Protein AF-A0A966Z5J8-F1 (afdb_monomer_lite)

pLDDT: mean 87.25, std 12.33, range [31.12, 98.12]

Radius of gyration: 25.04 Å; chains: 1; bounding box: 56×69×69 Å

Sequence (440 aa):
MFGRGTWAIFGLGKESFDPFIKNLYDQTAMLAASQLAASAVTRATAVDTMGINPFHGPRLDDEHPVGAEHEAALAKYAALDPEERASHVLPAEILDCAGYGVTEEQFRLHATMPWYGMWAVLNEWKDVSDLASIREQRSYRMLDRPYKFLESTDKKTVDQDTLGTTAAVRKQVPVLLDFNDGLIYIESSNKDLIYQVTVRLRLLGVDVVPVAWTFPGRANWPAEILNRLYEKTLFQTEFQKRADEASRFAKSEIEKYEDRELESIVARFFSMTELPSGLWLGISGPAQIRLHDASAPIAAKGPTTATTLLNVTNGAKVLSGALMFQEVVSATSKKGGEYTFRKDIFCVDLNDKINMTEIGAAMVRGFNLSSFRKDVLREIRYTKQVPSIDQFWSNWLHEMSNAVRAIEGTFREVLDIDGDQPAGILPMQVKGKEEVLLEG

Secondary structure (DSSP, 8-state):
--SSEEEEEEEE-GGGHHHHHHHHT-HHHHHHHBHHHHHHHHHHH---EEEEEETT-TTHHHHSPPPHHHHHHHHHHHHS-HHHHHHPPPPHHHHT-TTS--SGGGTB--SSS-EEEEEEEEEE--SS--HHHHHHHHHHHHHSS-GGGS-HHHHHHHHHHHTT----EEEEEEEEEETTTTEEEE----HHHHHHHHHHHHHTT--EE-EEEE-TT-TTHHHHHHHHHHHT-TTHHHHHHHHHHHHHS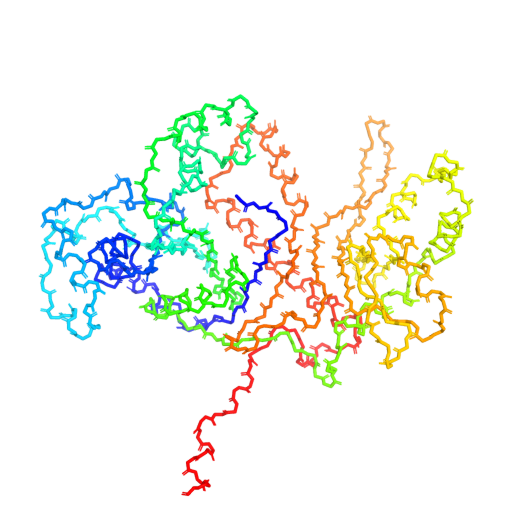-TTTSPPPSSHHHHHHHHH-SEEEE-TTS-EEEEEEEEEEESSTTSPPEEE-SHHHHHHHHTT-TT-EEEEEEEEEEEEEEEE-TTS-EEEEEEEEEEEEESGGGEETTTTEEEEEEEE-HHHHHHHHHHHHHH--PPPHHHHHHHHHHHHHHHHHHHHHHHHHHHT--TTS--EEEE-----TTSTTS--

Structure (mmCIF, N/CA/C/O backbone):
data_AF-A0A966Z5J8-F1
#
_entry.id   AF-A0A966Z5J8-F1
#
loop_
_atom_site.group_PDB
_atom_site.id
_atom_site.type_symbol
_atom_site.label_atom_id
_atom_site.label_alt_id
_atom_site.label_comp_id
_atom_site.label_asym_id
_atom_site.label_entity_id
_atom_site.label_seq_id
_atom_site.pdbx_PDB_ins_code
_atom_site.Cartn_x
_atom_site.Cartn_y
_atom_site.Cartn_z
_atom_site.occupancy
_atom_site.B_iso_or_equiv
_atom_site.auth_seq_id
_atom_site.auth_comp_id
_atom_site.auth_asym_id
_atom_site.auth_atom_id
_atom_site.pdbx_PDB_model_num
ATOM 1 N N . MET A 1 1 ? -1.701 11.645 -6.249 1.00 32.59 1 MET A N 1
ATOM 2 C CA . MET A 1 1 ? -2.856 10.752 -5.985 1.00 32.59 1 MET A CA 1
ATOM 3 C C . MET A 1 1 ? -2.670 9.997 -4.661 1.00 32.59 1 MET A C 1
ATOM 5 O O . MET A 1 1 ? -2.134 8.919 -4.706 1.00 32.59 1 MET A O 1
ATOM 9 N N . PHE A 1 2 ? -3.080 10.496 -3.483 1.00 39.41 2 PHE A N 1
ATOM 10 C CA . PHE A 1 2 ? -2.995 9.652 -2.266 1.00 39.41 2 PHE A CA 1
ATOM 11 C C . PHE A 1 2 ? -4.219 9.842 -1.373 1.00 39.41 2 PHE A C 1
ATOM 13 O O . PHE A 1 2 ? -4.240 10.702 -0.489 1.00 39.41 2 PHE A O 1
ATOM 20 N N . GLY A 1 3 ? -5.289 9.107 -1.672 1.00 47.34 3 GLY A N 1
ATOM 21 C CA . GLY A 1 3 ? -6.368 8.843 -0.719 1.00 47.34 3 GLY A CA 1
ATOM 22 C C . GLY A 1 3 ? -5.877 7.883 0.368 1.00 47.34 3 GLY A C 1
ATOM 23 O O . GLY A 1 3 ? -4.674 7.789 0.611 1.00 47.34 3 GLY A O 1
ATOM 24 N N . ARG A 1 4 ? -6.780 7.160 1.029 1.00 63.66 4 ARG A N 1
ATOM 25 C CA . ARG A 1 4 ? -6.382 5.870 1.606 1.00 63.66 4 ARG A CA 1
ATOM 26 C C . ARG A 1 4 ? -5.906 4.999 0.438 1.00 63.66 4 ARG A C 1
ATOM 28 O O . ARG A 1 4 ? -6.643 4.864 -0.537 1.00 63.66 4 ARG A O 1
ATOM 35 N N . GLY A 1 5 ? -4.663 4.540 0.489 1.00 74.31 5 GLY A N 1
ATOM 36 C CA . GLY A 1 5 ? -4.054 3.716 -0.550 1.00 74.31 5 GLY A CA 1
ATOM 37 C C . GLY A 1 5 ? -4.317 2.238 -0.294 1.00 74.31 5 GLY A C 1
ATOM 38 O O . GLY A 1 5 ? -4.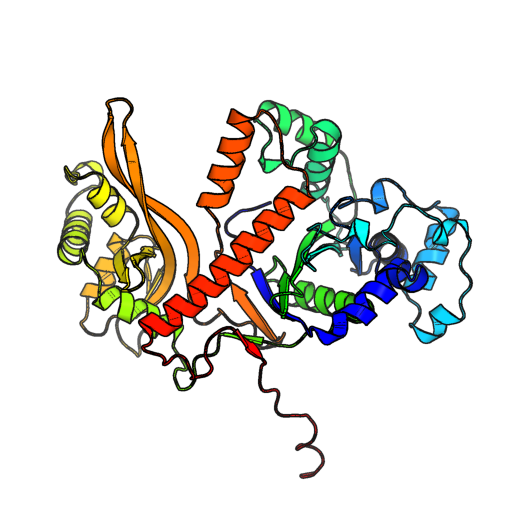726 1.840 0.796 1.00 74.31 5 GLY A O 1
ATOM 39 N N . THR A 1 6 ? -4.099 1.409 -1.304 1.00 89.19 6 THR A N 1
ATOM 40 C CA . THR A 1 6 ? -4.017 -0.040 -1.118 1.00 89.19 6 THR A CA 1
ATOM 41 C C . THR A 1 6 ? -2.703 -0.504 -1.700 1.00 89.19 6 THR A C 1
ATOM 43 O O . THR A 1 6 ? -2.422 -0.203 -2.856 1.00 89.19 6 THR A O 1
ATOM 46 N N . TRP A 1 7 ? -1.926 -1.207 -0.887 1.00 93.69 7 TRP A N 1
ATOM 47 C CA . TRP A 1 7 ? -0.606 -1.693 -1.252 1.00 93.69 7 TRP A CA 1
ATOM 48 C C . TRP A 1 7 ? -0.626 -3.210 -1.322 1.00 93.69 7 TRP A C 1
ATOM 50 O O . TRP A 1 7 ? -1.105 -3.863 -0.396 1.00 93.69 7 TRP A O 1
ATOM 60 N N . ALA A 1 8 ? -0.137 -3.748 -2.430 1.00 96.50 8 ALA A N 1
ATOM 61 C CA . ALA A 1 8 ? 0.212 -5.148 -2.569 1.00 96.50 8 ALA A CA 1
ATOM 62 C C . ALA A 1 8 ? 1.683 -5.322 -2.188 1.00 96.50 8 ALA A C 1
ATOM 64 O O . ALA A 1 8 ? 2.535 -4.562 -2.653 1.00 96.50 8 ALA A O 1
ATOM 65 N N . ILE A 1 9 ? 1.951 -6.308 -1.340 1.00 97.62 9 ILE A N 1
ATOM 66 C CA . ILE A 1 9 ? 3.270 -6.650 -0.824 1.00 97.62 9 ILE A CA 1
ATOM 67 C C . ILE A 1 9 ? 3.666 -8.027 -1.347 1.00 97.62 9 ILE A C 1
ATOM 69 O O . ILE A 1 9 ? 2.878 -8.975 -1.265 1.00 97.62 9 ILE A O 1
ATOM 73 N N . PHE A 1 10 ? 4.893 -8.115 -1.854 1.00 98.12 10 PHE A N 1
ATOM 74 C CA . PHE A 1 10 ? 5.564 -9.358 -2.231 1.00 98.12 10 PHE A CA 1
ATOM 75 C C . PHE A 1 10 ? 6.878 -9.504 -1.475 1.00 98.12 10 PHE A C 1
ATOM 77 O O . PHE A 1 10 ? 7.444 -8.508 -1.023 1.00 98.12 10 PHE A O 1
ATOM 84 N N . GLY A 1 11 ? 7.376 -10.734 -1.379 1.00 97.56 11 GLY A N 1
ATOM 85 C CA . GLY A 1 11 ? 8.759 -10.971 -0.991 1.00 97.56 11 GLY A CA 1
ATOM 86 C C . GLY A 1 11 ? 9.705 -10.620 -2.140 1.00 97.56 11 GLY A C 1
ATOM 87 O O . GLY A 1 11 ? 9.367 -10.800 -3.313 1.00 97.56 11 GLY A O 1
ATOM 88 N N . LEU A 1 12 ? 10.881 -10.117 -1.786 1.00 97.50 12 LEU A N 1
ATOM 89 C CA . LEU A 1 12 ? 11.983 -9.799 -2.686 1.00 97.50 12 LEU A CA 1
ATOM 90 C C . LEU A 1 12 ? 13.183 -10.671 -2.317 1.00 97.50 12 LEU A C 1
ATOM 92 O O . LEU A 1 12 ? 13.719 -10.533 -1.214 1.00 97.50 12 LEU A O 1
ATOM 96 N N . GLY A 1 13 ? 13.600 -11.547 -3.233 1.00 96.25 13 GLY A N 1
ATOM 97 C CA . GLY A 1 13 ? 14.815 -12.345 -3.067 1.00 96.25 13 GLY A CA 1
ATOM 98 C C . GLY A 1 13 ? 16.033 -11.428 -2.990 1.00 96.25 13 GLY A C 1
ATOM 99 O O . GLY A 1 13 ? 16.348 -10.707 -3.936 1.00 96.25 13 GLY A O 1
ATOM 100 N N . LYS A 1 14 ? 16.727 -11.415 -1.849 1.00 94.00 14 LYS A N 1
ATOM 101 C CA . LYS A 1 14 ? 17.872 -10.512 -1.624 1.00 94.00 14 LYS A CA 1
ATOM 102 C C . LYS A 1 14 ? 19.045 -10.843 -2.546 1.00 94.00 14 LYS A C 1
ATOM 104 O O . LYS A 1 14 ? 19.795 -9.960 -2.946 1.00 94.00 14 LYS A O 1
ATOM 109 N N . GLU A 1 15 ? 19.163 -12.108 -2.917 1.00 94.00 15 GLU A N 1
ATOM 110 C CA . GLU A 1 15 ? 20.098 -12.648 -3.897 1.00 94.00 15 GLU A CA 1
ATOM 111 C C . GLU A 1 15 ? 19.878 -12.106 -5.314 1.00 94.00 15 GLU A C 1
ATOM 113 O O . GLU A 1 15 ? 20.797 -12.134 -6.130 1.00 94.00 15 GLU A O 1
ATOM 118 N N . SER A 1 16 ? 18.691 -11.567 -5.615 1.00 96.94 16 SER A N 1
ATOM 119 C CA . SER A 1 16 ? 18.394 -10.987 -6.924 1.00 96.94 16 SER A CA 1
ATOM 120 C C . SER A 1 16 ? 18.915 -9.553 -7.075 1.00 96.94 16 SER A C 1
ATOM 122 O O . SER A 1 16 ? 18.670 -8.927 -8.106 1.00 96.94 16 SER A O 1
ATOM 124 N N . PHE A 1 17 ? 19.622 -9.019 -6.072 1.00 97.06 17 PHE A N 1
ATOM 125 C CA . PHE A 1 17 ? 20.175 -7.667 -6.100 1.00 97.06 17 PHE A CA 1
ATOM 126 C C . PHE A 1 17 ? 21.187 -7.477 -7.239 1.00 97.06 17 PHE A C 1
ATOM 128 O O . PHE A 1 17 ? 20.998 -6.604 -8.083 1.00 97.06 17 PHE A O 1
ATOM 135 N N . ASP A 1 18 ? 22.211 -8.329 -7.330 1.00 96.44 18 ASP A N 1
ATOM 136 C CA . ASP A 1 18 ? 23.247 -8.188 -8.364 1.00 96.44 18 ASP A CA 1
ATOM 137 C C . ASP A 1 18 ? 22.695 -8.373 -9.794 1.00 96.44 18 ASP A C 1
ATOM 139 O O . ASP A 1 18 ? 23.011 -7.548 -10.660 1.00 96.44 18 ASP A O 1
ATOM 143 N N . PRO A 1 19 ? 21.842 -9.384 -10.084 1.00 95.94 19 PRO A N 1
ATOM 144 C CA . PRO A 1 19 ? 21.158 -9.481 -11.375 1.00 95.94 19 PRO A CA 1
ATOM 145 C C . PRO A 1 19 ? 20.326 -8.243 -11.713 1.00 95.94 19 PRO A C 1
ATOM 147 O O . PRO A 1 19 ? 20.360 -7.783 -12.854 1.00 95.94 19 PRO A O 1
ATOM 150 N N . PHE A 1 20 ? 19.611 -7.688 -10.730 1.00 96.88 20 PHE A N 1
ATOM 151 C CA . PHE A 1 20 ? 18.813 -6.482 -10.914 1.00 96.88 20 PHE A CA 1
ATOM 152 C C . PHE A 1 20 ? 19.674 -5.285 -11.317 1.00 96.88 20 PHE A C 1
ATOM 154 O O . PHE A 1 20 ? 19.419 -4.668 -12.350 1.00 96.88 20 PHE A O 1
ATOM 161 N N . ILE A 1 21 ? 20.741 -5.007 -10.564 1.00 96.62 21 ILE A N 1
ATOM 162 C CA . ILE A 1 21 ? 21.665 -3.909 -10.871 1.00 96.62 21 ILE A CA 1
ATOM 163 C C . ILE A 1 21 ? 22.305 -4.100 -12.244 1.00 96.62 21 ILE A C 1
ATOM 165 O O . ILE A 1 21 ? 22.353 -3.159 -13.034 1.00 96.62 21 ILE A O 1
ATOM 169 N N . LYS A 1 22 ? 22.742 -5.321 -12.570 1.00 95.81 22 LYS A N 1
ATOM 170 C CA . LYS A 1 22 ? 23.306 -5.631 -13.887 1.00 95.81 22 LYS A CA 1
ATOM 171 C C . LYS A 1 22 ? 22.335 -5.284 -15.019 1.00 95.81 22 LYS A C 1
ATOM 173 O O . LYS A 1 22 ? 22.762 -4.698 -16.009 1.00 95.81 22 LYS A O 1
ATOM 178 N N . ASN A 1 23 ? 21.055 -5.621 -14.870 1.00 94.50 23 ASN A N 1
ATOM 179 C CA . ASN A 1 23 ? 20.043 -5.333 -15.885 1.00 94.50 23 ASN A CA 1
ATOM 180 C C . ASN A 1 23 ? 19.716 -3.841 -15.997 1.00 94.50 23 ASN A C 1
ATOM 182 O O . ASN A 1 23 ? 19.395 -3.401 -17.094 1.00 94.50 23 ASN A O 1
ATOM 186 N N . LEU A 1 24 ? 19.842 -3.047 -14.924 1.00 94.94 24 LEU A N 1
ATOM 187 C CA . LEU A 1 24 ? 19.675 -1.588 -15.018 1.00 94.94 24 LEU A CA 1
ATOM 188 C C . LEU A 1 24 ? 20.712 -0.932 -15.939 1.00 94.94 24 LEU A C 1
ATOM 190 O O . LEU A 1 24 ? 20.399 0.072 -16.570 1.00 94.94 24 LEU A O 1
ATOM 194 N N . TYR A 1 25 ? 21.915 -1.507 -16.038 1.00 94.62 25 TYR A N 1
ATOM 195 C CA . TYR A 1 25 ? 22.973 -1.055 -16.949 1.00 94.62 25 TYR A CA 1
ATOM 196 C C . TYR A 1 25 ? 22.919 -1.716 -18.337 1.00 94.62 25 TYR A C 1
ATOM 198 O O . TYR A 1 25 ? 23.703 -1.362 -19.220 1.00 94.62 25 TYR A O 1
ATOM 206 N N . ASP A 1 26 ? 22.017 -2.673 -18.556 1.00 91.81 26 ASP A N 1
ATOM 207 C CA . ASP A 1 26 ? 21.799 -3.286 -19.862 1.00 91.81 26 ASP A CA 1
ATOM 208 C C . ASP A 1 26 ? 20.771 -2.458 -20.648 1.00 91.81 26 ASP A C 1
ATOM 210 O O . ASP A 1 26 ? 19.563 -2.533 -20.412 1.00 91.81 26 ASP A O 1
ATOM 214 N N . GLN A 1 27 ? 21.254 -1.669 -21.613 1.00 90.56 27 GLN A N 1
ATOM 215 C CA . GLN A 1 27 ? 20.409 -0.820 -22.463 1.00 90.56 27 GLN A CA 1
ATOM 216 C C . GLN A 1 27 ? 19.317 -1.609 -23.195 1.00 90.56 27 GLN A C 1
ATOM 218 O O . GLN A 1 27 ? 18.199 -1.124 -23.335 1.00 90.56 27 GLN A O 1
ATOM 223 N N . THR A 1 28 ? 19.613 -2.830 -23.643 1.00 89.06 28 THR A N 1
ATOM 224 C CA . THR A 1 28 ? 18.655 -3.686 -24.355 1.00 89.06 28 THR A CA 1
ATOM 225 C C . THR A 1 28 ? 17.550 -4.146 -23.407 1.00 89.06 28 THR A C 1
ATOM 227 O O . THR A 1 28 ? 16.362 -4.036 -23.731 1.00 89.06 28 THR A O 1
ATOM 230 N N . ALA A 1 29 ? 17.922 -4.613 -22.212 1.00 88.88 29 ALA A N 1
ATOM 231 C CA . ALA A 1 29 ? 16.960 -5.025 -21.195 1.00 88.88 29 ALA A CA 1
ATOM 232 C C . ALA A 1 29 ? 16.079 -3.848 -20.744 1.00 88.88 29 ALA A C 1
ATOM 234 O O . ALA A 1 29 ? 14.849 -3.964 -20.717 1.00 88.88 29 ALA A O 1
ATOM 235 N N . MET A 1 30 ? 16.696 -2.698 -20.459 1.00 93.25 30 MET A N 1
ATOM 236 C CA . MET A 1 30 ? 15.990 -1.501 -20.013 1.00 93.25 30 MET A CA 1
ATOM 237 C C . MET A 1 30 ? 15.086 -0.916 -21.086 1.00 93.25 30 MET A C 1
ATOM 239 O O . MET A 1 30 ? 13.936 -0.597 -20.785 1.00 93.25 30 MET A O 1
ATOM 243 N N . LEU A 1 31 ? 15.540 -0.834 -22.338 1.00 93.12 31 LEU A N 1
ATOM 244 C CA . LEU A 1 31 ? 14.703 -0.370 -23.439 1.00 93.12 31 LEU A CA 1
ATOM 245 C C . LEU A 1 31 ? 13.474 -1.266 -23.589 1.00 93.12 31 LEU A C 1
ATOM 247 O O . LEU A 1 31 ? 12.361 -0.756 -23.677 1.00 93.12 31 LEU A O 1
ATOM 251 N N . ALA A 1 32 ? 13.642 -2.590 -23.550 1.00 90.62 32 ALA A N 1
ATOM 252 C CA . ALA A 1 32 ? 12.526 -3.522 -23.681 1.00 90.62 32 ALA A CA 1
ATOM 253 C C . ALA A 1 32 ? 11.528 -3.452 -22.509 1.00 90.62 32 ALA A C 1
ATOM 255 O O . ALA A 1 32 ? 10.328 -3.655 -22.706 1.00 90.62 32 ALA A O 1
ATOM 256 N N . ALA A 1 33 ? 12.000 -3.169 -21.292 1.00 92.69 33 ALA A N 1
ATOM 257 C CA . ALA A 1 33 ? 11.143 -2.974 -20.124 1.00 92.69 33 ALA A CA 1
ATOM 258 C C . ALA A 1 33 ? 10.530 -1.562 -20.051 1.00 92.69 33 ALA A C 1
ATOM 260 O O . ALA A 1 33 ? 9.554 -1.353 -19.321 1.00 92.69 33 ALA A O 1
ATOM 261 N N . SER A 1 34 ? 11.095 -0.601 -20.785 1.00 95.38 34 SER A N 1
ATOM 262 C CA . SER A 1 34 ? 10.772 0.818 -20.676 1.00 95.38 34 SER A CA 1
ATOM 263 C C . SER A 1 34 ? 9.337 1.149 -21.062 1.00 95.38 34 SER A C 1
ATOM 265 O O . SER A 1 34 ? 8.690 0.513 -21.898 1.00 95.38 34 SER A O 1
ATOM 267 N N . GLN A 1 35 ? 8.851 2.232 -20.474 1.00 94.62 35 GLN A N 1
ATOM 268 C CA . GLN A 1 35 ? 7.610 2.854 -20.884 1.00 94.62 35 GLN A CA 1
ATOM 269 C C . GLN A 1 35 ? 7.676 3.407 -22.316 1.00 94.62 35 GLN A C 1
ATOM 271 O O . GLN A 1 35 ? 6.667 3.349 -23.015 1.00 94.62 35 GLN A O 1
ATOM 276 N N . LEU A 1 36 ? 8.838 3.871 -22.783 1.00 94.75 36 LEU A N 1
ATOM 277 C CA . LEU A 1 36 ? 9.030 4.315 -24.167 1.00 94.75 36 LEU A CA 1
ATOM 278 C C . LEU A 1 36 ? 8.660 3.198 -25.161 1.00 94.75 36 LEU A C 1
ATOM 280 O O . LEU A 1 36 ? 7.845 3.401 -26.064 1.00 94.75 36 LEU A O 1
ATOM 284 N N . ALA A 1 37 ? 9.189 1.992 -24.937 1.00 94.00 37 ALA A N 1
ATOM 285 C CA . ALA A 1 37 ? 8.872 0.807 -25.728 1.00 94.00 37 ALA A CA 1
ATOM 286 C C . ALA A 1 37 ? 7.405 0.384 -25.592 1.00 94.00 37 ALA A C 1
ATOM 288 O O . ALA A 1 37 ? 6.734 0.155 -26.598 1.00 94.00 37 ALA A O 1
ATOM 289 N N . ALA A 1 38 ? 6.883 0.316 -24.363 1.00 93.38 38 ALA A N 1
ATOM 290 C CA . ALA A 1 38 ? 5.493 -0.068 -24.120 1.00 93.38 38 ALA A CA 1
ATOM 291 C C . ALA A 1 38 ? 4.506 0.868 -24.835 1.00 93.38 38 ALA A C 1
ATOM 293 O O . ALA A 1 38 ? 3.579 0.405 -25.491 1.00 93.38 38 ALA A O 1
ATOM 294 N N . SER A 1 39 ? 4.755 2.174 -24.772 1.00 90.88 39 SER A N 1
ATOM 295 C CA . SER A 1 39 ? 3.963 3.213 -25.428 1.00 90.88 39 SER A CA 1
ATOM 296 C C . SER A 1 39 ? 3.953 3.044 -26.957 1.00 90.88 39 SER A C 1
ATOM 298 O O . SER A 1 39 ? 2.893 3.129 -27.586 1.00 90.88 39 SER A O 1
ATOM 300 N N . ALA A 1 40 ? 5.106 2.724 -27.559 1.00 91.06 40 ALA A N 1
ATOM 301 C CA . ALA A 1 40 ? 5.209 2.418 -28.987 1.00 91.06 40 ALA A CA 1
ATOM 302 C C . ALA A 1 40 ? 4.429 1.143 -29.371 1.00 91.06 40 ALA A C 1
ATOM 304 O O . ALA A 1 40 ? 3.692 1.150 -30.358 1.00 91.06 40 ALA A O 1
ATOM 305 N N . VAL A 1 41 ? 4.520 0.072 -28.570 1.00 91.56 41 VAL A N 1
ATOM 306 C CA . VAL A 1 41 ? 3.741 -1.165 -28.785 1.00 91.56 41 VAL A CA 1
ATOM 307 C C . VAL A 1 41 ? 2.244 -0.892 -28.702 1.00 91.56 41 VAL A C 1
ATOM 309 O O . VAL A 1 41 ? 1.504 -1.332 -29.585 1.00 91.56 41 VAL A O 1
ATOM 312 N N . THR A 1 42 ? 1.793 -0.132 -27.699 1.00 89.25 42 THR A N 1
ATOM 313 C CA . THR A 1 42 ? 0.376 0.228 -27.552 1.00 89.25 42 THR A CA 1
ATOM 314 C C . THR A 1 42 ? -0.134 0.937 -28.803 1.00 89.25 42 THR A C 1
ATOM 316 O O . THR A 1 42 ? -1.163 0.548 -29.351 1.00 89.25 42 THR A O 1
ATOM 319 N N . ARG A 1 43 ? 0.600 1.947 -29.297 1.00 86.00 43 ARG A N 1
ATOM 320 C CA . ARG A 1 43 ? 0.222 2.700 -30.505 1.00 86.00 43 ARG A CA 1
ATOM 321 C C . ARG A 1 43 ? 0.209 1.837 -31.765 1.00 86.00 43 ARG A C 1
ATOM 323 O O . ARG A 1 43 ? -0.682 1.994 -32.592 1.00 86.00 43 ARG A O 1
ATOM 330 N N . ALA A 1 44 ? 1.182 0.940 -31.915 1.00 86.81 44 ALA A N 1
ATOM 331 C CA . ALA A 1 44 ? 1.317 0.113 -33.111 1.00 86.81 44 ALA A CA 1
ATOM 332 C C . ALA A 1 44 ? 0.293 -1.031 -33.178 1.00 86.81 44 ALA A C 1
ATOM 334 O O . ALA A 1 44 ? -0.094 -1.446 -34.269 1.00 86.81 44 ALA A O 1
ATOM 335 N N . THR A 1 45 ? -0.126 -1.560 -32.025 1.00 86.38 45 THR A N 1
ATOM 336 C CA . THR A 1 45 ? -0.929 -2.794 -31.947 1.00 86.38 45 THR A CA 1
ATOM 337 C C . THR A 1 45 ? -2.337 -2.594 -31.401 1.00 86.38 45 THR A C 1
ATOM 339 O O . THR A 1 45 ? -3.146 -3.511 -31.510 1.00 86.38 45 THR A O 1
ATOM 342 N N . ALA A 1 46 ? -2.643 -1.420 -30.837 1.00 84.00 46 ALA A N 1
ATOM 343 C CA . ALA A 1 46 ? -3.889 -1.154 -30.121 1.00 84.00 46 ALA A CA 1
ATOM 344 C C . ALA A 1 46 ? -4.136 -2.117 -28.936 1.00 84.00 46 ALA A C 1
ATOM 346 O O . ALA A 1 46 ? -5.281 -2.420 -28.601 1.00 84.00 46 ALA A O 1
ATOM 347 N N . VAL A 1 47 ? -3.061 -2.609 -28.304 1.00 85.69 47 VAL A N 1
ATOM 348 C CA . VAL A 1 47 ? -3.106 -3.520 -27.149 1.00 85.69 47 VAL A CA 1
ATOM 349 C C . VAL A 1 47 ? -2.506 -2.855 -25.917 1.00 85.69 47 VAL A C 1
ATOM 351 O O . VAL A 1 47 ? -1.437 -2.241 -25.978 1.00 85.69 47 VAL A O 1
ATOM 354 N N . ASP A 1 48 ? -3.172 -3.041 -24.779 1.00 88.69 48 ASP A N 1
ATOM 355 C CA . ASP A 1 48 ? -2.704 -2.557 -23.486 1.00 88.69 48 ASP A CA 1
ATOM 356 C C . ASP A 1 48 ? -1.305 -3.094 -23.175 1.00 88.69 48 ASP A C 1
ATOM 358 O O . ASP A 1 48 ? -1.063 -4.304 -23.174 1.00 88.69 48 ASP A O 1
ATOM 362 N N . THR A 1 49 ? -0.367 -2.195 -22.895 1.00 91.00 49 THR A N 1
ATOM 363 C CA . THR A 1 49 ? 1.013 -2.582 -22.597 1.00 91.00 49 THR A CA 1
ATOM 364 C C . THR A 1 49 ? 1.583 -1.794 -21.433 1.00 91.00 49 THR A C 1
ATOM 366 O O . THR A 1 49 ? 1.367 -0.590 -21.287 1.00 91.00 49 THR A O 1
ATOM 369 N N . MET A 1 50 ? 2.329 -2.504 -20.587 1.00 93.75 50 MET A N 1
ATOM 370 C CA . MET A 1 50 ? 3.005 -1.928 -19.434 1.00 93.75 50 MET A CA 1
ATOM 371 C C . MET A 1 50 ? 4.485 -1.710 -19.713 1.00 93.75 50 MET A C 1
ATOM 373 O O . MET A 1 50 ? 5.152 -2.615 -20.227 1.00 93.75 50 MET A O 1
ATOM 377 N N . GLY A 1 51 ? 4.996 -0.562 -19.284 1.00 94.75 51 GLY A N 1
ATOM 378 C CA . GLY A 1 51 ? 6.424 -0.308 -19.166 1.00 94.75 51 GLY A CA 1
ATOM 379 C C . GLY A 1 51 ? 6.773 0.393 -17.859 1.00 94.75 51 GLY A C 1
ATOM 380 O O . GLY A 1 51 ? 5.904 0.662 -17.024 1.00 94.75 51 GLY A O 1
ATOM 381 N N . ILE A 1 52 ? 8.061 0.647 -17.669 1.00 95.75 52 ILE A N 1
ATOM 382 C CA . ILE A 1 52 ? 8.596 1.284 -16.465 1.00 95.75 52 ILE A CA 1
ATOM 383 C C . ILE A 1 52 ? 9.254 2.619 -16.785 1.00 95.75 52 ILE A C 1
ATOM 385 O O . ILE A 1 52 ? 9.870 2.784 -17.838 1.00 95.75 52 ILE A O 1
ATOM 389 N N . ASN A 1 53 ? 9.171 3.536 -15.830 1.00 94.94 53 ASN A N 1
ATOM 390 C CA . ASN A 1 53 ? 9.958 4.759 -15.811 1.00 94.94 53 ASN A CA 1
ATOM 391 C C . ASN A 1 53 ? 10.730 4.889 -14.490 1.00 94.94 53 ASN A C 1
ATOM 393 O O . ASN A 1 53 ? 10.238 4.430 -13.452 1.00 94.94 53 ASN A O 1
ATOM 397 N N . PRO A 1 54 ? 11.904 5.543 -14.503 1.00 92.62 54 PRO A N 1
ATOM 398 C CA . PRO A 1 54 ? 12.609 5.911 -13.278 1.00 92.62 54 PRO A CA 1
ATOM 399 C C . PRO A 1 54 ? 11.778 6.874 -12.425 1.00 92.62 54 PRO A C 1
ATOM 401 O O . PRO A 1 54 ? 10.980 7.649 -12.962 1.00 92.62 54 PRO A O 1
ATOM 404 N N . PHE A 1 55 ? 11.970 6.875 -11.099 1.00 85.88 55 PHE A N 1
ATOM 405 C CA . PHE A 1 55 ? 11.180 7.747 -10.217 1.00 85.88 55 PHE A CA 1
ATOM 406 C C . PHE A 1 55 ? 11.357 9.230 -10.544 1.00 85.88 55 PHE A C 1
ATOM 408 O O . PHE A 1 55 ? 10.352 9.941 -10.610 1.00 85.88 55 PHE A O 1
ATOM 415 N N . HIS A 1 56 ? 12.594 9.662 -10.816 1.00 80.81 56 HIS A N 1
ATOM 416 C CA . HIS A 1 56 ? 12.931 11.039 -11.193 1.00 80.81 56 HIS A CA 1
ATOM 417 C C . HIS A 1 56 ? 12.260 11.508 -12.491 1.00 80.81 56 HIS A C 1
ATOM 419 O O . HIS A 1 56 ? 12.091 12.707 -12.689 1.00 80.81 56 HIS A O 1
ATOM 425 N N . GLY A 1 57 ? 11.883 10.574 -13.368 1.00 86.00 57 GLY A N 1
ATOM 426 C CA . GLY A 1 57 ? 11.311 10.848 -14.683 1.00 86.00 57 GLY A CA 1
ATOM 427 C C . GLY A 1 57 ? 10.021 10.060 -14.906 1.00 86.00 57 GLY A C 1
ATOM 428 O O . GLY A 1 57 ? 9.999 9.188 -15.774 1.00 86.00 57 GLY A O 1
ATOM 429 N N . PRO A 1 58 ? 8.921 10.342 -14.174 1.00 84.25 58 PRO A N 1
ATOM 430 C CA . PRO A 1 58 ? 7.651 9.612 -14.304 1.00 84.25 58 PRO A CA 1
ATOM 431 C C . PRO A 1 58 ? 7.094 9.594 -15.727 1.00 84.25 58 PRO A C 1
ATOM 433 O O . PRO A 1 58 ? 6.301 8.714 -16.065 1.00 84.25 58 PRO A O 1
ATOM 436 N N . ARG A 1 59 ? 7.494 10.565 -16.553 1.00 85.56 59 ARG A N 1
ATOM 437 C CA . ARG A 1 59 ? 7.135 10.702 -17.965 1.00 85.56 59 ARG A CA 1
ATOM 438 C C . ARG A 1 59 ? 8.359 10.959 -18.848 1.00 85.56 59 ARG A C 1
ATOM 440 O O . ARG A 1 59 ? 8.278 11.731 -19.796 1.00 85.56 59 ARG A O 1
ATOM 447 N N . LEU A 1 60 ? 9.481 10.315 -18.526 1.00 90.12 60 LEU A N 1
ATOM 448 C CA . LEU A 1 60 ? 10.728 10.446 -19.284 1.00 90.12 60 LEU A CA 1
ATOM 449 C C . LEU A 1 60 ? 10.525 10.165 -20.787 1.00 90.12 60 LEU A C 1
ATOM 451 O O . LEU A 1 60 ? 11.083 10.856 -21.635 1.00 90.12 60 LEU A O 1
ATOM 455 N N . ASP A 1 61 ? 9.631 9.225 -21.098 1.00 91.00 61 ASP A N 1
ATOM 456 C CA . ASP A 1 61 ? 9.176 8.880 -22.446 1.00 91.00 61 ASP A CA 1
ATOM 457 C C . ASP A 1 61 ? 8.516 10.045 -23.207 1.00 91.00 61 ASP A C 1
ATOM 459 O O . ASP A 1 61 ? 8.697 10.168 -24.415 1.00 91.00 61 ASP A O 1
ATOM 463 N N . ASP A 1 62 ? 7.773 10.911 -22.511 1.00 87.19 62 ASP A N 1
ATOM 464 C CA . ASP A 1 62 ? 7.124 12.086 -23.110 1.00 87.19 62 ASP A CA 1
ATOM 465 C C . ASP A 1 62 ? 8.093 13.277 -23.224 1.00 87.19 62 ASP A C 1
ATOM 467 O O . ASP A 1 62 ? 7.920 14.151 -24.075 1.00 87.19 62 ASP A O 1
ATOM 471 N N . GLU A 1 63 ? 9.085 13.352 -22.334 1.00 88.00 63 GLU A N 1
ATOM 472 C CA . GLU A 1 63 ? 10.092 14.422 -22.303 1.00 88.00 63 GLU A CA 1
ATOM 473 C C . GLU A 1 63 ? 11.145 14.243 -23.400 1.00 88.00 63 GLU A C 1
ATOM 475 O O . GLU A 1 63 ? 11.590 15.223 -24.004 1.00 88.00 63 GLU A O 1
ATOM 480 N N . HIS A 1 64 ? 11.489 12.990 -23.694 1.00 91.38 64 HIS A N 1
ATOM 481 C CA . HIS A 1 64 ? 12.445 12.606 -24.725 1.00 91.38 64 HIS A CA 1
ATOM 482 C C . HIS A 1 64 ? 11.840 11.524 -25.633 1.00 91.38 64 HIS A C 1
ATOM 484 O O . HIS A 1 64 ? 12.253 10.363 -25.573 1.00 91.38 64 HIS A O 1
ATOM 490 N N . PRO A 1 65 ? 10.848 11.878 -26.472 1.00 89.25 65 PRO A N 1
ATOM 491 C CA . PRO A 1 65 ? 10.215 10.919 -27.362 1.00 89.25 65 PRO A CA 1
ATOM 492 C C . PRO A 1 65 ? 11.192 10.445 -28.439 1.00 89.25 65 PRO A C 1
ATOM 494 O O . PRO A 1 65 ? 12.074 11.183 -28.886 1.00 89.25 65 PRO A O 1
ATOM 497 N N . VAL A 1 66 ? 10.987 9.216 -28.906 1.00 89.38 66 VAL A N 1
ATOM 498 C CA . VAL A 1 66 ? 11.678 8.704 -30.091 1.00 89.38 66 VAL A CA 1
ATOM 499 C C . VAL A 1 66 ? 11.090 9.346 -31.358 1.00 89.38 66 VAL A C 1
ATOM 501 O O . VAL A 1 66 ? 9.902 9.674 -31.398 1.00 89.38 66 VAL A O 1
ATOM 504 N N . GLY A 1 67 ? 11.907 9.533 -32.400 1.00 86.50 67 GLY A N 1
ATOM 505 C CA . GLY A 1 67 ? 11.440 10.025 -33.702 1.00 86.50 67 GLY A CA 1
ATOM 506 C C . GLY A 1 67 ? 10.344 9.132 -34.299 1.00 86.50 67 GLY A C 1
ATOM 507 O O . GLY A 1 67 ? 10.368 7.909 -34.135 1.00 86.50 67 GLY A O 1
ATOM 508 N N . ALA A 1 68 ? 9.382 9.728 -35.010 1.00 85.81 68 ALA A N 1
ATOM 509 C CA . ALA A 1 68 ? 8.235 9.012 -35.582 1.00 85.81 68 ALA A CA 1
ATOM 510 C C . ALA A 1 68 ? 8.662 7.895 -36.557 1.00 85.81 68 ALA A C 1
ATOM 512 O O . ALA A 1 68 ? 8.043 6.835 -36.628 1.00 85.81 68 ALA A O 1
ATOM 513 N N . GLU A 1 69 ? 9.762 8.111 -37.273 1.00 89.19 69 GLU A N 1
ATOM 514 C CA . GLU A 1 69 ? 10.412 7.161 -38.175 1.00 89.19 69 GLU A CA 1
ATOM 515 C C . GLU A 1 69 ? 10.949 5.904 -37.468 1.00 89.19 69 GLU A C 1
ATOM 517 O O . GLU A 1 69 ? 11.124 4.861 -38.101 1.00 89.19 69 GLU A O 1
ATOM 522 N N . HIS A 1 70 ? 11.171 5.978 -36.156 1.00 90.69 70 HIS A N 1
ATOM 523 C CA . HIS A 1 70 ? 11.741 4.911 -35.340 1.00 90.69 70 HIS A CA 1
ATOM 524 C C . HIS A 1 70 ? 10.694 4.170 -34.490 1.00 90.69 70 HIS A C 1
ATOM 526 O O . HIS A 1 70 ? 10.968 3.064 -34.020 1.00 90.69 70 HIS A O 1
ATOM 532 N N . GLU A 1 71 ? 9.482 4.716 -34.329 1.00 87.38 71 GLU A N 1
ATOM 533 C CA . GLU A 1 71 ? 8.428 4.121 -33.491 1.00 87.38 71 GLU A CA 1
ATOM 534 C C . GLU A 1 71 ? 8.055 2.696 -33.916 1.00 87.38 71 GLU A C 1
ATOM 536 O O . GLU A 1 71 ? 7.927 1.809 -33.074 1.00 87.38 71 GLU A O 1
ATOM 541 N N . ALA A 1 72 ? 7.920 2.447 -35.222 1.00 88.69 72 ALA A N 1
ATOM 542 C CA . ALA A 1 72 ? 7.559 1.125 -35.734 1.00 88.69 72 ALA A CA 1
ATOM 543 C C . ALA A 1 72 ? 8.657 0.078 -35.472 1.00 88.69 72 ALA A C 1
ATOM 545 O O . ALA A 1 72 ? 8.358 -1.075 -35.154 1.00 88.69 72 ALA A O 1
ATOM 546 N N . ALA A 1 73 ? 9.928 0.480 -35.580 1.00 90.12 73 ALA A N 1
ATOM 547 C CA . ALA A 1 73 ? 11.064 -0.386 -35.281 1.00 90.12 73 ALA A CA 1
ATOM 548 C C . ALA A 1 73 ? 11.128 -0.711 -33.782 1.00 90.12 73 ALA A C 1
ATOM 550 O O . ALA A 1 73 ? 11.274 -1.878 -33.417 1.00 90.12 73 ALA A O 1
ATOM 551 N N . LEU A 1 74 ? 10.930 0.297 -32.925 1.00 92.50 74 LEU A N 1
ATOM 552 C CA . LEU A 1 74 ? 10.871 0.124 -31.475 1.00 92.50 74 LEU A CA 1
ATOM 553 C C . LEU A 1 74 ? 9.721 -0.801 -31.054 1.00 92.50 74 LEU A C 1
ATOM 555 O O . LEU A 1 74 ? 9.934 -1.732 -30.278 1.00 92.50 74 LEU A O 1
ATOM 559 N N . ALA A 1 75 ? 8.518 -0.589 -31.595 1.00 91.00 75 ALA A N 1
ATOM 560 C CA . ALA A 1 75 ? 7.357 -1.424 -31.301 1.00 91.00 75 ALA A CA 1
ATOM 561 C C . ALA A 1 75 ? 7.592 -2.887 -31.704 1.00 91.00 75 ALA A C 1
ATOM 563 O O . ALA A 1 75 ? 7.287 -3.801 -30.938 1.00 91.00 75 ALA A O 1
ATOM 564 N N . LYS A 1 76 ? 8.181 -3.118 -32.886 1.00 89.50 76 LYS A N 1
ATOM 565 C CA . LYS A 1 76 ? 8.524 -4.467 -33.346 1.00 89.50 76 LYS A CA 1
ATOM 566 C C . LYS A 1 76 ? 9.534 -5.125 -32.413 1.00 89.50 76 LYS A C 1
ATOM 568 O O . LYS A 1 76 ? 9.318 -6.261 -32.014 1.00 89.50 76 LYS A O 1
ATOM 573 N N . TYR A 1 77 ? 10.600 -4.415 -32.056 1.00 89.94 77 TYR A N 1
ATOM 574 C CA . TYR A 1 77 ? 11.638 -4.924 -31.166 1.00 89.94 77 TYR A CA 1
ATOM 575 C C . TYR A 1 77 ? 11.102 -5.297 -29.781 1.00 89.94 77 TYR A C 1
ATOM 577 O O . TYR A 1 77 ? 11.387 -6.378 -29.272 1.00 89.94 77 TYR A O 1
ATOM 585 N N . ALA A 1 78 ? 10.282 -4.430 -29.188 1.00 88.12 78 ALA A N 1
ATOM 586 C CA . ALA A 1 78 ? 9.691 -4.659 -27.874 1.00 88.12 78 ALA A CA 1
ATOM 587 C C . ALA A 1 78 ? 8.736 -5.868 -27.846 1.00 88.12 78 ALA A C 1
ATOM 589 O O . ALA A 1 78 ? 8.557 -6.486 -26.796 1.00 88.12 78 ALA A O 1
ATOM 590 N N . ALA A 1 79 ? 8.154 -6.221 -28.996 1.00 85.62 79 ALA A N 1
ATOM 591 C CA . ALA A 1 79 ? 7.297 -7.391 -29.162 1.00 85.62 79 ALA A CA 1
ATOM 592 C C . ALA A 1 79 ? 8.063 -8.705 -29.417 1.00 85.62 79 ALA A C 1
ATOM 594 O O . ALA A 1 79 ? 7.448 -9.764 -29.330 1.00 85.62 79 ALA A O 1
ATOM 595 N N . LEU A 1 80 ? 9.367 -8.658 -29.722 1.00 86.25 80 LEU A N 1
ATOM 596 C CA . LEU A 1 80 ? 10.192 -9.860 -29.907 1.00 86.25 80 LEU A CA 1
ATOM 597 C C . LEU A 1 80 ? 10.389 -10.603 -28.584 1.00 86.25 80 LEU A C 1
ATOM 599 O O . LEU A 1 80 ? 10.377 -9.983 -27.517 1.00 86.25 80 LEU A O 1
ATOM 603 N N . ASP A 1 81 ? 10.664 -11.901 -28.652 1.00 81.69 81 ASP A N 1
ATOM 604 C CA . ASP A 1 81 ? 11.082 -12.679 -27.485 1.00 81.69 81 ASP A CA 1
ATOM 605 C C . ASP A 1 81 ? 12.529 -12.340 -27.065 1.00 81.69 81 ASP A C 1
ATOM 607 O O . ASP A 1 81 ? 13.319 -11.871 -27.890 1.00 81.69 81 ASP A O 1
ATOM 611 N N . PRO A 1 82 ? 12.927 -12.560 -25.793 1.00 77.69 82 PRO A N 1
ATOM 612 C CA . PRO A 1 82 ? 14.260 -12.191 -25.302 1.00 77.69 82 PRO A CA 1
ATOM 613 C C . PRO A 1 82 ? 15.427 -12.760 -26.125 1.00 77.69 82 PRO A C 1
ATOM 615 O O . PRO A 1 82 ? 16.409 -12.058 -26.359 1.00 77.69 82 PRO A O 1
ATOM 618 N N . GLU A 1 83 ? 15.312 -14.004 -26.599 1.00 79.06 83 GLU A N 1
ATOM 619 C CA . GLU A 1 83 ? 16.333 -14.649 -27.438 1.00 79.06 83 GLU A CA 1
ATOM 620 C C . GLU A 1 83 ? 16.455 -13.973 -28.811 1.00 79.06 83 GLU A C 1
ATOM 622 O O . GLU A 1 83 ? 17.559 -13.736 -29.302 1.00 79.06 83 GLU A O 1
ATOM 627 N N . GLU A 1 84 ? 15.326 -13.589 -29.409 1.00 81.38 84 GLU A N 1
ATOM 628 C CA . GLU A 1 84 ? 15.299 -12.889 -30.693 1.00 81.38 84 GLU A CA 1
ATOM 629 C C . GLU A 1 84 ? 15.848 -11.463 -30.561 1.00 81.38 84 GLU A C 1
ATOM 631 O O . GLU A 1 84 ? 16.618 -11.019 -31.419 1.00 81.38 84 GLU A O 1
ATOM 636 N N . ARG A 1 85 ? 15.533 -10.767 -29.456 1.00 82.62 85 ARG A N 1
ATOM 637 C CA . ARG A 1 85 ? 16.056 -9.420 -29.163 1.00 82.62 85 ARG A CA 1
ATOM 638 C C . ARG A 1 85 ? 17.575 -9.388 -29.098 1.00 82.62 85 ARG A C 1
ATOM 640 O O . ARG A 1 85 ? 18.161 -8.440 -29.608 1.00 82.62 85 ARG A O 1
ATOM 647 N N . ALA A 1 86 ? 18.208 -10.418 -28.533 1.00 77.25 86 ALA A N 1
ATOM 648 C CA . ALA A 1 86 ? 19.667 -10.493 -28.432 1.00 77.25 86 ALA A CA 1
ATOM 649 C C . ALA A 1 86 ? 20.367 -10.483 -29.805 1.00 77.25 86 ALA A C 1
ATOM 651 O O . ALA A 1 86 ? 21.518 -10.070 -29.916 1.00 77.25 86 ALA A O 1
ATOM 652 N N . SER A 1 87 ? 19.667 -10.921 -30.855 1.00 80.81 87 SER A N 1
ATOM 653 C CA . SER A 1 87 ? 20.162 -10.931 -32.237 1.00 80.81 87 SER A CA 1
ATOM 654 C C . SER A 1 87 ? 19.679 -9.744 -33.082 1.00 80.81 87 SER A C 1
ATOM 656 O O . SER A 1 87 ? 20.128 -9.572 -34.218 1.00 80.81 87 SER A O 1
ATOM 658 N N . HIS A 1 88 ? 18.766 -8.923 -32.553 1.00 83.69 88 HIS A N 1
ATOM 659 C CA . HIS A 1 88 ? 18.148 -7.824 -33.284 1.00 83.69 88 HIS A CA 1
ATOM 660 C C . HIS A 1 88 ? 18.938 -6.527 -33.109 1.00 83.69 88 HIS A C 1
ATOM 662 O O . HIS A 1 88 ? 19.080 -6.012 -32.002 1.00 83.69 88 HIS A O 1
ATOM 668 N N . VAL A 1 89 ? 19.415 -5.962 -34.217 1.00 83.56 89 VAL A N 1
ATOM 669 C CA . VAL A 1 89 ? 20.154 -4.695 -34.204 1.00 83.56 89 VAL A CA 1
ATOM 670 C C . VAL A 1 89 ? 19.173 -3.532 -34.294 1.00 83.56 89 VAL A C 1
ATOM 672 O O . VAL A 1 89 ? 18.472 -3.381 -35.295 1.00 83.56 89 VAL A O 1
ATOM 675 N N . LEU A 1 90 ? 19.138 -2.708 -33.250 1.00 85.06 90 LEU A N 1
ATOM 676 C CA . LEU A 1 90 ? 18.385 -1.459 -33.235 1.00 85.06 90 LEU A CA 1
ATOM 677 C C . LEU A 1 90 ? 19.226 -0.283 -33.761 1.00 85.06 90 LEU A C 1
ATOM 679 O O . LEU A 1 90 ? 20.447 -0.285 -33.594 1.00 85.06 90 LEU A O 1
ATOM 683 N N . PRO A 1 91 ? 18.589 0.739 -34.362 1.00 87.12 91 PRO A N 1
ATOM 684 C CA . PRO A 1 91 ? 19.242 2.012 -34.654 1.00 87.12 91 PRO A CA 1
ATOM 685 C C . PRO A 1 91 ? 19.822 2.653 -33.387 1.00 87.12 91 PRO A C 1
ATOM 687 O O . PRO A 1 91 ? 19.211 2.583 -32.314 1.00 87.12 91 PRO A O 1
ATOM 690 N N . ALA A 1 92 ? 20.971 3.318 -33.525 1.00 89.06 92 ALA A N 1
ATOM 691 C CA . ALA A 1 92 ? 21.624 4.022 -32.420 1.00 89.06 92 ALA A CA 1
ATOM 692 C C . ALA A 1 92 ? 20.717 5.122 -31.848 1.00 89.06 92 ALA A C 1
ATOM 694 O O . ALA A 1 92 ? 20.672 5.326 -30.644 1.00 89.06 92 ALA A O 1
ATOM 695 N N . GLU A 1 93 ? 19.893 5.747 -32.688 1.00 89.62 93 GLU A N 1
ATOM 696 C CA . GLU A 1 93 ? 18.920 6.770 -32.303 1.00 89.62 93 GLU A CA 1
ATOM 697 C C . GLU A 1 93 ? 17.862 6.257 -31.312 1.00 89.62 93 GLU A C 1
ATOM 699 O O . GLU A 1 93 ? 17.291 7.042 -30.555 1.00 89.62 93 GLU A O 1
ATOM 704 N N . ILE A 1 94 ? 17.596 4.945 -31.303 1.00 91.00 94 ILE A N 1
ATOM 705 C CA . ILE A 1 94 ? 16.684 4.307 -30.346 1.00 91.00 94 ILE A CA 1
ATOM 706 C C . ILE A 1 94 ? 17.441 3.915 -29.074 1.00 91.00 94 ILE A C 1
ATOM 708 O O . ILE A 1 94 ? 16.958 4.175 -27.974 1.00 91.00 94 ILE A O 1
ATOM 712 N N . LEU A 1 95 ? 18.620 3.302 -29.218 1.00 89.69 95 LEU A N 1
ATOM 713 C CA . LEU A 1 95 ? 19.425 2.835 -28.084 1.00 89.69 95 LEU A CA 1
ATOM 714 C C . LEU A 1 95 ? 19.967 3.996 -27.241 1.00 89.69 95 LEU A C 1
ATOM 716 O O . LEU A 1 95 ? 19.900 3.943 -26.019 1.00 89.69 95 LEU A O 1
ATOM 720 N N . ASP A 1 96 ? 20.413 5.076 -27.870 1.00 90.25 96 ASP A N 1
ATOM 721 C CA . ASP A 1 96 ? 20.981 6.245 -27.191 1.00 90.25 96 ASP A CA 1
ATOM 722 C C . ASP A 1 96 ? 19.910 7.289 -26.812 1.00 90.25 96 ASP A C 1
ATOM 724 O O . ASP A 1 96 ? 20.224 8.399 -26.373 1.00 90.25 96 ASP A O 1
ATOM 728 N N . CYS A 1 97 ? 18.625 6.956 -26.983 1.00 90.75 97 CYS A N 1
ATOM 729 C CA . CYS A 1 97 ? 17.516 7.831 -26.624 1.00 90.75 97 CYS A CA 1
ATOM 730 C C . CYS A 1 97 ? 17.457 8.059 -25.104 1.00 90.75 97 CYS A C 1
ATOM 732 O O . CYS A 1 97 ? 17.439 7.116 -24.318 1.00 90.75 97 CYS A O 1
ATOM 734 N N . ALA A 1 98 ? 17.317 9.318 -24.681 1.00 92.69 98 ALA A N 1
ATOM 735 C CA . ALA A 1 98 ? 17.169 9.686 -23.269 1.00 92.69 98 ALA A CA 1
ATOM 736 C C . ALA A 1 98 ? 15.761 9.411 -22.690 1.00 92.69 98 ALA A C 1
ATOM 738 O O . ALA A 1 98 ? 15.502 9.736 -21.534 1.00 92.69 98 ALA A O 1
ATOM 739 N N . GLY A 1 99 ? 14.844 8.838 -23.479 1.00 92.75 99 GLY A N 1
ATOM 740 C CA . GLY A 1 99 ? 13.443 8.588 -23.109 1.00 92.75 99 GLY A CA 1
ATOM 741 C C . GLY A 1 99 ? 13.212 7.428 -22.144 1.00 92.75 99 GLY A C 1
ATOM 742 O O . GLY A 1 99 ? 12.065 7.117 -21.824 1.00 92.75 99 GLY A O 1
ATOM 743 N N . TYR A 1 100 ? 14.271 6.768 -21.681 1.00 94.12 100 TYR A N 1
ATOM 744 C CA . TYR A 1 100 ? 14.200 5.672 -20.724 1.00 94.12 100 TYR A CA 1
ATOM 745 C C . TYR A 1 100 ? 15.440 5.651 -19.815 1.00 94.12 100 TYR A C 1
ATOM 747 O O . TYR A 1 100 ? 16.463 6.261 -20.117 1.00 94.12 100 TYR A O 1
ATOM 755 N N . GLY A 1 101 ? 15.320 5.006 -18.651 1.00 92.81 101 GLY A N 1
ATOM 756 C CA . GLY A 1 101 ? 16.410 4.927 -17.674 1.00 92.81 101 GLY A CA 1
ATOM 757 C C . GLY A 1 101 ? 17.371 3.775 -17.970 1.00 92.81 101 GLY A C 1
ATOM 758 O O . GLY A 1 101 ? 16.912 2.695 -18.328 1.00 92.81 101 GLY A O 1
ATOM 759 N N . VAL A 1 102 ? 18.675 3.997 -17.790 1.00 92.06 102 VAL A N 1
ATOM 760 C CA . VAL A 1 102 ? 19.762 3.032 -18.076 1.00 92.06 102 VAL A CA 1
ATOM 761 C C . VAL A 1 102 ? 20.888 3.049 -17.032 1.00 92.06 102 VAL A C 1
ATOM 763 O O . VAL A 1 102 ? 21.974 2.523 -17.272 1.00 92.06 102 VAL A O 1
ATOM 766 N N . THR A 1 103 ? 20.668 3.688 -15.880 1.00 91.88 103 THR A N 1
ATOM 767 C CA . THR A 1 103 ? 21.638 3.689 -14.777 1.00 91.88 103 THR A CA 1
ATOM 768 C C . THR A 1 103 ? 20.967 3.440 -13.436 1.00 91.88 103 THR A C 1
ATOM 770 O O . THR A 1 103 ? 19.780 3.720 -13.257 1.00 91.88 103 THR A O 1
ATOM 773 N N . GLU A 1 104 ? 21.737 2.934 -12.471 1.00 92.94 104 GLU A N 1
ATOM 774 C CA . GLU A 1 104 ? 21.261 2.687 -11.109 1.00 92.94 104 GLU A CA 1
ATOM 775 C C . GLU A 1 104 ? 20.717 3.964 -10.453 1.00 92.94 104 GLU A C 1
ATOM 777 O O . GLU A 1 104 ? 19.668 3.938 -9.807 1.00 92.94 104 GLU A O 1
ATOM 782 N N . GLU A 1 105 ? 21.407 5.091 -10.637 1.00 91.62 105 GLU A N 1
ATOM 783 C CA . GLU A 1 105 ? 21.089 6.363 -9.988 1.00 91.62 105 GLU A CA 1
ATOM 784 C C . GLU A 1 105 ? 19.680 6.843 -10.325 1.00 91.62 105 GLU A C 1
ATOM 786 O O . GLU A 1 105 ? 19.020 7.414 -9.468 1.00 91.62 105 GLU A O 1
ATOM 791 N N . GLN A 1 106 ? 19.187 6.560 -11.534 1.00 91.81 106 GLN A N 1
ATOM 792 C CA . GLN A 1 106 ? 17.840 6.951 -11.954 1.00 91.81 106 GLN A CA 1
ATOM 793 C C . GLN A 1 106 ? 16.729 6.170 -11.224 1.00 91.81 106 GLN A C 1
ATOM 795 O O . GLN A 1 106 ? 15.570 6.590 -11.224 1.00 91.81 106 GLN A O 1
ATOM 800 N N . PHE A 1 107 ? 17.053 5.033 -10.609 1.00 93.94 107 PHE A N 1
ATOM 801 C CA . PHE A 1 107 ? 16.098 4.200 -9.871 1.00 93.94 107 PHE A CA 1
ATOM 802 C C . PHE A 1 107 ? 16.344 4.208 -8.364 1.00 93.94 107 PHE A C 1
ATOM 804 O O . PHE A 1 107 ? 15.494 3.741 -7.604 1.00 93.94 107 PHE A O 1
ATOM 811 N N . ARG A 1 108 ? 17.497 4.703 -7.914 1.00 94.12 108 ARG A N 1
ATOM 812 C CA . ARG A 1 108 ? 17.907 4.655 -6.516 1.00 94.12 108 ARG A CA 1
ATOM 813 C C . ARG A 1 108 ? 17.225 5.752 -5.708 1.00 94.12 108 ARG A C 1
ATOM 815 O O . ARG A 1 108 ? 17.369 6.935 -5.984 1.00 94.12 108 ARG A O 1
ATOM 822 N N . LEU A 1 109 ? 16.526 5.355 -4.650 1.00 92.62 109 LEU A N 1
ATOM 823 C CA . LEU A 1 109 ? 15.822 6.286 -3.770 1.00 92.62 109 LEU A CA 1
ATOM 824 C C . LEU A 1 109 ? 16.727 6.831 -2.660 1.00 92.62 109 LEU A C 1
ATOM 826 O O . LEU A 1 109 ? 16.582 7.986 -2.254 1.00 92.62 109 LEU A O 1
ATOM 830 N N . HIS A 1 110 ? 17.662 6.012 -2.167 1.00 91.50 110 HIS A N 1
ATOM 831 C CA . HIS A 1 110 ? 18.477 6.338 -0.998 1.00 91.50 110 HIS A CA 1
ATOM 832 C C . HIS A 1 110 ? 19.976 6.166 -1.253 1.00 91.50 110 HIS A C 1
ATOM 834 O O . HIS A 1 110 ? 20.421 5.180 -1.836 1.00 91.50 110 HIS A O 1
ATOM 840 N N . ALA A 1 111 ? 20.785 7.096 -0.741 1.00 86.00 111 ALA A N 1
ATOM 841 C CA . ALA A 1 111 ? 22.227 7.121 -0.989 1.00 86.00 111 ALA A CA 1
ATOM 842 C C . ALA A 1 111 ? 22.978 5.911 -0.408 1.00 86.00 111 ALA A C 1
ATOM 844 O O . ALA A 1 111 ? 23.972 5.482 -0.979 1.00 86.00 111 ALA A O 1
ATOM 845 N N . THR A 1 112 ? 22.519 5.328 0.701 1.00 86.81 112 THR A N 1
ATOM 846 C CA . THR A 1 112 ? 23.236 4.232 1.392 1.00 86.81 112 THR A CA 1
ATOM 847 C C . THR A 1 112 ? 22.426 2.955 1.571 1.00 86.81 112 THR A C 1
ATOM 849 O O . THR A 1 112 ? 23.005 1.915 1.857 1.00 86.81 112 THR A O 1
ATOM 852 N N . MET A 1 113 ? 21.106 3.023 1.404 1.00 91.81 113 MET A N 1
ATOM 853 C CA . MET A 1 113 ? 20.225 1.867 1.575 1.00 91.81 113 MET A CA 1
ATOM 854 C C . MET A 1 113 ? 19.905 1.332 0.181 1.00 91.81 113 MET A C 1
ATOM 856 O O . MET A 1 113 ? 19.732 2.155 -0.723 1.00 91.81 113 MET A O 1
ATOM 860 N N . PRO A 1 114 ? 19.815 0.005 -0.017 1.00 94.31 114 PRO A N 1
ATOM 861 C CA . PRO A 1 114 ? 19.511 -0.594 -1.314 1.00 94.31 114 PRO A CA 1
ATOM 862 C C . PRO A 1 114 ? 18.005 -0.484 -1.606 1.00 94.31 114 PRO A C 1
ATOM 864 O O . PRO A 1 114 ? 17.281 -1.474 -1.723 1.00 94.31 114 PRO A O 1
ATOM 867 N N . TRP A 1 115 ? 17.525 0.755 -1.653 1.00 95.94 115 TRP A N 1
ATOM 868 C CA . TRP A 1 115 ? 16.142 1.118 -1.903 1.00 95.94 115 TRP A CA 1
ATOM 869 C C . TRP A 1 115 ? 16.014 1.673 -3.301 1.00 95.94 115 TRP A C 1
ATOM 871 O O . TRP A 1 115 ? 16.677 2.649 -3.665 1.00 95.94 115 TRP A O 1
ATOM 881 N N . TYR A 1 116 ? 15.118 1.060 -4.054 1.00 96.31 116 TYR A N 1
ATOM 882 C CA . TYR A 1 116 ? 14.894 1.395 -5.444 1.00 96.31 116 TYR A CA 1
ATOM 883 C C . TYR A 1 116 ? 13.434 1.646 -5.682 1.00 96.31 116 TYR A C 1
ATOM 885 O O . TYR A 1 116 ? 12.554 1.206 -4.934 1.00 96.31 116 TYR A O 1
ATOM 893 N N . GLY A 1 117 ? 13.173 2.330 -6.777 1.00 95.06 117 GLY A N 1
ATOM 894 C CA . GLY A 1 117 ? 11.820 2.581 -7.133 1.00 95.06 117 GLY A CA 1
ATOM 895 C C . GLY A 1 117 ? 11.620 3.035 -8.562 1.00 95.06 117 GLY A C 1
ATOM 896 O O . GLY A 1 117 ? 12.513 3.564 -9.222 1.00 95.06 117 GLY A O 1
ATOM 897 N N . MET A 1 118 ? 10.404 2.796 -9.027 1.00 95.06 118 MET A N 1
ATOM 898 C CA . MET A 1 118 ? 10.002 3.027 -10.400 1.00 95.06 118 MET A CA 1
ATOM 899 C C . MET A 1 118 ? 8.509 3.316 -10.489 1.00 95.06 118 MET A C 1
ATOM 901 O O . MET A 1 118 ? 7.712 2.932 -9.627 1.00 95.06 118 MET A O 1
ATOM 905 N N . TRP A 1 119 ? 8.122 3.948 -11.587 1.00 94.12 119 TRP A N 1
ATOM 906 C CA . TRP A 1 119 ? 6.733 4.056 -11.996 1.00 94.12 119 TRP A CA 1
ATOM 907 C C . TRP A 1 119 ? 6.406 2.903 -12.928 1.00 94.12 119 TRP A C 1
ATOM 909 O O . TRP A 1 119 ? 6.948 2.829 -14.028 1.00 94.12 119 TRP A O 1
ATOM 919 N N . ALA A 1 120 ? 5.495 2.026 -12.513 1.00 95.25 120 ALA A N 1
ATOM 920 C CA . ALA A 1 120 ? 4.869 1.099 -13.439 1.00 95.25 120 ALA A CA 1
ATOM 921 C C . ALA A 1 120 ? 3.748 1.824 -14.175 1.00 95.25 120 ALA A C 1
ATOM 923 O O . ALA A 1 120 ? 2.833 2.380 -13.560 1.00 95.25 120 ALA A O 1
ATOM 924 N N . VAL A 1 121 ? 3.826 1.818 -15.497 1.00 93.00 121 VAL A N 1
ATOM 925 C CA . VAL A 1 121 ? 2.962 2.594 -16.368 1.00 93.00 121 VAL A CA 1
ATOM 926 C C . VAL A 1 121 ? 2.205 1.640 -17.272 1.00 93.00 121 VAL A C 1
ATOM 928 O O . VAL A 1 121 ? 2.781 1.032 -18.165 1.00 93.00 121 VAL A O 1
ATOM 931 N N . LEU A 1 122 ? 0.905 1.512 -17.034 1.00 91.75 122 LEU A N 1
ATOM 932 C CA . LEU A 1 122 ? -0.006 0.827 -17.935 1.00 91.75 122 LEU A CA 1
ATOM 933 C C . LEU A 1 122 ? -0.543 1.833 -18.953 1.00 91.75 122 LEU A C 1
ATOM 935 O O . LEU A 1 122 ? -1.163 2.830 -18.574 1.00 91.75 122 LEU A O 1
ATOM 939 N N . ASN A 1 123 ? -0.320 1.550 -20.229 1.00 87.75 123 ASN A N 1
ATOM 940 C CA . ASN A 1 123 ? -0.944 2.254 -21.338 1.00 87.75 123 ASN A CA 1
ATOM 941 C C . ASN A 1 123 ? -2.161 1.442 -21.759 1.00 87.75 123 ASN A C 1
ATOM 943 O O . ASN A 1 123 ? -2.007 0.327 -22.249 1.00 87.75 123 ASN A O 1
ATOM 947 N N . GLU A 1 124 ? -3.353 1.979 -21.529 1.00 82.88 124 GLU A N 1
ATOM 948 C CA . GLU A 1 124 ? -4.597 1.350 -21.955 1.00 82.88 124 GLU A CA 1
ATOM 949 C C . GLU A 1 124 ? -5.037 1.964 -23.287 1.00 82.88 124 GLU A C 1
ATOM 951 O O . GLU A 1 124 ? -5.233 3.183 -23.397 1.00 82.88 124 GLU A O 1
ATOM 956 N N . TRP A 1 125 ? -5.226 1.121 -24.300 1.00 71.50 125 TRP A N 1
ATOM 957 C CA . TRP A 1 125 ? -5.821 1.527 -25.564 1.00 71.50 125 TRP A CA 1
ATOM 958 C C . TRP A 1 125 ? -7.337 1.635 -25.386 1.00 71.50 125 TRP A C 1
ATOM 960 O O . TRP A 1 125 ? -8.119 0.737 -25.699 1.00 71.50 125 TRP A O 1
ATOM 970 N N . LYS A 1 126 ? -7.756 2.761 -24.814 1.00 64.50 126 LYS A N 1
ATOM 971 C CA . LYS A 1 126 ? -9.157 3.156 -24.682 1.00 64.50 126 LYS A CA 1
ATOM 972 C C . LYS A 1 126 ? -9.378 4.418 -25.501 1.00 64.50 126 LYS A C 1
ATOM 974 O O . LYS A 1 126 ? -8.600 5.364 -25.397 1.00 64.50 126 LYS A O 1
ATOM 979 N N . ASP A 1 127 ? -10.465 4.457 -26.266 1.00 47.59 127 ASP A N 1
ATOM 980 C CA . ASP A 1 127 ? -11.046 5.735 -26.669 1.00 47.59 127 ASP A CA 1
ATOM 981 C C . ASP A 1 127 ? -11.410 6.479 -25.371 1.00 47.59 127 ASP A C 1
ATOM 983 O O . ASP A 1 127 ? -12.109 5.910 -24.532 1.00 47.59 127 ASP A O 1
ATOM 987 N N . VAL A 1 128 ? -10.968 7.736 -25.223 1.00 52.38 128 VAL A N 1
ATOM 988 C CA . VAL A 1 128 ? -11.268 8.717 -24.144 1.00 52.38 128 VAL A CA 1
ATOM 989 C C . VAL A 1 128 ? -10.110 9.011 -23.148 1.00 52.38 128 VAL A C 1
ATOM 991 O O . VAL A 1 128 ? -9.384 8.137 -22.709 1.00 52.38 128 VAL A O 1
ATOM 994 N N . SER A 1 129 ? -9.958 10.301 -22.808 1.00 54.19 129 SER A N 1
ATOM 995 C CA . SER A 1 129 ? -8.793 11.075 -22.315 1.00 54.19 129 SER A CA 1
ATOM 996 C C . SER A 1 129 ? -8.173 10.788 -20.920 1.00 54.19 129 SER A C 1
ATOM 998 O O . SER A 1 129 ? -8.875 10.801 -19.905 1.00 54.19 129 SER A O 1
ATOM 1000 N N . ASP A 1 130 ? -6.830 10.751 -20.850 1.00 61.94 130 ASP A N 1
ATOM 1001 C CA . ASP A 1 130 ? -5.954 10.733 -19.650 1.00 61.94 130 ASP A CA 1
ATOM 1002 C C . ASP A 1 130 ? -5.781 12.108 -18.956 1.00 61.94 130 ASP A C 1
ATOM 1004 O O . ASP A 1 130 ? -4.707 12.707 -18.915 1.00 61.94 130 ASP A O 1
ATOM 1008 N N . LEU A 1 131 ? -6.842 12.664 -18.376 1.00 67.00 131 LEU A N 1
ATOM 1009 C CA . LEU A 1 131 ? -6.737 13.990 -17.745 1.00 67.00 131 LEU A CA 1
ATOM 1010 C C . LEU A 1 131 ? -5.941 13.978 -16.426 1.00 67.00 131 LEU A C 1
ATOM 1012 O O . LEU A 1 131 ? -5.351 14.990 -16.055 1.00 67.00 131 LEU A O 1
ATOM 1016 N N . ALA A 1 132 ? -5.926 12.864 -15.689 1.00 69.50 132 ALA A N 1
ATOM 1017 C CA . ALA A 1 132 ? -5.320 12.813 -14.357 1.00 69.50 132 ALA A CA 1
ATOM 1018 C C . ALA A 1 132 ? -3.788 12.791 -14.408 1.00 69.50 132 ALA A C 1
ATOM 1020 O O . ALA A 1 132 ? -3.151 13.522 -13.649 1.00 69.50 132 ALA A O 1
ATOM 1021 N N . SER A 1 133 ? -3.192 11.992 -15.299 1.00 65.50 133 SER A N 1
ATOM 1022 C CA . SER A 1 133 ? -1.735 11.933 -15.408 1.00 65.50 133 SER A CA 1
ATOM 1023 C C . SER A 1 133 ? -1.180 13.172 -16.126 1.00 65.50 133 SER A C 1
ATOM 1025 O O . SER A 1 133 ? -0.138 13.681 -15.717 1.00 65.50 133 SER A O 1
ATOM 1027 N N . ILE A 1 134 ? -1.915 13.756 -17.084 1.00 70.75 134 ILE A N 1
ATOM 1028 C CA . ILE A 1 134 ? -1.538 15.039 -17.707 1.00 70.75 134 ILE A CA 1
ATOM 1029 C C . ILE A 1 134 ? -1.548 16.185 -16.683 1.00 70.75 134 ILE A C 1
ATOM 1031 O O . ILE A 1 134 ? -0.619 16.992 -16.662 1.00 70.75 134 ILE A O 1
ATOM 1035 N N . ARG A 1 135 ? -2.545 16.242 -15.786 1.00 79.00 135 ARG A N 1
ATOM 1036 C CA . ARG A 1 135 ? -2.572 17.229 -14.688 1.00 79.00 135 ARG A CA 1
ATOM 1037 C C . ARG A 1 135 ? -1.384 17.074 -13.749 1.00 79.00 135 ARG A C 1
ATOM 1039 O O . ARG A 1 135 ? -0.790 18.069 -13.343 1.00 79.00 135 ARG A O 1
ATOM 1046 N N . GLU A 1 136 ? -1.037 15.839 -13.400 1.00 74.69 136 GLU A N 1
ATOM 1047 C CA . GLU A 1 136 ? 0.103 15.562 -12.527 1.00 74.69 136 GLU A CA 1
ATOM 1048 C C . GLU A 1 136 ? 1.419 16.003 -13.195 1.00 74.69 136 GLU A C 1
ATOM 1050 O O . GLU A 1 136 ? 2.194 16.730 -12.578 1.00 74.69 136 GLU A O 1
ATOM 1055 N N . GLN A 1 137 ? 1.619 15.693 -14.482 1.00 73.69 137 GLN A N 1
ATOM 1056 C CA . GLN A 1 137 ? 2.791 16.143 -15.245 1.00 73.69 137 GLN A CA 1
ATOM 1057 C C . GLN A 1 137 ? 2.897 17.663 -15.316 1.00 73.69 137 GLN A C 1
ATOM 1059 O O . GLN A 1 137 ? 3.951 18.228 -15.033 1.00 73.69 137 GLN A O 1
ATOM 1064 N N . ARG A 1 138 ? 1.811 18.341 -15.701 1.00 79.31 138 ARG A N 1
ATOM 1065 C CA . ARG A 1 138 ? 1.812 19.802 -15.819 1.00 79.31 138 ARG A CA 1
ATOM 1066 C C . ARG A 1 138 ? 2.050 20.465 -14.472 1.00 79.31 138 ARG A C 1
ATOM 1068 O O . ARG A 1 138 ? 2.746 21.469 -14.417 1.00 79.31 138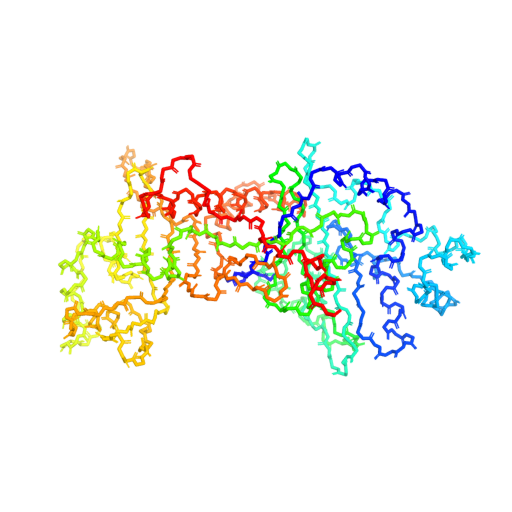 ARG A O 1
ATOM 1075 N N . SER A 1 139 ? 1.557 19.873 -13.388 1.00 81.00 139 SER A N 1
ATOM 1076 C CA . SER A 1 139 ? 1.871 20.341 -12.041 1.00 81.00 139 SER A CA 1
ATOM 1077 C C . SER A 1 139 ? 3.363 20.265 -11.725 1.00 81.00 139 SER A C 1
ATOM 1079 O O . SER A 1 139 ? 3.916 21.241 -11.225 1.00 81.00 139 SER A O 1
ATOM 1081 N N . TYR A 1 140 ? 4.027 19.150 -12.039 1.00 75.00 140 TYR A N 1
ATOM 1082 C CA . TYR A 1 140 ? 5.474 19.047 -11.849 1.00 75.00 140 TYR A CA 1
ATOM 1083 C C . TYR A 1 140 ? 6.230 20.011 -12.764 1.00 75.00 140 TYR A C 1
ATOM 1085 O O . TYR A 1 140 ? 7.055 20.766 -12.283 1.00 75.00 140 TYR A O 1
ATOM 1093 N N . ARG A 1 141 ? 5.890 20.090 -14.053 1.00 77.31 141 ARG A N 1
ATOM 1094 C CA . ARG A 1 141 ? 6.598 20.962 -15.004 1.00 77.31 141 ARG A CA 1
ATOM 1095 C C . ARG A 1 141 ? 6.446 22.454 -14.703 1.00 77.31 141 ARG A C 1
ATOM 1097 O O . ARG A 1 141 ? 7.364 23.228 -14.945 1.00 77.31 141 ARG A O 1
ATOM 1104 N N . MET A 1 142 ? 5.260 22.876 -14.274 1.00 78.12 142 MET A N 1
ATOM 1105 C CA . MET A 1 142 ? 4.977 24.293 -14.046 1.00 78.12 142 MET A CA 1
ATOM 1106 C C . MET A 1 142 ? 5.383 24.745 -12.645 1.00 78.12 142 MET A C 1
ATOM 1108 O O . MET A 1 142 ? 5.640 25.930 -12.453 1.00 78.12 142 MET A O 1
ATOM 1112 N N . LEU A 1 143 ? 5.340 23.842 -11.659 1.00 79.31 143 LEU A N 1
ATOM 1113 C CA . LEU A 1 143 ? 5.339 24.209 -10.240 1.00 79.31 143 LEU A CA 1
ATOM 1114 C C . LEU A 1 143 ? 6.198 23.284 -9.360 1.00 79.31 143 LEU A C 1
ATOM 1116 O O . LEU A 1 143 ? 6.157 23.434 -8.137 1.00 79.31 143 LEU A O 1
ATOM 1120 N N . ASP A 1 144 ? 6.926 22.329 -9.952 1.00 77.00 144 ASP A N 1
ATOM 1121 C CA . ASP A 1 144 ? 7.847 21.377 -9.306 1.00 77.00 144 ASP A CA 1
ATOM 1122 C C . ASP A 1 144 ? 7.251 20.649 -8.096 1.00 77.00 144 ASP A C 1
ATOM 1124 O O . ASP A 1 144 ? 7.926 20.319 -7.119 1.00 77.00 144 ASP A O 1
ATOM 1128 N N . ARG A 1 145 ? 5.937 20.407 -8.123 1.00 74.81 145 ARG A N 1
ATOM 1129 C CA . ARG A 1 145 ? 5.232 19.773 -7.009 1.00 74.81 145 ARG A CA 1
ATOM 1130 C C . ARG A 1 145 ? 4.017 18.980 -7.477 1.00 74.81 145 ARG A C 1
ATOM 1132 O O . ARG A 1 145 ? 3.438 19.320 -8.508 1.00 74.81 145 ARG A O 1
ATOM 1139 N N . PRO A 1 146 ? 3.577 17.963 -6.716 1.00 75.06 146 PRO A N 1
ATOM 1140 C CA . PRO A 1 146 ? 2.453 17.129 -7.124 1.00 75.06 146 PRO A CA 1
ATOM 1141 C C . PRO A 1 146 ? 1.136 17.922 -7.161 1.00 75.06 146 PRO A C 1
ATOM 1143 O O . PRO A 1 146 ? 0.859 18.721 -6.256 1.00 75.06 146 PRO A O 1
ATOM 1146 N N . TYR A 1 147 ? 0.273 17.636 -8.142 1.00 77.31 147 TYR A N 1
ATOM 1147 C CA . TYR A 1 147 ? -0.964 18.387 -8.435 1.00 77.31 147 TYR A CA 1
ATOM 1148 C C . TYR A 1 147 ? -1.870 18.525 -7.210 1.00 77.31 147 TYR A C 1
ATOM 1150 O O . TYR A 1 147 ? -2.514 19.547 -6.968 1.00 77.31 147 TYR A O 1
ATOM 1158 N N . LYS A 1 148 ? -1.894 17.499 -6.360 1.00 74.56 148 LYS A N 1
ATOM 1159 C CA . LYS A 1 148 ? -2.702 17.488 -5.139 1.00 74.56 148 LYS A CA 1
ATOM 1160 C C . LYS A 1 148 ? -2.319 18.598 -4.147 1.00 74.56 148 LYS A C 1
ATOM 1162 O O . LYS A 1 148 ? -3.212 19.077 -3.440 1.00 74.56 148 LYS A O 1
ATOM 1167 N N . PHE A 1 149 ? -1.048 18.992 -4.100 1.00 72.19 149 PHE A N 1
ATOM 1168 C CA . PHE A 1 149 ? -0.509 19.989 -3.167 1.00 72.19 149 PHE A CA 1
ATOM 1169 C C . PHE A 1 149 ? -0.562 21.418 -3.702 1.00 72.19 149 PHE A C 1
ATOM 1171 O O . PHE A 1 149 ? -0.243 22.351 -2.970 1.00 72.19 149 PHE A O 1
ATOM 1178 N N . LEU A 1 150 ? -1.013 21.591 -4.944 1.00 78.44 150 LEU A N 1
ATOM 1179 C CA . LEU A 1 150 ? -1.301 22.901 -5.496 1.00 78.44 150 LEU A CA 1
ATOM 1180 C C . LEU A 1 150 ? -2.446 23.586 -4.747 1.00 78.44 150 LEU A C 1
ATOM 1182 O O . LEU A 1 150 ? -3.449 22.955 -4.367 1.00 78.44 150 LEU A O 1
ATOM 1186 N N . GLU A 1 151 ? -2.303 24.898 -4.583 1.00 81.44 151 GLU A N 1
ATOM 1187 C CA . GLU A 1 151 ? -3.384 25.766 -4.133 1.00 81.44 151 GLU A CA 1
ATOM 1188 C C . GLU A 1 151 ? -4.483 25.854 -5.205 1.00 81.44 151 GLU A C 1
ATOM 1190 O O . GLU A 1 151 ? -4.306 25.461 -6.359 1.00 81.44 151 GLU A O 1
ATOM 1195 N N . SER A 1 152 ? -5.672 26.319 -4.824 1.00 80.25 152 SER A N 1
ATOM 1196 C CA . SER A 1 152 ? -6.851 26.304 -5.702 1.00 80.25 152 SER A CA 1
ATOM 1197 C C . SER A 1 152 ? -6.686 27.145 -6.973 1.00 80.25 152 SER A C 1
ATOM 1199 O O . SER A 1 152 ? -7.298 26.828 -7.991 1.00 80.25 152 SER A O 1
ATOM 1201 N N . THR A 1 153 ? -5.869 28.196 -6.927 1.00 80.75 153 THR A N 1
ATOM 1202 C CA . THR A 1 153 ? -5.503 29.034 -8.076 1.00 80.75 153 THR A CA 1
ATOM 1203 C C . THR A 1 153 ? -4.634 28.273 -9.068 1.00 80.75 153 THR A C 1
ATOM 1205 O O . THR A 1 153 ? -4.960 28.217 -10.248 1.00 80.75 153 THR A O 1
ATOM 1208 N N . ASP A 1 154 ? -3.597 27.603 -8.579 1.00 83.56 154 ASP A N 1
ATOM 1209 C CA . ASP A 1 154 ? -2.649 26.848 -9.398 1.00 83.56 154 ASP A CA 1
ATOM 1210 C C . ASP A 1 154 ? -3.296 25.622 -10.046 1.00 83.56 154 ASP A C 1
ATOM 1212 O O . ASP A 1 154 ? -3.048 25.320 -11.213 1.00 83.56 154 ASP A O 1
ATOM 1216 N N . LYS A 1 155 ? -4.195 24.946 -9.316 1.00 82.69 155 LYS A N 1
ATOM 1217 C CA . LYS A 1 155 ? -4.983 23.829 -9.860 1.00 82.69 155 LYS A CA 1
ATOM 1218 C C . LYS A 1 155 ? -5.811 24.247 -11.064 1.00 82.69 155 LYS A C 1
ATOM 1220 O O . LYS A 1 155 ? -5.837 23.522 -12.050 1.00 82.69 155 LYS A O 1
ATOM 1225 N N . LYS A 1 156 ? -6.450 25.421 -11.004 1.00 83.88 156 LYS A N 1
ATOM 1226 C CA . LYS A 1 156 ? -7.246 25.947 -12.121 1.00 83.88 156 LYS A CA 1
ATOM 1227 C C . LYS A 1 156 ? -6.391 26.209 -13.356 1.00 83.88 156 LYS A C 1
ATOM 1229 O O . LYS A 1 156 ? -6.836 25.895 -14.454 1.00 83.88 156 LYS A O 1
ATOM 1234 N N . THR A 1 157 ? -5.183 26.739 -13.171 1.00 81.50 157 THR A N 1
ATOM 1235 C CA . THR A 1 157 ? -4.229 26.969 -14.263 1.00 81.50 157 THR A CA 1
ATOM 1236 C C . THR A 1 157 ? -3.838 25.651 -14.927 1.00 81.50 157 THR A C 1
ATOM 1238 O O . THR A 1 157 ? -3.955 25.517 -16.141 1.00 81.50 157 THR A O 1
ATOM 1241 N N . VAL A 1 158 ? -3.464 24.643 -14.132 1.00 81.31 158 VAL A N 1
ATOM 1242 C CA . VAL A 1 158 ? -3.110 23.313 -14.648 1.00 81.31 158 VAL A CA 1
ATOM 1243 C C . VAL A 1 158 ? -4.306 22.628 -15.324 1.00 81.31 158 VAL A C 1
ATOM 1245 O O . VAL A 1 158 ? -4.156 22.019 -16.383 1.00 81.31 158 VAL A O 1
ATOM 1248 N N . ASP A 1 159 ? -5.509 22.753 -14.761 1.00 79.31 159 ASP A N 1
ATOM 1249 C CA . ASP A 1 159 ? -6.728 22.167 -15.325 1.00 79.31 159 ASP A CA 1
ATOM 1250 C C . ASP A 1 159 ? -7.107 22.782 -16.672 1.00 79.31 159 ASP A C 1
ATOM 1252 O O . ASP A 1 159 ? -7.469 22.040 -17.584 1.00 79.31 159 ASP A O 1
ATOM 1256 N N . GLN A 1 160 ? -7.012 24.110 -16.805 1.00 77.38 160 GLN A N 1
ATOM 1257 C CA . GLN A 1 160 ? -7.278 24.810 -18.065 1.00 77.38 160 GLN A CA 1
ATOM 1258 C C . GLN A 1 160 ? -6.335 24.364 -19.172 1.00 77.38 160 GLN A C 1
ATOM 1260 O O . GLN A 1 160 ? -6.763 24.141 -20.300 1.00 77.38 160 GLN A O 1
ATOM 1265 N N . ASP A 1 161 ? -5.067 24.189 -18.828 1.00 71.69 161 ASP A N 1
ATOM 1266 C CA . ASP A 1 161 ? -4.038 23.820 -19.784 1.00 71.69 161 ASP A CA 1
ATOM 1267 C C . ASP A 1 161 ? -4.196 22.346 -20.230 1.00 71.69 161 ASP A C 1
ATOM 1269 O O . ASP A 1 161 ? -3.870 21.974 -21.355 1.00 71.69 161 ASP A O 1
ATOM 1273 N N . THR A 1 162 ? -4.804 21.501 -19.387 1.00 70.69 162 THR A N 1
ATOM 1274 C CA . THR A 1 162 ? -5.030 20.064 -19.643 1.00 70.69 162 THR A CA 1
ATOM 1275 C C . THR A 1 162 ? -6.251 19.770 -20.542 1.00 70.69 162 THR A C 1
ATOM 1277 O O . THR A 1 162 ? -6.409 18.645 -21.011 1.00 70.69 162 THR A O 1
ATOM 1280 N N . LEU A 1 163 ? -7.120 20.748 -20.828 1.00 55.03 163 LEU A N 1
ATOM 1281 C CA . LEU A 1 163 ? -8.435 20.542 -21.471 1.00 55.03 163 LEU A CA 1
ATOM 1282 C C . LEU A 1 163 ? -8.430 20.179 -22.980 1.00 55.03 163 LEU A C 1
ATOM 1284 O O . LEU A 1 163 ? -9.489 20.201 -23.600 1.00 55.03 163 LEU A O 1
ATOM 1288 N N . GLY A 1 164 ? -7.295 19.807 -23.584 1.00 52.69 164 GLY A N 1
ATOM 1289 C CA . GLY A 1 164 ? -7.180 19.598 -25.040 1.00 52.69 164 GLY A CA 1
ATOM 1290 C C . GLY A 1 164 ? -6.565 18.278 -25.517 1.00 52.69 164 GLY A C 1
ATOM 1291 O O . GLY A 1 164 ? -6.361 18.128 -26.718 1.00 52.69 164 GLY A O 1
ATOM 1292 N N . THR A 1 165 ? -6.233 17.333 -24.633 1.00 54.66 165 THR A N 1
ATOM 1293 C CA . THR A 1 165 ? -5.410 16.171 -25.017 1.00 54.66 165 THR A CA 1
ATOM 1294 C C . THR A 1 165 ? -6.227 14.880 -25.174 1.00 54.66 165 THR A C 1
ATOM 1296 O O . THR A 1 165 ? -6.764 14.356 -24.199 1.00 54.66 165 THR A O 1
ATOM 1299 N N . THR A 1 166 ? -6.275 14.320 -26.387 1.00 44.94 166 THR A N 1
ATOM 1300 C CA . THR A 1 166 ? -6.659 12.917 -26.647 1.00 44.94 166 THR A CA 1
ATOM 1301 C C . THR A 1 166 ? -5.399 12.061 -26.759 1.00 44.94 166 THR A C 1
ATOM 1303 O O . THR A 1 166 ? -4.608 12.253 -27.679 1.00 44.94 166 THR A O 1
ATOM 1306 N N . ALA A 1 167 ? -5.207 11.140 -25.817 1.00 49.69 167 ALA A N 1
ATOM 1307 C CA . ALA A 1 167 ? -4.099 10.186 -25.765 1.00 49.69 167 ALA A CA 1
ATOM 1308 C C . ALA A 1 167 ? -4.582 8.889 -25.090 1.00 49.69 167 ALA A C 1
ATOM 1310 O O . ALA A 1 167 ? -5.575 8.934 -24.357 1.00 49.69 167 ALA A O 1
ATOM 1311 N N . ALA A 1 168 ? -3.887 7.768 -25.332 1.00 57.38 168 ALA A N 1
ATOM 1312 C CA . ALA A 1 168 ? -4.102 6.503 -24.623 1.00 57.38 168 ALA A CA 1
ATOM 1313 C C . ALA A 1 168 ? -4.175 6.735 -23.103 1.00 57.38 168 ALA A C 1
ATOM 1315 O O . ALA A 1 168 ? -3.452 7.581 -22.565 1.00 57.38 168 ALA A O 1
ATOM 1316 N N . VAL A 1 169 ? -5.054 6.011 -22.404 1.00 69.00 169 VAL A N 1
ATOM 1317 C CA . VAL A 1 169 ? -5.238 6.218 -20.963 1.00 69.00 169 VAL A CA 1
ATOM 1318 C C . VAL A 1 169 ? -4.032 5.663 -20.227 1.00 69.00 169 VAL A C 1
ATOM 1320 O O . VAL A 1 169 ? -3.811 4.455 -20.189 1.00 69.00 169 VAL A O 1
ATOM 1323 N N . ARG A 1 170 ? -3.248 6.553 -19.618 1.00 77.69 170 ARG A N 1
ATOM 1324 C CA . ARG A 1 170 ? -2.068 6.180 -18.848 1.00 77.69 170 ARG A CA 1
ATOM 1325 C C . ARG A 1 170 ? -2.426 6.020 -17.377 1.00 77.69 170 ARG A C 1
ATOM 1327 O O . ARG A 1 170 ? -2.800 6.975 -16.697 1.00 77.69 170 ARG A O 1
ATOM 1334 N N . LYS A 1 171 ? -2.239 4.817 -16.844 1.00 85.69 171 LYS A N 1
ATOM 1335 C CA . LYS A 1 171 ? -2.321 4.553 -15.408 1.00 85.69 171 LYS A CA 1
ATOM 1336 C C . LYS A 1 171 ? -0.927 4.295 -14.862 1.00 85.69 171 LYS A C 1
ATOM 1338 O O . LYS A 1 171 ? -0.284 3.323 -15.234 1.00 85.69 171 LYS A O 1
ATOM 1343 N N . GLN A 1 172 ? -0.480 5.153 -13.953 1.00 87.69 172 GLN A N 1
ATOM 1344 C CA . GLN A 1 172 ? 0.807 4.998 -13.282 1.00 87.69 172 GLN A CA 1
ATOM 1345 C C . GLN A 1 172 ? 0.598 4.571 -11.833 1.00 87.69 172 GLN A C 1
ATOM 1347 O O . GLN A 1 172 ? -0.264 5.129 -11.149 1.00 87.69 172 GLN A O 1
ATOM 1352 N N . VAL A 1 173 ? 1.392 3.611 -11.368 1.00 91.12 173 VAL A N 1
ATOM 1353 C CA . VAL A 1 173 ? 1.465 3.238 -9.953 1.00 91.12 173 VAL A CA 1
ATOM 1354 C C . VAL A 1 173 ? 2.926 3.198 -9.500 1.00 91.12 173 VAL A C 1
ATOM 1356 O O . VAL A 1 173 ? 3.779 2.708 -10.245 1.00 91.12 173 VAL A O 1
ATOM 1359 N N . PRO A 1 174 ? 3.241 3.724 -8.308 1.00 92.44 174 PRO A N 1
ATOM 1360 C CA . PRO A 1 174 ? 4.569 3.599 -7.728 1.00 92.44 174 PRO A CA 1
ATOM 1361 C C . PRO A 1 174 ? 4.850 2.142 -7.344 1.00 92.44 174 PRO A C 1
ATOM 1363 O O . PRO A 1 174 ? 3.983 1.435 -6.816 1.00 92.44 174 PRO A O 1
ATOM 1366 N N . VAL A 1 175 ? 6.087 1.723 -7.589 1.00 96.31 175 VAL A N 1
ATOM 1367 C CA . VAL A 1 175 ? 6.644 0.435 -7.179 1.00 96.31 175 VAL A CA 1
ATOM 1368 C C . VAL A 1 175 ? 7.920 0.708 -6.396 1.00 96.31 175 VAL A C 1
ATOM 1370 O O . VAL A 1 175 ? 8.806 1.410 -6.882 1.00 96.31 175 VAL A O 1
ATOM 1373 N N . LEU A 1 176 ? 8.001 0.168 -5.184 1.00 96.69 176 LEU A N 1
ATOM 1374 C CA . LEU A 1 176 ? 9.131 0.350 -4.276 1.00 96.69 176 LEU A CA 1
ATOM 1375 C C . LEU A 1 176 ? 9.767 -1.010 -3.992 1.00 96.69 176 LEU A C 1
ATOM 1377 O O . LEU A 1 176 ? 9.060 -1.956 -3.643 1.00 96.69 176 LEU A O 1
ATOM 1381 N N . LEU A 1 177 ? 11.086 -1.097 -4.140 1.00 97.56 177 LEU A N 1
ATOM 1382 C CA . LEU A 1 177 ? 11.884 -2.287 -3.862 1.00 97.56 177 LEU A CA 1
ATOM 1383 C C . LEU A 1 177 ? 12.760 -2.012 -2.644 1.00 97.56 177 LEU A C 1
ATOM 1385 O O . LEU A 1 177 ? 13.604 -1.114 -2.666 1.00 97.56 177 LEU A O 1
ATOM 1389 N N . ASP A 1 178 ? 12.564 -2.800 -1.595 1.00 96.44 178 ASP A N 1
ATOM 1390 C CA . ASP A 1 178 ? 13.357 -2.748 -0.378 1.00 96.44 178 ASP A CA 1
ATOM 1391 C C . ASP A 1 178 ? 14.189 -4.029 -0.258 1.00 96.44 178 ASP A C 1
ATOM 1393 O O . ASP A 1 178 ? 13.747 -5.023 0.320 1.00 96.44 178 ASP A O 1
ATOM 1397 N N . PHE A 1 179 ? 15.407 -4.019 -0.810 1.00 95.81 179 PHE A N 1
ATOM 1398 C CA . PHE A 1 179 ? 16.331 -5.154 -0.683 1.00 95.81 179 PHE A CA 1
ATOM 1399 C C . PHE A 1 179 ? 16.874 -5.316 0.746 1.00 95.81 179 PHE A C 1
ATOM 1401 O O . PHE A 1 179 ? 17.378 -6.386 1.092 1.00 95.81 179 PHE A O 1
ATOM 1408 N N . ASN A 1 180 ? 16.757 -4.292 1.601 1.00 93.19 180 ASN A N 1
ATOM 1409 C CA . ASN A 1 180 ? 17.145 -4.407 3.004 1.00 93.19 180 ASN A CA 1
ATOM 1410 C C . ASN A 1 180 ? 16.170 -5.318 3.757 1.00 93.19 180 ASN A C 1
ATOM 1412 O O . ASN A 1 180 ? 16.597 -6.240 4.457 1.00 93.19 180 ASN A O 1
ATOM 1416 N N . ASP A 1 181 ? 14.870 -5.108 3.565 1.00 91.62 181 ASP A N 1
ATOM 1417 C CA . ASP A 1 181 ? 13.828 -5.904 4.223 1.00 91.62 181 ASP A CA 1
ATOM 1418 C C . ASP A 1 181 ? 13.394 -7.125 3.411 1.00 91.62 181 ASP A C 1
ATOM 1420 O O . ASP A 1 181 ? 12.814 -8.054 3.965 1.00 91.62 181 ASP A O 1
ATOM 1424 N N . GLY A 1 182 ? 13.734 -7.174 2.122 1.00 95.81 182 GLY A N 1
ATOM 1425 C CA . GLY A 1 182 ? 13.299 -8.241 1.228 1.00 95.81 182 GLY A CA 1
ATOM 1426 C C . GLY A 1 182 ? 11.814 -8.124 0.886 1.00 95.81 182 GLY A C 1
ATOM 1427 O O . GLY A 1 182 ? 11.114 -9.134 0.856 1.00 95.81 182 GLY A O 1
ATOM 1428 N N . LEU A 1 183 ? 11.330 -6.903 0.623 1.00 97.00 183 LEU A N 1
ATOM 1429 C CA . LEU A 1 183 ? 9.930 -6.637 0.285 1.00 97.00 183 LEU A CA 1
ATOM 1430 C C . LEU A 1 183 ? 9.775 -5.756 -0.961 1.00 97.00 183 LEU A C 1
ATOM 1432 O O . LEU A 1 183 ? 10.588 -4.877 -1.247 1.00 97.00 183 LEU A O 1
ATOM 1436 N N . ILE A 1 184 ? 8.676 -5.978 -1.680 1.00 97.81 184 ILE A N 1
ATOM 1437 C CA . ILE A 1 184 ? 8.219 -5.163 -2.813 1.00 97.81 184 ILE A CA 1
ATOM 1438 C C . ILE A 1 184 ? 6.873 -4.558 -2.448 1.00 97.81 184 ILE A C 1
ATOM 1440 O O . ILE A 1 184 ? 5.979 -5.285 -2.020 1.00 97.81 184 ILE A O 1
ATOM 1444 N N . TYR A 1 185 ? 6.696 -3.262 -2.690 1.00 96.81 185 TYR A N 1
ATOM 1445 C CA . TYR A 1 185 ? 5.444 -2.552 -2.446 1.00 96.81 185 TYR A CA 1
ATOM 1446 C C . TYR A 1 185 ? 4.899 -1.980 -3.755 1.00 96.81 185 TYR A C 1
ATOM 1448 O O . TYR A 1 185 ? 5.565 -1.186 -4.416 1.00 96.81 185 TYR A O 1
ATOM 1456 N N . ILE A 1 186 ? 3.669 -2.350 -4.116 1.00 96.19 186 ILE A N 1
ATOM 1457 C CA . ILE A 1 186 ? 2.975 -1.870 -5.320 1.00 96.19 186 ILE A CA 1
ATOM 1458 C C . ILE A 1 186 ? 1.677 -1.192 -4.890 1.00 96.19 186 ILE A C 1
ATOM 1460 O O . ILE A 1 186 ? 0.815 -1.838 -4.292 1.00 96.19 186 ILE A O 1
ATOM 1464 N N . GLU A 1 187 ? 1.487 0.089 -5.212 1.00 92.81 187 GLU A N 1
ATOM 1465 C CA . GLU A 1 187 ? 0.255 0.810 -4.853 1.00 92.81 187 GLU A CA 1
ATOM 1466 C C . GLU A 1 187 ? -0.905 0.460 -5.802 1.00 92.81 187 GLU A C 1
ATOM 1468 O O . GLU A 1 187 ? -1.312 1.228 -6.676 1.00 92.81 187 GLU A O 1
ATOM 1473 N N . SER A 1 188 ? -1.450 -0.744 -5.655 1.00 91.56 188 SER A N 1
ATOM 1474 C CA . SER A 1 188 ? -2.612 -1.204 -6.405 1.00 91.56 188 SER A CA 1
ATOM 1475 C C . SER A 1 188 ? -3.370 -2.291 -5.647 1.00 91.56 188 SER A C 1
ATOM 1477 O O . SER A 1 188 ? -2.827 -3.005 -4.812 1.00 91.56 188 SER A O 1
ATOM 1479 N N . SER A 1 189 ? -4.649 -2.444 -5.986 1.00 91.00 189 SER A N 1
ATOM 1480 C CA . SER A 1 189 ? -5.479 -3.612 -5.647 1.00 91.00 189 SER A CA 1
ATOM 1481 C C . SER A 1 189 ? -5.978 -4.369 -6.882 1.00 91.00 189 SER A C 1
ATOM 1483 O O . SER A 1 189 ? -6.704 -5.354 -6.761 1.00 91.00 189 SER A O 1
ATOM 1485 N N . ASN A 1 190 ? -5.626 -3.903 -8.082 1.00 91.81 190 ASN A N 1
ATOM 1486 C CA . ASN A 1 190 ? -6.026 -4.532 -9.334 1.00 91.81 190 ASN A CA 1
ATOM 1487 C C . ASN A 1 190 ? -5.080 -5.702 -9.645 1.00 91.81 190 ASN A C 1
ATOM 1489 O O . ASN A 1 190 ? -3.883 -5.484 -9.824 1.00 91.81 190 ASN A O 1
ATOM 1493 N N . LYS A 1 191 ? -5.639 -6.918 -9.704 1.00 93.44 191 LYS A N 1
ATOM 1494 C CA . LYS A 1 191 ? -4.911 -8.181 -9.909 1.00 93.44 191 LYS A CA 1
ATOM 1495 C C . LYS A 1 191 ? -4.065 -8.173 -11.177 1.00 93.44 191 LYS A C 1
ATOM 1497 O O . LYS A 1 191 ? -2.878 -8.471 -11.102 1.00 93.44 191 LYS A O 1
ATOM 1502 N N . ASP A 1 192 ? -4.665 -7.787 -12.297 1.00 91.62 192 ASP A N 1
ATOM 1503 C CA . ASP A 1 192 ? -4.025 -7.830 -13.612 1.00 91.62 192 ASP A CA 1
ATOM 1504 C C . ASP A 1 192 ? -2.865 -6.839 -13.685 1.00 91.62 192 ASP A C 1
ATOM 1506 O O . ASP A 1 192 ? -1.772 -7.185 -14.127 1.00 91.62 192 ASP A O 1
ATOM 1510 N N . LEU A 1 193 ? -3.074 -5.626 -13.161 1.00 92.19 193 LEU A N 1
ATOM 1511 C CA . LEU A 1 193 ? -2.030 -4.613 -13.067 1.00 92.19 193 LEU A CA 1
ATOM 1512 C C . LEU A 1 193 ? -0.870 -5.109 -12.202 1.00 92.19 193 LEU A C 1
ATOM 1514 O O . LEU A 1 193 ? 0.276 -5.021 -12.622 1.00 92.19 193 LEU A O 1
ATOM 1518 N N . ILE A 1 194 ? -1.159 -5.645 -11.011 1.00 95.69 194 ILE A N 1
ATOM 1519 C CA . ILE A 1 194 ? -0.120 -6.159 -10.110 1.00 95.69 194 ILE A CA 1
ATOM 1520 C C . ILE A 1 194 ? 0.657 -7.289 -10.792 1.00 95.69 194 ILE A C 1
ATOM 1522 O O . ILE A 1 194 ? 1.884 -7.271 -10.787 1.00 95.69 194 ILE A O 1
ATOM 1526 N N . TYR A 1 195 ? -0.035 -8.238 -11.422 1.00 94.50 195 TYR A N 1
ATOM 1527 C CA . TYR A 1 195 ? 0.606 -9.331 -12.145 1.00 94.50 195 TYR A CA 1
ATOM 1528 C C . TYR A 1 195 ? 1.550 -8.811 -13.238 1.00 94.50 195 TYR A C 1
ATOM 1530 O O . TYR A 1 195 ? 2.717 -9.205 -13.271 1.00 94.50 195 TYR A O 1
ATOM 1538 N N . GLN A 1 196 ? 1.101 -7.867 -14.071 1.00 93.94 196 GLN A N 1
ATOM 1539 C CA . GLN A 1 196 ? 1.944 -7.264 -15.109 1.00 93.94 196 GLN A CA 1
ATOM 1540 C C . GLN A 1 196 ? 3.185 -6.570 -14.528 1.00 93.94 196 GLN A C 1
ATOM 1542 O O . GLN A 1 196 ? 4.277 -6.739 -15.074 1.00 93.94 196 GLN A O 1
ATOM 1547 N N . VAL A 1 197 ? 3.055 -5.876 -13.388 1.00 96.50 197 VAL A N 1
ATOM 1548 C CA . VAL A 1 197 ? 4.212 -5.306 -12.675 1.00 96.50 197 VAL A CA 1
ATOM 1549 C C . VAL A 1 197 ? 5.198 -6.406 -12.293 1.00 96.50 197 VAL A C 1
ATOM 1551 O O . VAL A 1 197 ? 6.384 -6.282 -12.584 1.00 96.50 197 VAL A O 1
ATOM 1554 N N . THR A 1 198 ? 4.733 -7.512 -11.701 1.00 96.00 198 THR A N 1
ATOM 1555 C CA . THR A 1 198 ? 5.634 -8.611 -11.305 1.00 96.00 198 THR A CA 1
ATOM 1556 C C . THR A 1 198 ? 6.350 -9.243 -12.501 1.00 96.00 198 THR A C 1
ATOM 1558 O O . THR A 1 198 ? 7.516 -9.607 -12.386 1.00 96.00 198 THR A O 1
ATOM 1561 N N . VAL A 1 199 ? 5.697 -9.335 -13.667 1.00 93.25 199 VAL A N 1
ATOM 1562 C CA . VAL A 1 199 ? 6.331 -9.810 -14.908 1.00 93.25 199 VAL A CA 1
ATOM 1563 C C . VAL A 1 199 ? 7.445 -8.858 -15.342 1.00 93.25 199 VAL A C 1
ATOM 1565 O O . VAL A 1 199 ? 8.533 -9.313 -15.685 1.00 93.25 199 VAL A O 1
ATOM 1568 N N . ARG A 1 200 ? 7.210 -7.541 -15.291 1.00 93.69 200 ARG A N 1
ATOM 1569 C CA . ARG A 1 200 ? 8.232 -6.538 -15.627 1.00 93.69 200 ARG A CA 1
ATOM 1570 C C . ARG A 1 200 ? 9.411 -6.553 -14.660 1.00 93.69 200 ARG A C 1
ATOM 1572 O O . ARG A 1 200 ? 10.546 -6.517 -15.114 1.00 93.69 200 ARG A O 1
ATOM 1579 N N . LEU A 1 201 ? 9.160 -6.691 -13.362 1.00 95.88 201 LEU A N 1
ATOM 1580 C CA . LEU A 1 201 ? 10.224 -6.824 -12.365 1.00 95.88 201 LEU A CA 1
ATOM 1581 C C . LEU A 1 201 ? 11.085 -8.072 -12.620 1.00 95.88 201 LEU A C 1
ATOM 1583 O O . LEU A 1 201 ? 12.310 -7.977 -12.621 1.00 95.88 201 LEU A O 1
ATOM 1587 N N . ARG A 1 202 ? 10.470 -9.219 -12.934 1.00 94.62 202 ARG A N 1
ATOM 1588 C CA . ARG A 1 202 ? 11.212 -10.445 -13.283 1.00 94.62 202 ARG A CA 1
ATOM 1589 C C . ARG A 1 202 ? 12.059 -10.295 -14.545 1.00 94.62 202 ARG A C 1
ATOM 1591 O O . ARG A 1 202 ? 13.157 -10.836 -14.590 1.00 94.62 202 ARG A O 1
ATOM 1598 N N . LEU A 1 203 ? 11.593 -9.540 -15.546 1.00 90.31 203 LEU A N 1
ATOM 1599 C CA . LEU A 1 203 ? 12.405 -9.221 -16.731 1.00 90.31 203 LEU A CA 1
ATOM 1600 C C . LEU A 1 203 ? 13.657 -8.409 -16.379 1.00 90.31 203 LEU A C 1
ATOM 1602 O O . LEU A 1 203 ? 14.674 -8.557 -17.044 1.00 90.31 203 LEU A O 1
ATOM 1606 N N . LEU A 1 204 ? 13.601 -7.605 -15.317 1.00 93.50 204 LEU A N 1
ATOM 1607 C CA . LEU A 1 204 ? 14.766 -6.913 -14.769 1.00 93.50 204 LEU A CA 1
ATOM 1608 C C . LEU A 1 204 ? 15.599 -7.791 -13.829 1.00 93.50 204 LEU A C 1
ATOM 1610 O O . LEU A 1 204 ? 16.515 -7.288 -13.194 1.00 93.50 204 LEU A O 1
ATOM 1614 N N . GLY A 1 205 ? 15.330 -9.092 -13.717 1.00 94.88 205 GLY A N 1
ATOM 1615 C CA . GLY A 1 205 ? 16.084 -9.994 -12.843 1.00 94.88 205 GLY A CA 1
ATOM 1616 C C . GLY A 1 205 ? 15.719 -9.891 -11.362 1.00 94.88 205 GLY A C 1
ATOM 1617 O O . GLY A 1 205 ? 16.467 -10.387 -10.526 1.00 94.88 205 GLY A O 1
ATOM 1618 N N . VAL A 1 206 ? 14.585 -9.268 -11.027 1.00 96.94 206 VAL A N 1
ATOM 1619 C CA . VAL A 1 206 ? 14.052 -9.251 -9.659 1.00 96.94 206 VAL A CA 1
ATOM 1620 C C . VAL A 1 206 ? 13.392 -10.592 -9.344 1.00 96.94 206 VAL A C 1
ATOM 1622 O O . VAL A 1 206 ? 12.483 -11.018 -10.064 1.00 96.94 206 VAL A O 1
ATOM 1625 N N . ASP A 1 207 ? 13.789 -11.226 -8.241 1.00 97.12 207 ASP A N 1
ATOM 1626 C CA . ASP A 1 207 ? 13.101 -12.413 -7.737 1.00 97.12 207 ASP A CA 1
ATOM 1627 C C . ASP A 1 207 ? 11.887 -12.013 -6.890 1.00 97.12 207 ASP A C 1
ATOM 1629 O O . ASP A 1 207 ? 12.008 -11.464 -5.792 1.00 97.12 207 ASP A O 1
ATOM 1633 N N . VAL A 1 208 ? 10.696 -12.257 -7.441 1.00 97.19 208 VAL A N 1
ATOM 1634 C CA . VAL A 1 208 ? 9.412 -11.904 -6.828 1.00 97.19 208 VAL A CA 1
ATOM 1635 C C . VAL A 1 208 ? 8.800 -13.143 -6.185 1.00 97.19 208 VAL A C 1
ATOM 1637 O O . VAL A 1 208 ? 8.227 -13.992 -6.884 1.00 97.19 208 VAL A O 1
ATOM 1640 N N . VAL A 1 209 ? 8.855 -13.188 -4.855 1.00 96.50 209 VAL A N 1
ATOM 1641 C CA . VAL A 1 209 ? 8.386 -14.304 -4.029 1.00 96.50 209 VAL A CA 1
ATOM 1642 C C . VAL A 1 209 ? 6.926 -14.077 -3.603 1.00 96.50 209 VAL A C 1
ATOM 1644 O O . VAL A 1 209 ? 6.618 -13.058 -2.974 1.00 96.50 209 VAL A O 1
ATOM 1647 N N . PRO A 1 210 ? 6.002 -15.009 -3.905 1.00 96.62 210 PRO A N 1
ATOM 1648 C CA . PRO A 1 210 ? 4.631 -14.970 -3.398 1.00 96.62 210 PRO A CA 1
ATOM 1649 C C . PRO A 1 210 ? 4.580 -15.005 -1.865 1.00 96.62 210 PRO A C 1
ATOM 1651 O O . PRO A 1 210 ? 5.167 -15.894 -1.247 1.00 96.62 210 PRO A O 1
ATOM 1654 N N . VAL A 1 211 ? 3.832 -14.092 -1.247 1.00 96.25 211 VAL A N 1
ATOM 1655 C CA . VAL A 1 211 ? 3.680 -13.995 0.216 1.00 96.25 211 VAL A CA 1
ATOM 1656 C C . VAL A 1 211 ? 2.221 -13.808 0.627 1.00 96.25 211 VAL A C 1
ATOM 1658 O O . VAL A 1 211 ? 1.370 -13.391 -0.160 1.00 96.25 211 VAL A O 1
ATOM 1661 N N . ALA A 1 212 ? 1.926 -14.107 1.889 1.00 95.12 212 ALA A N 1
ATOM 1662 C CA . ALA A 1 212 ? 0.623 -13.881 2.496 1.00 95.12 212 ALA A CA 1
ATOM 1663 C C . ALA A 1 212 ? 0.760 -13.539 3.984 1.00 95.12 212 ALA A C 1
ATOM 1665 O O . ALA A 1 212 ? 1.627 -14.075 4.678 1.00 95.12 212 ALA A O 1
ATOM 1666 N N . TRP A 1 213 ? -0.163 -12.722 4.495 1.00 95.00 213 TRP A N 1
ATOM 1667 C CA . TRP A 1 213 ? -0.387 -12.597 5.933 1.00 95.00 213 TRP A CA 1
ATOM 1668 C C . TRP A 1 213 ? -0.794 -13.952 6.504 1.00 95.00 213 TRP A C 1
ATOM 1670 O O . TRP A 1 213 ? -1.861 -14.478 6.165 1.00 95.00 213 TRP A O 1
ATOM 1680 N N . THR A 1 214 ? 0.055 -14.502 7.364 1.00 92.50 214 THR A N 1
ATOM 1681 C CA . THR A 1 214 ? -0.049 -15.860 7.884 1.00 92.50 214 THR A CA 1
ATOM 1682 C C . THR A 1 214 ? 0.115 -15.849 9.397 1.00 92.50 214 THR A C 1
ATOM 1684 O O . THR A 1 214 ? 1.110 -15.366 9.929 1.00 92.50 214 THR A O 1
ATOM 1687 N N . PHE A 1 215 ? -0.871 -16.426 10.082 1.00 91.81 215 PHE A N 1
ATOM 1688 C CA . PHE A 1 215 ? -0.885 -16.634 11.527 1.00 91.81 215 PHE A CA 1
ATOM 1689 C C . PHE A 1 215 ? -1.315 -18.091 11.776 1.00 91.81 215 PHE A C 1
ATOM 1691 O O . PHE A 1 215 ? -2.512 -18.395 11.717 1.00 91.81 215 PHE A O 1
ATOM 1698 N N . PRO A 1 216 ? -0.358 -19.027 11.939 1.00 84.25 216 PRO A N 1
ATOM 1699 C CA . PRO A 1 216 ? -0.636 -20.460 11.998 1.00 84.25 216 PRO A CA 1
ATOM 1700 C C . PRO A 1 216 ? -1.691 -20.832 13.044 1.00 84.25 216 PRO A C 1
ATOM 1702 O O . PRO A 1 216 ? -1.737 -20.278 14.139 1.00 84.25 216 PRO A O 1
ATOM 1705 N N . GLY A 1 217 ? -2.570 -21.771 12.683 1.00 82.81 217 GLY A N 1
ATOM 1706 C CA . GLY A 1 217 ? -3.671 -22.219 13.542 1.00 82.81 217 GLY A CA 1
ATOM 1707 C C . GLY A 1 217 ? -4.872 -21.267 13.616 1.00 82.81 217 GLY A C 1
ATOM 1708 O O . GLY A 1 217 ? -5.846 -21.596 14.288 1.00 82.81 217 GLY A O 1
ATOM 1709 N N . ARG A 1 218 ? -4.853 -20.118 12.917 1.00 84.50 218 ARG A N 1
ATOM 1710 C CA . ARG A 1 218 ? -5.899 -19.082 13.023 1.00 84.50 218 ARG A CA 1
ATOM 1711 C C . ARG A 1 218 ? -6.458 -18.678 11.664 1.00 84.50 218 ARG A C 1
ATOM 1713 O O . ARG A 1 218 ? -6.072 -17.672 11.081 1.00 84.50 218 ARG A O 1
ATOM 1720 N N . ALA A 1 219 ? -7.420 -19.446 11.154 1.00 82.25 219 ALA A N 1
ATOM 1721 C CA . ALA A 1 219 ? -8.020 -19.189 9.838 1.00 82.25 219 ALA A CA 1
ATOM 1722 C C . ALA A 1 219 ? -8.782 -17.848 9.747 1.00 82.25 219 ALA A C 1
ATOM 1724 O O . ALA A 1 219 ? -8.860 -17.262 8.673 1.00 82.25 219 ALA A O 1
ATOM 1725 N N . ASN A 1 220 ? -9.325 -17.349 10.863 1.00 89.88 220 ASN A N 1
ATOM 1726 C CA . ASN A 1 220 ? -10.078 -16.090 10.927 1.00 89.88 220 ASN A CA 1
ATOM 1727 C C . ASN A 1 220 ? -9.393 -15.049 11.828 1.00 89.88 220 ASN A C 1
ATOM 1729 O O . ASN A 1 220 ? -10.050 -14.293 12.549 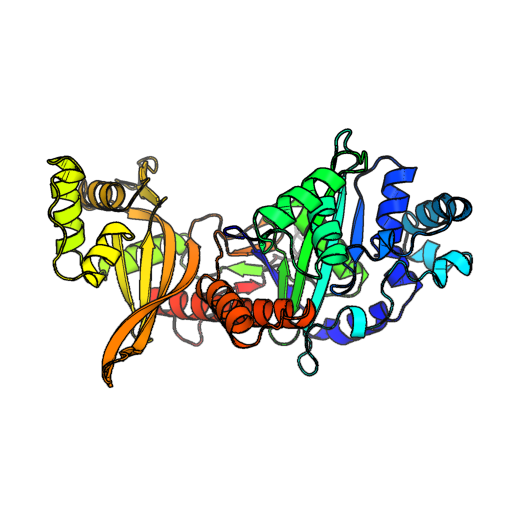1.00 89.88 220 ASN A O 1
ATOM 1733 N N . TRP A 1 221 ? -8.059 -15.025 11.791 1.00 94.25 221 TRP A N 1
ATOM 1734 C CA . TRP A 1 221 ? -7.248 -14.107 12.582 1.00 94.25 221 TRP A CA 1
ATOM 1735 C C . TRP A 1 221 ? -7.646 -12.619 12.437 1.00 94.25 221 TRP A C 1
ATOM 1737 O O . TRP A 1 221 ? -7.572 -11.929 13.452 1.00 94.25 221 TRP A O 1
ATOM 1747 N N . PRO A 1 222 ? -8.139 -12.086 11.286 1.00 95.12 222 PRO A N 1
ATOM 1748 C CA . PRO A 1 222 ? -8.521 -10.673 11.209 1.00 95.12 222 PRO A CA 1
ATOM 1749 C C . PRO A 1 222 ? -9.659 -10.331 12.173 1.00 95.12 222 PRO A C 1
ATOM 1751 O O . PRO A 1 222 ? -9.582 -9.353 12.914 1.00 95.12 222 PRO A O 1
ATOM 1754 N N . ALA A 1 223 ? -10.704 -11.163 12.199 1.00 95.38 223 ALA A N 1
ATOM 1755 C CA . ALA A 1 223 ? -11.810 -10.989 13.129 1.00 95.38 223 ALA A CA 1
ATOM 1756 C C . ALA A 1 223 ? -11.358 -11.250 14.571 1.00 95.38 223 ALA A C 1
ATOM 1758 O O . ALA A 1 223 ? -11.761 -10.523 15.472 1.00 95.38 223 ALA A O 1
ATOM 1759 N N . GLU A 1 224 ? -10.508 -12.252 14.806 1.00 96.19 224 GLU A N 1
ATOM 1760 C CA . GLU A 1 224 ? -9.977 -12.534 16.144 1.00 96.19 224 GLU A CA 1
ATOM 1761 C C . GLU A 1 224 ? -9.247 -11.318 16.733 1.00 96.19 224 GLU A C 1
ATOM 1763 O O . GLU A 1 224 ? -9.550 -10.918 17.854 1.00 96.19 224 GLU A O 1
ATOM 1768 N N . ILE A 1 225 ? -8.371 -10.668 15.959 1.00 96.94 225 ILE A N 1
ATOM 1769 C CA . ILE A 1 225 ? -7.686 -9.434 16.369 1.00 96.94 225 ILE A CA 1
ATOM 1770 C C . ILE A 1 225 ? -8.698 -8.343 16.719 1.00 96.94 225 ILE A C 1
ATOM 1772 O O . ILE A 1 225 ? -8.631 -7.771 17.805 1.00 96.94 225 ILE A O 1
ATOM 1776 N N . LEU A 1 226 ? -9.655 -8.064 15.828 1.00 97.50 226 LEU A N 1
ATOM 1777 C CA . LEU A 1 226 ? -10.641 -7.001 16.044 1.00 97.50 226 LEU A CA 1
ATOM 1778 C C . LEU A 1 226 ? -11.478 -7.231 17.310 1.00 97.50 226 LEU A C 1
ATOM 1780 O O . LEU A 1 226 ? -11.746 -6.281 18.041 1.00 97.50 226 LEU A O 1
ATOM 1784 N N . ASN A 1 227 ? -11.874 -8.476 17.587 1.00 97.06 227 ASN A N 1
ATOM 1785 C CA . ASN A 1 227 ? -12.680 -8.791 18.767 1.00 97.06 227 ASN A CA 1
ATOM 1786 C C . ASN A 1 227 ? -11.848 -8.792 20.054 1.00 97.06 227 ASN A C 1
ATOM 1788 O O . ASN A 1 227 ? -12.302 -8.220 21.037 1.00 97.06 227 ASN A O 1
ATOM 1792 N N . ARG A 1 228 ? -10.609 -9.303 20.046 1.00 97.00 228 ARG A N 1
ATOM 1793 C CA . ARG A 1 228 ? -9.701 -9.197 21.206 1.00 97.00 228 ARG A CA 1
ATOM 1794 C C . ARG A 1 228 ? -9.411 -7.743 21.577 1.00 97.00 228 ARG A C 1
ATOM 1796 O O . ARG A 1 228 ? -9.320 -7.404 22.753 1.00 97.00 228 ARG A O 1
ATOM 1803 N N . LEU A 1 229 ? -9.263 -6.875 20.576 1.00 97.19 229 LEU A N 1
ATOM 1804 C CA . LEU A 1 229 ? -9.112 -5.439 20.799 1.00 97.19 229 LEU A CA 1
ATOM 1805 C C . LEU A 1 229 ? -10.381 -4.835 21.402 1.00 97.19 229 LEU A C 1
ATOM 1807 O O . LEU A 1 229 ? -10.279 -4.117 22.392 1.00 97.19 229 LEU A O 1
ATOM 1811 N N . TYR A 1 230 ? -11.553 -5.166 20.854 1.00 96.38 230 TYR A N 1
ATOM 1812 C CA . TYR A 1 230 ? -12.839 -4.712 21.386 1.00 96.38 230 TYR A CA 1
ATOM 1813 C C . TYR A 1 230 ? -13.078 -5.163 22.833 1.00 96.38 230 TYR A C 1
ATOM 1815 O O . TYR A 1 230 ? -13.500 -4.360 23.656 1.00 96.38 230 TYR A O 1
ATOM 1823 N N . GLU A 1 231 ? -12.747 -6.407 23.174 1.00 95.06 231 GLU A N 1
ATOM 1824 C CA . GLU A 1 231 ? -12.857 -6.942 24.538 1.00 95.06 231 GLU A CA 1
ATOM 1825 C C . GLU A 1 231 ? -11.958 -6.202 25.539 1.00 95.06 231 GLU A C 1
ATOM 1827 O O . GLU A 1 231 ? -12.337 -6.020 26.693 1.00 95.06 231 GLU A O 1
ATOM 1832 N N . LYS A 1 232 ? -10.780 -5.745 25.099 1.00 94.69 232 LYS A N 1
ATOM 1833 C CA . LYS A 1 232 ? -9.808 -4.998 25.917 1.00 94.69 232 LYS A CA 1
ATOM 1834 C C . LYS A 1 232 ? -10.016 -3.475 25.873 1.00 94.69 232 LYS A C 1
ATOM 1836 O O . LYS A 1 232 ? -9.135 -2.725 26.289 1.00 94.69 232 LYS A O 1
ATOM 1841 N N . THR A 1 233 ? -11.138 -2.998 25.336 1.00 95.50 233 THR A N 1
ATOM 1842 C CA . THR A 1 233 ? -11.379 -1.562 25.157 1.00 95.50 233 THR A CA 1
ATOM 1843 C C . THR A 1 233 ? -11.481 -0.815 26.495 1.00 95.50 233 THR A C 1
ATOM 1845 O O . THR A 1 233 ? -12.174 -1.252 27.411 1.00 95.50 233 THR A O 1
ATOM 1848 N N . LEU A 1 234 ? -10.837 0.351 26.605 1.00 92.62 234 LEU A N 1
ATOM 1849 C CA . LEU A 1 234 ? -10.753 1.116 27.860 1.00 92.62 234 LEU A CA 1
ATOM 1850 C C . LEU A 1 234 ? -11.973 2.014 28.139 1.00 92.62 234 LEU A C 1
ATOM 1852 O O . LEU A 1 234 ? -12.251 2.313 29.295 1.00 92.62 234 LEU A O 1
ATOM 1856 N N . PHE A 1 235 ? -12.718 2.424 27.105 1.00 93.25 235 PHE A N 1
ATOM 1857 C CA . PHE A 1 235 ? -13.842 3.379 27.215 1.00 93.25 235 PHE A CA 1
ATOM 1858 C C . PHE A 1 235 ? -15.210 2.735 26.943 1.00 93.25 235 PHE A C 1
ATOM 1860 O O . PHE A 1 235 ? -16.071 3.310 26.272 1.00 93.25 235 PHE A O 1
ATOM 1867 N N . GLN A 1 236 ? -15.398 1.486 27.383 1.00 93.19 236 GLN A N 1
ATOM 1868 C CA . GLN A 1 236 ? -16.605 0.707 27.078 1.00 93.19 236 GLN A CA 1
ATOM 1869 C C . GLN A 1 236 ? -17.889 1.420 27.530 1.00 93.19 236 GLN A C 1
ATOM 1871 O O . GLN A 1 236 ? -18.858 1.501 26.772 1.00 93.19 236 GLN A O 1
ATOM 1876 N N . THR A 1 237 ? -17.880 1.969 28.746 1.00 94.38 237 THR A N 1
ATOM 1877 C CA . THR A 1 237 ? -19.026 2.672 29.336 1.00 94.38 237 THR A CA 1
ATOM 1878 C C . THR A 1 237 ? -19.387 3.918 28.535 1.00 94.38 237 THR A C 1
ATOM 1880 O O . THR A 1 237 ? -20.561 4.183 28.280 1.00 94.38 237 THR A O 1
ATOM 1883 N N . GLU A 1 238 ? -18.388 4.679 28.100 1.00 95.50 238 GLU A N 1
ATOM 1884 C CA . GLU A 1 238 ? -18.569 5.919 27.354 1.00 95.50 238 GLU A CA 1
ATOM 1885 C C . GLU A 1 238 ? -19.073 5.644 25.937 1.00 95.50 238 GLU A C 1
ATOM 1887 O O . GLU A 1 238 ? -19.996 6.321 25.478 1.00 95.50 238 GLU A O 1
ATOM 1892 N N . PHE A 1 239 ? -18.548 4.613 25.266 1.00 95.06 239 PHE A N 1
ATOM 1893 C CA . PHE A 1 239 ? -19.080 4.177 23.974 1.00 95.06 239 PHE A CA 1
ATOM 1894 C C . PHE A 1 239 ? -20.548 3.753 24.092 1.00 95.06 239 PHE A C 1
ATOM 1896 O O . PHE A 1 239 ? -21.367 4.164 23.266 1.00 95.06 239 PHE A O 1
ATOM 1903 N N . GLN A 1 240 ? -20.899 2.981 25.127 1.00 93.69 240 GLN A N 1
ATOM 1904 C CA . GLN A 1 240 ? -22.275 2.539 25.358 1.00 93.69 240 GLN A CA 1
ATOM 1905 C C . GLN A 1 240 ? -23.206 3.720 25.637 1.00 93.69 240 GLN A C 1
ATOM 1907 O O . GLN A 1 240 ? -24.236 3.858 24.979 1.00 93.69 240 GLN A O 1
ATOM 1912 N N . LYS A 1 241 ? -22.812 4.620 26.545 1.00 93.88 241 LYS A N 1
ATOM 1913 C CA . LYS A 1 241 ? -23.576 5.831 26.860 1.00 93.88 241 LYS A CA 1
ATOM 1914 C C . LYS A 1 241 ? -23.830 6.657 25.600 1.00 93.88 241 LYS A C 1
ATOM 1916 O O . LYS A 1 241 ? -24.963 7.063 25.350 1.00 93.88 241 LYS A O 1
ATOM 1921 N N . ARG A 1 242 ? -22.802 6.860 24.769 1.00 92.25 242 ARG A N 1
ATOM 1922 C CA . ARG A 1 242 ? -22.932 7.644 23.537 1.00 92.25 242 ARG A CA 1
ATOM 1923 C C . ARG A 1 242 ? -23.808 6.953 22.488 1.00 92.25 242 ARG A C 1
ATOM 1925 O O . ARG A 1 242 ? -24.515 7.634 21.744 1.00 92.25 242 ARG A O 1
ATOM 1932 N N . ALA A 1 243 ? -23.790 5.623 22.416 1.00 91.75 243 ALA A N 1
ATOM 1933 C CA . ALA A 1 243 ? -24.698 4.860 21.561 1.00 91.75 243 ALA A CA 1
ATOM 1934 C C . ALA A 1 243 ? -26.158 4.977 22.033 1.00 91.75 243 ALA A C 1
ATOM 1936 O O . ALA A 1 243 ? -27.044 5.246 21.219 1.00 91.75 243 ALA A O 1
ATOM 1937 N N . ASP A 1 244 ? -26.396 4.869 23.342 1.00 91.75 244 ASP A N 1
ATOM 1938 C CA . ASP A 1 244 ? -27.723 5.021 23.943 1.00 91.75 244 ASP A CA 1
ATOM 1939 C C . ASP A 1 244 ? -28.283 6.432 23.724 1.00 91.75 244 ASP A C 1
ATOM 1941 O O . ASP A 1 244 ? -29.429 6.581 23.297 1.00 91.75 244 ASP A O 1
ATOM 1945 N N . GLU A 1 245 ? -27.474 7.472 23.935 1.00 91.62 245 GLU A N 1
ATOM 1946 C CA . GLU A 1 245 ? -27.841 8.863 23.646 1.00 91.62 245 GLU A CA 1
ATOM 1947 C C . GLU A 1 245 ? -28.208 9.055 22.172 1.00 91.62 245 GLU A C 1
ATOM 1949 O O . GLU A 1 245 ? -29.252 9.626 21.867 1.00 91.62 245 GLU A O 1
ATOM 1954 N N . ALA A 1 246 ? -27.404 8.516 21.251 1.00 88.56 246 ALA A N 1
ATOM 1955 C CA . ALA A 1 246 ? -27.656 8.615 19.814 1.00 88.56 246 ALA A CA 1
ATOM 1956 C C . ALA A 1 246 ? -28.921 7.869 19.353 1.00 88.56 246 ALA A C 1
ATOM 1958 O O . ALA A 1 246 ? -29.454 8.185 18.290 1.00 88.56 246 ALA A O 1
ATOM 1959 N N . SER A 1 247 ? -29.403 6.894 20.130 1.00 86.88 247 SER A N 1
ATOM 1960 C CA . SER A 1 247 ? -30.675 6.211 19.866 1.00 86.88 247 SER A CA 1
ATOM 1961 C C . SER A 1 247 ? -31.899 7.002 20.344 1.00 86.88 247 SER A C 1
ATOM 1963 O O . SER A 1 247 ? -33.003 6.776 19.849 1.00 86.88 247 SER A O 1
ATOM 1965 N N . ARG A 1 248 ? -31.713 7.923 21.301 1.00 89.12 248 ARG A N 1
ATOM 1966 C CA . ARG A 1 248 ? -32.796 8.642 21.995 1.00 89.12 248 ARG A CA 1
ATOM 1967 C C . ARG A 1 248 ? -32.910 10.109 21.599 1.00 89.12 248 ARG A C 1
ATOM 1969 O O . ARG A 1 248 ? -34.010 10.651 21.642 1.00 89.12 248 ARG A O 1
ATOM 1976 N N . PHE A 1 249 ? -31.799 10.740 21.236 1.00 90.19 249 PHE A N 1
ATOM 1977 C CA . PHE A 1 249 ? -31.697 12.184 21.052 1.00 90.19 249 PHE A CA 1
ATOM 1978 C C . PHE A 1 249 ? -31.205 12.551 19.654 1.00 90.19 249 PHE A C 1
ATOM 1980 O O . PHE A 1 249 ? -30.459 11.808 19.008 1.00 90.19 249 PHE A O 1
ATOM 1987 N N . ALA A 1 250 ? -31.581 13.741 19.189 1.00 84.56 250 ALA A N 1
ATOM 1988 C CA . ALA A 1 250 ? -30.976 14.312 17.997 1.00 84.56 250 ALA A CA 1
ATOM 1989 C C . ALA A 1 250 ? -29.510 14.685 18.273 1.00 84.56 250 ALA A C 1
ATOM 1991 O O . ALA A 1 250 ? -29.134 15.051 19.382 1.00 84.56 250 ALA A O 1
ATOM 1992 N N . LYS A 1 251 ? -28.657 14.681 17.241 1.00 83.00 251 LYS A N 1
ATOM 1993 C CA . LYS A 1 251 ? -27.220 14.990 17.389 1.00 83.00 251 LYS A CA 1
ATOM 1994 C C . LYS A 1 251 ? -26.938 16.342 18.068 1.00 83.00 251 LYS A C 1
ATOM 1996 O O . LYS A 1 251 ? -25.907 16.489 18.712 1.00 83.00 251 LYS A O 1
ATOM 2001 N N . SER A 1 252 ? -27.817 17.330 17.895 1.00 87.56 252 SER A N 1
ATOM 2002 C CA . SER A 1 252 ? -27.709 18.655 18.523 1.00 87.56 252 SER A CA 1
ATOM 2003 C C . SER A 1 252 ? -28.041 18.669 20.016 1.00 87.56 252 SER A C 1
ATOM 2005 O O . SER A 1 252 ? -27.707 19.636 20.688 1.00 87.56 252 SER A O 1
ATOM 2007 N N . GLU A 1 253 ? -28.711 17.632 20.510 1.00 87.88 253 GLU A N 1
ATOM 2008 C CA . GLU A 1 253 ? -29.183 17.499 21.893 1.00 87.88 253 GLU A CA 1
ATOM 2009 C C . GLU A 1 253 ? -28.230 16.657 22.750 1.00 87.88 253 GLU A C 1
ATOM 2011 O O . GLU A 1 253 ? -28.333 16.662 23.972 1.00 87.88 253 GLU A O 1
ATOM 2016 N N . ILE A 1 254 ? -27.291 15.946 22.118 1.00 87.50 254 ILE A N 1
ATOM 2017 C CA . ILE A 1 254 ? -26.288 15.141 22.814 1.00 87.50 254 ILE A CA 1
ATOM 2018 C C . ILE A 1 254 ? -25.261 16.072 23.460 1.00 87.50 254 ILE A C 1
ATOM 2020 O O . ILE A 1 254 ? -24.568 16.834 22.776 1.00 87.50 254 ILE A O 1
ATOM 2024 N N . GLU A 1 255 ? -25.154 15.987 24.784 1.00 87.62 255 GLU A N 1
ATOM 2025 C CA . GLU A 1 255 ? -24.173 16.734 25.559 1.00 87.62 255 GLU A CA 1
ATOM 2026 C C . GLU A 1 255 ? -22.750 16.273 25.218 1.00 87.62 255 GLU A C 1
ATOM 2028 O O . GLU A 1 255 ? -22.454 15.080 25.113 1.00 87.62 255 GLU A O 1
ATOM 2033 N N . LYS A 1 256 ? -21.853 17.240 25.020 1.00 89.69 256 LYS A N 1
ATOM 2034 C CA . LYS A 1 256 ? -20.441 16.958 24.749 1.00 89.69 256 LYS A CA 1
ATOM 2035 C C . LYS A 1 256 ? -19.720 16.646 26.050 1.00 89.69 256 LYS A C 1
ATOM 2037 O O . LYS A 1 256 ? -19.970 17.304 27.055 1.00 89.69 256 LYS A O 1
ATOM 2042 N N . TYR A 1 257 ? -18.765 15.724 26.008 1.00 88.75 257 TYR A N 1
ATOM 2043 C CA . TYR A 1 257 ? -17.861 15.531 27.137 1.00 88.75 257 TYR A CA 1
ATOM 2044 C C . TYR A 1 257 ? -17.012 16.792 27.364 1.00 88.75 257 TYR A C 1
ATOM 2046 O O . TYR A 1 257 ? -16.571 17.444 26.410 1.00 88.75 257 TYR A O 1
ATOM 2054 N N . GLU A 1 258 ? -16.776 17.132 28.635 1.00 87.88 258 GLU A N 1
ATOM 2055 C CA . GLU A 1 258 ? -15.863 18.221 29.014 1.00 87.88 258 GLU A CA 1
ATOM 2056 C C . GLU A 1 258 ? -14.428 17.910 28.572 1.00 87.88 258 GLU A C 1
ATOM 2058 O O . GLU A 1 258 ? -13.714 18.780 28.062 1.00 87.88 258 GLU A O 1
ATOM 2063 N N . ASP A 1 259 ? -14.036 16.641 28.710 1.00 89.62 259 ASP A N 1
ATOM 2064 C CA . ASP A 1 259 ? -12.793 16.123 28.165 1.00 89.62 259 ASP A CA 1
ATOM 2065 C C . ASP A 1 259 ? -12.887 16.015 26.635 1.00 89.62 259 ASP A C 1
ATOM 2067 O O . ASP A 1 259 ? -13.568 15.160 26.059 1.00 89.62 259 ASP A O 1
ATOM 2071 N N . ARG A 1 260 ? -12.156 16.910 25.966 1.00 88.06 260 ARG A N 1
ATOM 2072 C CA . ARG A 1 260 ? -12.076 16.979 24.503 1.00 88.06 260 ARG A CA 1
ATOM 2073 C C . ARG A 1 260 ? -11.429 15.748 23.887 1.00 88.06 260 ARG A C 1
ATOM 2075 O O . ARG A 1 260 ? -11.730 15.431 22.735 1.00 88.06 260 ARG A O 1
ATOM 2082 N N . GLU A 1 261 ? -10.503 15.113 24.595 1.00 88.00 261 GLU A N 1
ATOM 2083 C CA . GLU A 1 261 ? -9.831 13.925 24.097 1.00 88.00 261 GLU A CA 1
ATOM 2084 C C . GLU A 1 261 ? -10.789 12.738 24.114 1.00 88.00 261 GLU A C 1
ATOM 2086 O O . GLU A 1 261 ? -10.964 12.087 23.082 1.00 88.00 261 GLU A O 1
ATOM 2091 N N . LEU A 1 262 ? -11.501 12.547 25.224 1.00 91.31 262 LEU A N 1
ATOM 2092 C CA . LEU A 1 262 ? -12.561 11.551 25.320 1.00 91.31 262 LEU A CA 1
ATOM 2093 C C . LEU A 1 262 ? -13.650 11.770 24.259 1.00 91.31 262 LEU A C 1
ATOM 2095 O O . LEU A 1 262 ? -13.995 10.831 23.543 1.00 91.31 262 LEU A O 1
ATOM 2099 N N . GLU A 1 263 ? -14.138 13.007 24.087 1.00 91.88 263 GLU A N 1
ATOM 2100 C CA . GLU A 1 263 ? -15.121 13.344 23.042 1.00 91.88 263 GLU A CA 1
ATOM 2101 C C . GLU A 1 263 ? -14.606 12.971 21.643 1.00 91.88 263 GLU A C 1
ATOM 2103 O O . GLU A 1 263 ? -15.340 12.415 20.826 1.00 91.88 263 GLU A O 1
ATOM 2108 N N . SER A 1 264 ? -13.328 13.238 21.358 1.00 91.19 264 SER A N 1
ATOM 2109 C CA . SER A 1 264 ? -12.697 12.864 20.088 1.00 91.19 264 SER A CA 1
ATOM 2110 C C . SER A 1 264 ? -12.644 11.344 19.897 1.00 91.19 264 SER A C 1
ATOM 2112 O O . SER A 1 264 ? -12.879 10.861 18.785 1.00 91.19 264 SER A O 1
ATOM 2114 N N . ILE A 1 265 ? -12.372 10.586 20.964 1.00 93.44 265 ILE A N 1
ATOM 2115 C CA . ILE A 1 265 ? -12.324 9.120 20.931 1.00 93.44 265 ILE A CA 1
ATOM 2116 C C . ILE A 1 265 ? -13.716 8.549 20.643 1.00 93.44 265 ILE A C 1
ATOM 2118 O O . ILE A 1 265 ? -13.883 7.845 19.645 1.00 93.44 265 ILE A O 1
ATOM 2122 N N . VAL A 1 266 ? -14.728 8.903 21.442 1.00 92.88 266 VAL A N 1
ATOM 2123 C CA . VAL A 1 266 ? -16.098 8.372 21.290 1.00 92.88 266 VAL A CA 1
ATOM 2124 C C . VAL A 1 266 ? -16.773 8.789 19.985 1.00 92.88 266 VAL A C 1
ATOM 2126 O O . VAL A 1 266 ? -17.637 8.080 19.470 1.00 92.88 266 VAL A O 1
ATOM 2129 N N . ALA A 1 267 ? -16.371 9.922 19.407 1.00 91.12 267 ALA A N 1
ATOM 2130 C CA . ALA A 1 267 ? -16.901 10.379 18.130 1.00 91.12 267 ALA A CA 1
ATOM 2131 C C . ALA A 1 267 ? -16.323 9.609 16.932 1.00 91.12 267 ALA A C 1
ATOM 2133 O O . ALA A 1 267 ? -16.965 9.546 15.879 1.00 91.12 267 ALA A O 1
ATOM 2134 N N . ARG A 1 268 ? -15.104 9.065 17.054 1.00 93.31 268 ARG A N 1
ATOM 2135 C CA . ARG A 1 268 ? -14.353 8.465 15.936 1.00 93.31 268 ARG A CA 1
ATOM 2136 C C . ARG A 1 268 ? -14.270 6.944 16.001 1.00 93.31 268 ARG A C 1
ATOM 2138 O O . ARG A 1 268 ? -14.184 6.314 14.946 1.00 93.31 268 ARG A O 1
ATOM 2145 N N . PHE A 1 269 ? -14.309 6.369 17.196 1.00 96.75 269 PHE A N 1
ATOM 2146 C CA . PHE A 1 269 ? -14.047 4.954 17.436 1.00 96.75 269 PHE A CA 1
ATOM 2147 C C . PHE A 1 269 ? -15.156 4.314 18.261 1.00 96.75 269 PHE A C 1
ATOM 2149 O O . PHE A 1 269 ? -15.859 4.995 19.000 1.00 96.75 269 PHE A O 1
ATOM 2156 N N . PHE A 1 270 ? -15.307 3.001 18.116 1.00 96.31 270 PHE A N 1
ATOM 2157 C CA . PHE A 1 270 ? -16.166 2.175 18.976 1.00 96.31 270 PHE A CA 1
ATOM 2158 C C . PHE A 1 270 ? -15.358 1.197 19.842 1.00 96.31 270 PHE A C 1
ATOM 2160 O O . PHE A 1 270 ? -15.927 0.411 20.593 1.00 96.31 270 PHE A O 1
ATOM 2167 N N . SER A 1 271 ? -14.033 1.234 19.706 1.00 97.19 271 SER A N 1
ATOM 2168 C CA . SER A 1 271 ? -13.059 0.504 20.509 1.00 97.19 271 SER A CA 1
ATOM 2169 C C . SER A 1 271 ? -11.795 1.340 20.588 1.00 97.19 271 SER A C 1
ATOM 2171 O O . SER A 1 271 ? -11.401 1.926 19.577 1.00 97.19 271 SER A O 1
ATOM 2173 N N . MET A 1 272 ? -11.149 1.366 21.747 1.00 97.38 272 MET A N 1
ATOM 2174 C CA . MET A 1 272 ? -9.846 1.995 21.935 1.00 97.38 272 MET A CA 1
ATOM 2175 C C . MET A 1 272 ? -9.069 1.235 23.004 1.00 97.38 272 MET A C 1
ATOM 2177 O O . MET A 1 272 ? -9.517 1.148 24.148 1.00 97.38 272 MET A O 1
ATOM 2181 N N . THR A 1 273 ? -7.911 0.714 22.622 1.00 97.19 273 THR A N 1
ATOM 2182 C CA . THR A 1 273 ? -7.155 -0.254 23.419 1.00 97.19 273 THR A CA 1
ATOM 2183 C C . THR A 1 273 ? -5.695 0.162 23.474 1.00 97.19 273 THR A C 1
ATOM 2185 O O . THR A 1 273 ? -5.100 0.441 22.437 1.00 97.19 273 THR A O 1
ATOM 2188 N N . GLU A 1 274 ? -5.121 0.203 24.671 1.00 95.69 274 GLU A N 1
ATOM 2189 C CA . GLU A 1 274 ? -3.682 0.377 24.869 1.00 95.69 274 GLU A CA 1
ATOM 2190 C C . GLU A 1 274 ? -3.004 -0.993 24.902 1.00 95.69 274 GLU A C 1
ATOM 2192 O O . GLU A 1 274 ? -3.456 -1.906 25.598 1.00 95.69 274 GLU A O 1
ATOM 2197 N N . LEU A 1 275 ? -1.939 -1.147 24.123 1.00 94.56 275 LEU A N 1
ATOM 2198 C CA . LEU A 1 275 ? -1.115 -2.346 24.116 1.00 94.56 275 LEU A CA 1
ATOM 2199 C C . LEU A 1 275 ? 0.041 -2.227 25.119 1.00 94.56 275 LEU A C 1
ATOM 2201 O O . LEU A 1 275 ? 0.506 -1.116 25.376 1.00 94.56 275 LEU A O 1
ATOM 2205 N N . PRO A 1 276 ? 0.562 -3.353 25.642 1.00 90.69 276 PRO A N 1
ATOM 2206 C CA . PRO A 1 276 ? 1.801 -3.380 26.425 1.00 90.69 276 PRO A CA 1
ATOM 2207 C C . PRO A 1 276 ? 2.989 -2.655 25.773 1.00 90.69 276 PRO A C 1
ATOM 2209 O O . PRO A 1 276 ? 3.803 -2.065 26.481 1.00 90.69 276 PRO A O 1
ATOM 2212 N N . SER A 1 277 ? 3.071 -2.643 24.440 1.00 88.06 277 SER A N 1
ATOM 2213 C CA . SER A 1 277 ? 4.050 -1.848 23.681 1.00 88.06 277 SER A CA 1
ATOM 2214 C C . SER A 1 277 ? 3.912 -0.320 23.840 1.00 88.06 277 SER A C 1
ATOM 2216 O O . SER A 1 277 ? 4.768 0.423 23.360 1.00 88.06 277 SER A O 1
ATOM 2218 N N . GLY A 1 278 ? 2.860 0.172 24.505 1.00 90.62 278 GLY A N 1
ATOM 2219 C CA . GLY A 1 278 ? 2.523 1.594 24.652 1.00 90.62 278 GLY A CA 1
ATOM 2220 C C . GLY A 1 278 ? 1.772 2.175 23.449 1.00 90.62 278 GLY A C 1
ATOM 2221 O O . GLY A 1 278 ? 1.438 3.362 23.425 1.00 90.62 278 GLY A O 1
ATOM 2222 N N . LEU A 1 279 ? 1.504 1.348 22.438 1.00 93.75 279 LEU A N 1
ATOM 2223 C CA . LEU A 1 279 ? 0.773 1.726 21.241 1.00 93.75 279 LEU A CA 1
ATOM 2224 C C . LEU A 1 279 ? -0.735 1.662 21.490 1.00 93.75 279 LEU A C 1
ATOM 2226 O O . LEU A 1 279 ? -1.245 0.729 22.107 1.00 93.75 279 LEU A O 1
ATOM 2230 N N . TRP A 1 280 ? -1.462 2.643 20.971 1.00 95.94 280 TRP A N 1
ATOM 2231 C CA . TRP A 1 280 ? -2.910 2.739 21.110 1.00 95.94 280 TRP A CA 1
ATOM 2232 C C . TRP A 1 280 ? -3.601 2.357 19.804 1.00 95.94 280 TRP A C 1
ATOM 2234 O O . TRP A 1 280 ? -3.214 2.801 18.722 1.00 95.94 280 TRP A O 1
ATOM 2244 N N . LEU A 1 281 ? -4.654 1.551 19.907 1.00 97.00 281 LEU A N 1
ATOM 2245 C CA . LEU A 1 281 ? -5.404 1.024 18.777 1.00 97.00 281 LEU A CA 1
ATOM 2246 C C . LEU A 1 281 ? -6.879 1.385 18.865 1.00 97.00 281 LEU A C 1
ATOM 2248 O O . LEU A 1 281 ? -7.599 0.911 19.742 1.00 97.00 281 LEU A O 1
ATOM 2252 N N . GLY A 1 282 ? -7.340 2.179 17.902 1.00 97.00 282 GLY A N 1
ATOM 2253 C CA . GLY A 1 282 ? -8.747 2.525 17.740 1.00 97.00 282 GLY A CA 1
ATOM 2254 C C . GLY A 1 282 ? -9.405 1.735 16.611 1.00 97.00 282 GLY A C 1
ATOM 2255 O O . GLY A 1 282 ? -8.880 1.717 15.499 1.00 97.00 282 GLY A O 1
ATOM 2256 N N . ILE A 1 283 ? -10.583 1.148 16.843 1.00 97.50 283 ILE A N 1
ATOM 2257 C CA . ILE A 1 283 ? -11.401 0.567 15.763 1.00 97.50 283 ILE A CA 1
ATOM 2258 C C . ILE A 1 283 ? -12.490 1.562 15.364 1.00 97.50 283 ILE A C 1
ATOM 2260 O O . ILE A 1 283 ? -13.249 2.057 16.201 1.00 97.50 283 ILE A O 1
ATOM 2264 N N . SER A 1 284 ? -12.560 1.867 14.070 1.00 94.00 284 SER A N 1
ATOM 2265 C CA . SER A 1 284 ? -13.499 2.827 13.485 1.00 94.00 284 SER A CA 1
ATOM 2266 C C . SER A 1 284 ? -14.297 2.240 12.320 1.00 94.00 284 SER A C 1
ATOM 2268 O O . SER A 1 284 ? -13.979 1.176 11.781 1.00 94.00 284 SER A O 1
ATOM 2270 N N . GLY A 1 285 ? -15.371 2.943 11.948 1.00 85.12 285 GLY A N 1
ATOM 2271 C CA . GLY A 1 285 ? -16.205 2.601 10.799 1.00 85.12 285 GLY A CA 1
ATOM 2272 C C . GLY A 1 285 ? -15.648 3.123 9.458 1.00 85.12 285 GLY A C 1
ATOM 2273 O O . GLY A 1 285 ? -14.818 4.037 9.450 1.00 85.12 285 GLY A O 1
ATOM 2274 N N . PRO A 1 286 ? -16.141 2.612 8.312 1.00 89.88 286 PRO A N 1
ATOM 2275 C CA . PRO A 1 286 ? -17.173 1.580 8.189 1.00 89.88 286 PRO A CA 1
ATOM 2276 C C . PRO A 1 286 ? -16.701 0.207 8.686 1.00 89.88 286 PRO A C 1
ATOM 2278 O O . PRO A 1 286 ? -15.574 -0.197 8.416 1.00 89.88 286 PRO A O 1
ATOM 2281 N N . ALA A 1 287 ? -17.569 -0.504 9.405 1.00 95.06 287 ALA A N 1
ATOM 2282 C CA . ALA A 1 287 ? -17.289 -1.827 9.961 1.00 95.06 287 ALA A CA 1
ATOM 2283 C C . ALA A 1 287 ? -18.363 -2.841 9.540 1.00 95.06 287 ALA A C 1
ATOM 2285 O O . ALA A 1 287 ? -19.478 -2.458 9.182 1.00 95.06 287 ALA A O 1
ATOM 2286 N N . GLN A 1 288 ? -18.039 -4.132 9.591 1.00 96.56 288 GLN A N 1
ATOM 2287 C CA . GLN A 1 288 ? -19.014 -5.213 9.429 1.00 96.56 288 GLN A CA 1
ATOM 2288 C C . GLN A 1 288 ? -19.145 -5.968 10.743 1.00 96.56 288 GLN A C 1
ATOM 2290 O O . GLN A 1 288 ? -18.145 -6.435 11.287 1.00 96.56 288 GLN A O 1
ATOM 2295 N N . ILE A 1 289 ? -20.374 -6.087 11.239 1.00 96.88 289 ILE A N 1
ATOM 2296 C CA . ILE A 1 289 ? -20.687 -6.752 12.504 1.00 96.88 289 ILE A CA 1
ATOM 2297 C C . ILE A 1 289 ? -21.642 -7.899 12.235 1.00 96.88 289 ILE A C 1
ATOM 2299 O O . ILE A 1 289 ? -22.664 -7.731 11.577 1.00 96.88 289 ILE A O 1
ATOM 2303 N N . ARG A 1 290 ? -21.324 -9.074 12.761 1.00 96.12 290 ARG A N 1
ATOM 2304 C CA . ARG A 1 290 ? -22.188 -10.250 12.703 1.00 96.12 290 ARG A CA 1
ATOM 2305 C C . ARG A 1 290 ? -22.796 -10.471 14.079 1.00 96.12 290 ARG A C 1
ATOM 2307 O O . ARG A 1 290 ? -22.052 -10.575 15.039 1.00 96.12 290 ARG A O 1
ATOM 2314 N N . LEU A 1 291 ? -24.123 -10.553 14.168 1.00 94.88 291 LEU A N 1
ATOM 2315 C CA . LEU A 1 291 ? -24.829 -10.723 15.450 1.00 94.88 291 LEU A CA 1
ATOM 2316 C C . LEU A 1 291 ? -24.727 -12.160 15.998 1.00 94.88 291 LEU A C 1
ATOM 2318 O O . LEU A 1 291 ? -24.601 -12.370 17.197 1.00 94.88 291 LEU A O 1
ATOM 2322 N N . HIS A 1 292 ? -24.748 -13.159 15.113 1.00 91.12 292 HIS A N 1
ATOM 2323 C CA . HIS A 1 292 ? -24.630 -14.578 15.460 1.00 91.12 292 HIS A CA 1
ATOM 2324 C C . HIS A 1 292 ? -23.861 -15.308 14.362 1.00 91.12 292 HIS A C 1
ATOM 2326 O O . HIS A 1 292 ? -23.910 -14.881 13.214 1.00 91.12 292 HIS A O 1
ATOM 2332 N N . ASP A 1 293 ? -23.221 -16.440 14.655 1.00 86.06 293 ASP A N 1
ATOM 2333 C CA . ASP A 1 293 ? -22.350 -17.123 13.682 1.00 86.06 293 ASP A CA 1
ATOM 2334 C C . ASP A 1 293 ? -23.049 -17.484 12.351 1.00 86.06 293 ASP A C 1
ATOM 2336 O O . ASP A 1 293 ? -22.410 -17.443 11.300 1.00 86.06 293 ASP A O 1
ATOM 2340 N N . ALA A 1 294 ? -24.363 -17.744 12.372 1.00 86.06 294 ALA A N 1
ATOM 2341 C CA . ALA A 1 294 ? -25.167 -18.049 11.183 1.00 86.06 294 ALA A CA 1
ATOM 2342 C C . ALA A 1 294 ? -25.743 -16.815 10.450 1.00 86.06 294 ALA A C 1
ATOM 2344 O O . ALA A 1 294 ? -26.362 -16.974 9.397 1.00 86.06 294 ALA A O 1
ATOM 2345 N N . SER A 1 295 ? -25.595 -15.595 10.983 1.00 90.50 295 SER A N 1
ATOM 2346 C CA . SER A 1 295 ? -26.200 -14.398 10.388 1.00 90.50 295 SER A CA 1
ATOM 2347 C C . SER A 1 295 ? -25.291 -13.699 9.374 1.00 90.50 295 SER A C 1
ATOM 2349 O O . SER A 1 295 ? -24.055 -13.722 9.449 1.00 90.50 295 SER A O 1
ATOM 2351 N N . ALA A 1 296 ? -25.925 -13.044 8.399 1.00 93.25 296 ALA A N 1
ATOM 2352 C CA . ALA A 1 296 ? -25.221 -12.179 7.467 1.00 93.25 296 ALA A CA 1
ATOM 2353 C C . ALA A 1 296 ? -24.611 -10.972 8.214 1.00 93.25 296 ALA A C 1
ATOM 2355 O O . ALA A 1 296 ? -25.247 -10.436 9.128 1.00 93.25 296 ALA A O 1
ATOM 2356 N N . PRO A 1 297 ? -23.402 -10.515 7.838 1.00 94.75 297 PRO A N 1
ATOM 2357 C CA . PRO A 1 297 ? -22.808 -9.320 8.425 1.00 94.75 297 PRO A CA 1
ATOM 2358 C C . PRO A 1 297 ? -23.638 -8.067 8.122 1.00 94.75 297 PRO A C 1
ATOM 2360 O O . PRO A 1 297 ? -24.093 -7.862 6.998 1.00 94.75 297 PRO A O 1
ATOM 2363 N N . ILE A 1 298 ? -23.775 -7.196 9.115 1.00 95.88 298 ILE A N 1
ATOM 2364 C CA . ILE A 1 298 ? -24.458 -5.907 9.036 1.00 95.88 298 ILE A CA 1
ATOM 2365 C C . ILE A 1 298 ? -23.403 -4.804 8.944 1.00 95.88 298 ILE A C 1
ATOM 2367 O O . ILE A 1 298 ? -22.463 -4.751 9.738 1.00 95.88 298 ILE A O 1
ATOM 2371 N N . ALA A 1 299 ? -23.557 -3.905 7.972 1.00 95.38 299 ALA A N 1
ATOM 2372 C CA . ALA A 1 299 ? -22.663 -2.766 7.810 1.00 95.38 299 ALA A CA 1
ATOM 2373 C C . ALA A 1 299 ? -22.976 -1.664 8.839 1.00 95.38 299 ALA A C 1
ATOM 2375 O O . ALA A 1 299 ? -24.059 -1.079 8.829 1.00 95.38 299 ALA A O 1
ATOM 2376 N N . ALA A 1 300 ? -21.998 -1.326 9.676 1.00 93.94 300 ALA A N 1
ATOM 2377 C CA . ALA A 1 300 ? -22.045 -0.189 10.584 1.00 93.94 300 ALA A CA 1
ATOM 2378 C C . ALA A 1 300 ? -21.322 1.011 9.961 1.00 93.94 300 ALA A C 1
ATOM 2380 O O . ALA A 1 300 ? -20.111 0.981 9.735 1.00 93.94 300 ALA A O 1
ATOM 2381 N N . LYS A 1 301 ? -22.065 2.088 9.680 1.00 89.69 301 LYS A N 1
ATOM 2382 C CA . LYS A 1 301 ? -21.514 3.293 9.032 1.00 89.69 301 LYS A CA 1
ATOM 2383 C C . LYS A 1 301 ? -20.675 4.164 9.966 1.00 89.69 301 LYS A C 1
ATOM 2385 O O . LYS A 1 301 ? -19.851 4.935 9.486 1.00 89.69 301 LYS A O 1
ATOM 2390 N N . GLY A 1 302 ? -20.886 4.063 11.274 1.00 90.12 302 GLY A N 1
ATOM 2391 C CA . GLY A 1 302 ? -20.179 4.866 12.263 1.00 90.12 302 GLY A CA 1
ATOM 2392 C C . GLY A 1 302 ? -20.120 4.189 13.630 1.00 90.12 302 GLY A C 1
ATOM 2393 O O . GLY A 1 302 ? -20.767 3.156 13.823 1.00 90.12 302 GLY A O 1
ATOM 2394 N N . PRO A 1 303 ? -19.357 4.772 14.570 1.00 93.12 303 PRO A N 1
ATOM 2395 C CA . PRO A 1 303 ? -19.091 4.164 15.868 1.00 93.12 303 PRO A CA 1
ATOM 2396 C C . PRO A 1 303 ? -20.340 3.830 16.679 1.00 93.12 303 PRO A C 1
ATOM 2398 O O . PRO A 1 303 ? -20.478 2.710 17.147 1.00 93.12 303 PRO A O 1
ATOM 2401 N N . THR A 1 304 ? -21.303 4.750 16.763 1.00 92.50 304 THR A N 1
ATOM 2402 C CA . THR A 1 304 ? -22.530 4.547 17.551 1.00 92.50 304 THR A CA 1
ATOM 2403 C C . THR A 1 304 ? -23.366 3.379 17.036 1.00 92.50 304 THR A C 1
ATOM 2405 O O . THR A 1 304 ? -23.832 2.555 17.820 1.00 92.50 304 THR A O 1
ATOM 2408 N N . THR A 1 305 ? -23.516 3.250 15.712 1.00 93.81 305 THR A N 1
ATOM 2409 C CA . THR A 1 305 ? -24.182 2.095 15.092 1.00 93.81 305 THR A CA 1
ATOM 2410 C C . THR A 1 305 ? -23.415 0.804 15.364 1.00 93.81 305 THR A C 1
ATOM 2412 O O . THR A 1 305 ? -24.036 -0.222 15.623 1.00 93.81 305 THR A O 1
ATOM 2415 N N . ALA A 1 306 ? -22.080 0.850 15.325 1.00 95.75 306 ALA A N 1
ATOM 2416 C CA . ALA A 1 306 ? -21.248 -0.312 15.604 1.00 95.75 306 ALA A CA 1
ATOM 2417 C C . ALA A 1 306 ? -21.420 -0.792 17.051 1.00 95.75 306 ALA A C 1
ATOM 2419 O O . ALA A 1 306 ? -21.776 -1.947 17.269 1.00 95.75 306 ALA A O 1
ATOM 2420 N N . THR A 1 307 ? -21.275 0.109 18.025 1.00 95.25 307 THR A N 1
ATOM 2421 C CA . THR A 1 307 ? -21.499 -0.184 19.446 1.00 95.25 307 THR A CA 1
ATOM 2422 C C . THR A 1 307 ? -22.916 -0.687 19.697 1.00 95.25 307 THR A C 1
ATOM 2424 O O . THR A 1 307 ? -23.092 -1.670 20.406 1.00 95.25 307 THR A O 1
ATOM 2427 N N . THR A 1 308 ? -23.934 -0.082 19.075 1.00 94.31 308 THR A N 1
ATOM 2428 C CA . THR A 1 308 ? -25.322 -0.553 19.218 1.00 94.31 308 THR A CA 1
ATOM 2429 C C . THR A 1 308 ? -25.446 -2.009 18.775 1.00 94.31 308 THR A C 1
ATOM 2431 O O . THR A 1 308 ? -25.940 -2.831 19.535 1.00 94.31 308 THR A O 1
ATOM 2434 N N . LEU A 1 309 ? -24.955 -2.346 17.575 1.00 94.94 309 LEU A N 1
ATOM 2435 C CA . LEU A 1 309 ? -25.025 -3.704 17.025 1.00 94.94 309 LEU A CA 1
ATOM 2436 C C . LEU A 1 309 ? -24.249 -4.726 17.868 1.00 94.94 309 LEU A C 1
ATOM 2438 O O . LEU A 1 309 ? -24.736 -5.838 18.059 1.00 94.94 309 LEU A O 1
ATOM 2442 N N . LEU A 1 310 ? -23.080 -4.351 18.395 1.00 95.25 310 LEU A N 1
ATOM 2443 C CA . LEU A 1 310 ? -22.272 -5.220 19.260 1.00 95.25 310 LEU A CA 1
ATOM 2444 C C . LEU A 1 310 ? -22.958 -5.539 20.595 1.00 95.25 310 LEU A C 1
ATOM 2446 O O . LEU A 1 310 ? -22.667 -6.571 21.187 1.00 95.25 310 LEU A O 1
ATOM 2450 N N . ASN A 1 311 ? -23.902 -4.705 21.036 1.00 92.06 311 ASN A N 1
ATOM 2451 C CA . ASN A 1 311 ? -24.647 -4.904 22.280 1.00 92.06 311 ASN A CA 1
ATOM 2452 C C . ASN A 1 311 ? -26.052 -5.495 22.079 1.00 92.06 311 ASN A C 1
ATOM 2454 O O . ASN A 1 311 ? -26.777 -5.690 23.051 1.00 92.06 311 ASN A O 1
ATOM 2458 N N . VAL A 1 312 ? -26.449 -5.825 20.842 1.00 91.88 312 VAL A N 1
ATOM 2459 C CA . VAL A 1 312 ? -27.743 -6.491 20.590 1.00 91.88 312 VAL A CA 1
ATOM 2460 C C . VAL A 1 312 ? -27.733 -7.919 21.140 1.00 91.88 312 VAL A C 1
ATOM 2462 O O . VAL A 1 312 ? -28.748 -8.394 21.647 1.00 91.88 312 VAL A O 1
ATOM 2465 N N . THR A 1 313 ? -26.597 -8.616 21.043 1.00 91.25 313 THR A N 1
ATOM 2466 C CA . THR A 1 313 ? -26.459 -10.030 21.423 1.00 91.25 313 THR A CA 1
ATOM 2467 C C . THR A 1 313 ? -25.064 -10.323 21.958 1.00 91.25 313 THR A C 1
ATOM 2469 O O . THR A 1 313 ? -24.088 -9.875 21.364 1.00 91.25 313 THR A O 1
ATOM 2472 N N . ASN A 1 314 ? -24.949 -11.205 22.955 1.00 87.19 314 ASN A N 1
ATOM 2473 C CA . ASN A 1 314 ? -23.654 -11.632 23.515 1.00 87.19 314 ASN A CA 1
ATOM 2474 C C . ASN A 1 314 ? -22.708 -12.294 22.492 1.00 87.19 314 ASN A C 1
ATOM 2476 O O . ASN A 1 314 ? -21.514 -12.394 22.738 1.00 87.19 314 ASN A O 1
ATOM 2480 N N . GLY A 1 315 ? -23.240 -12.791 21.369 1.00 89.56 315 GLY A N 1
ATOM 2481 C CA . GLY A 1 315 ? -22.461 -13.422 20.299 1.00 89.56 315 GLY A CA 1
ATOM 2482 C C . GLY A 1 315 ? -22.031 -12.478 19.175 1.00 89.56 315 GLY A C 1
ATOM 2483 O O . GLY A 1 315 ? -21.506 -12.964 18.171 1.00 89.56 315 GLY A O 1
ATOM 2484 N N . ALA A 1 316 ? -22.283 -11.170 19.298 1.00 95.12 316 ALA A N 1
ATOM 2485 C CA . ALA A 1 316 ? -21.959 -10.224 18.241 1.00 95.12 316 ALA A CA 1
ATOM 2486 C C . ALA A 1 316 ? -20.438 -10.068 18.084 1.00 95.12 316 ALA A C 1
ATOM 2488 O O . ALA A 1 316 ? -19.715 -9.926 19.065 1.00 95.12 316 ALA A O 1
ATOM 2489 N N . LYS A 1 317 ? -19.954 -10.087 16.839 1.00 95.94 317 LYS A N 1
ATOM 2490 C CA . LYS A 1 317 ? -18.526 -10.041 16.498 1.00 95.94 317 LYS A CA 1
ATOM 2491 C C . LYS A 1 317 ? -18.238 -9.008 15.421 1.00 95.94 317 LYS A C 1
ATOM 2493 O O . LYS A 1 317 ? -18.983 -8.884 14.444 1.00 95.94 317 LYS A O 1
ATOM 2498 N N . VAL A 1 318 ? -17.104 -8.330 15.548 1.00 97.19 318 VAL A N 1
ATOM 2499 C CA . VAL A 1 318 ? -16.526 -7.482 14.501 1.00 97.19 318 VAL A CA 1
ATOM 2500 C C . VAL A 1 318 ? -15.831 -8.376 13.470 1.00 97.19 318 VAL A C 1
ATOM 2502 O O . VAL A 1 318 ? -14.959 -9.164 13.823 1.00 97.19 318 VAL A O 1
ATOM 2505 N N . LEU A 1 319 ? -16.210 -8.277 12.195 1.00 96.06 319 LEU A N 1
ATOM 2506 C CA . LEU A 1 319 ? -15.584 -9.030 11.096 1.00 96.06 319 LEU A CA 1
ATOM 2507 C C . LEU A 1 319 ? -14.618 -8.184 10.271 1.00 96.06 319 LEU A C 1
ATOM 2509 O O . LEU A 1 319 ? -13.645 -8.697 9.725 1.00 96.06 319 LEU A O 1
ATOM 2513 N N . SER A 1 320 ? -14.899 -6.888 10.167 1.00 95.75 320 SER A N 1
ATOM 2514 C CA . SER A 1 320 ? -14.017 -5.937 9.505 1.00 95.75 320 SER A CA 1
ATOM 2515 C C . SER A 1 320 ? -14.124 -4.562 10.136 1.00 95.75 320 SER A C 1
ATOM 2517 O O . SER A 1 320 ? -15.211 -4.166 10.563 1.00 95.75 320 SER A O 1
ATOM 2519 N N . GLY A 1 321 ? -13.043 -3.794 10.095 1.00 94.81 321 GLY A N 1
ATOM 2520 C CA . GLY A 1 321 ? -13.028 -2.406 10.543 1.00 94.81 321 GLY A CA 1
ATOM 2521 C C . GLY A 1 321 ? -11.736 -1.694 10.163 1.00 94.81 321 GLY A C 1
ATOM 2522 O O . GLY A 1 321 ? -10.753 -2.330 9.781 1.00 94.81 321 GLY A O 1
ATOM 2523 N N . ALA A 1 322 ? -11.750 -0.368 10.274 1.00 94.44 322 ALA A N 1
ATOM 2524 C CA . ALA A 1 322 ? -10.560 0.452 10.097 1.00 94.44 322 ALA A CA 1
ATOM 2525 C C . ALA A 1 322 ? -9.826 0.574 11.438 1.00 94.44 322 ALA A C 1
ATOM 2527 O O . ALA A 1 322 ? -10.353 1.170 12.384 1.00 94.44 322 ALA A O 1
ATOM 2528 N N . LEU A 1 323 ? -8.622 0.013 11.505 1.00 95.62 323 LEU A N 1
ATOM 2529 C CA . LEU A 1 323 ? -7.737 0.036 12.660 1.00 95.62 323 LEU A CA 1
ATOM 2530 C C . LEU A 1 323 ? -6.812 1.256 12.573 1.00 95.62 323 LEU A C 1
ATOM 2532 O O . LEU A 1 323 ? -6.090 1.428 11.590 1.00 95.62 323 LEU A O 1
ATOM 2536 N N . MET A 1 324 ? -6.866 2.123 13.579 1.00 95.38 324 MET A N 1
ATOM 2537 C CA . MET A 1 324 ? -6.045 3.326 13.701 1.00 95.38 324 MET A CA 1
ATOM 2538 C C . MET A 1 324 ? -4.976 3.109 14.763 1.00 95.38 324 MET A C 1
ATOM 2540 O O . MET A 1 324 ? -5.310 2.829 15.910 1.00 95.38 324 MET A O 1
ATOM 2544 N N . PHE A 1 325 ? -3.721 3.304 14.381 1.00 95.38 325 PHE A N 1
ATOM 2545 C CA . PHE A 1 325 ? -2.563 3.230 15.258 1.00 95.38 325 PHE A CA 1
ATOM 2546 C C . PHE A 1 325 ? -2.230 4.631 15.772 1.00 95.38 325 PHE A C 1
ATOM 2548 O O . PHE A 1 325 ? -2.124 5.580 14.985 1.00 95.38 325 PHE A O 1
ATOM 2555 N N . GLN A 1 326 ? -2.089 4.771 17.086 1.00 94.56 326 GLN A N 1
ATOM 2556 C CA . GLN A 1 326 ? -1.844 6.036 17.768 1.00 94.56 326 GLN A CA 1
ATOM 2557 C C . GLN A 1 326 ? -0.712 5.903 18.788 1.00 94.56 326 GLN A C 1
ATOM 2559 O O . GLN A 1 326 ? -0.588 4.886 19.462 1.00 94.56 326 GLN A O 1
ATOM 2564 N N . GLU A 1 327 ? 0.071 6.965 18.943 1.00 92.38 327 GLU A N 1
ATOM 2565 C CA . GLU A 1 327 ? 1.032 7.128 20.040 1.00 92.38 327 GLU A CA 1
ATOM 2566 C C . GLU A 1 327 ? 0.613 8.292 20.941 1.00 92.38 327 GLU A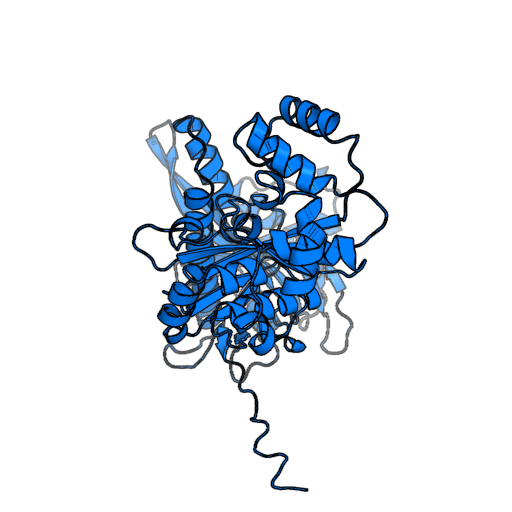 C 1
ATOM 2568 O O . GLU A 1 327 ? -0.054 9.233 20.493 1.00 92.38 327 GLU A O 1
ATOM 2573 N N . VAL A 1 328 ? 1.015 8.251 22.211 1.00 89.88 328 VAL A N 1
ATOM 2574 C CA . VAL A 1 328 ? 0.860 9.381 23.132 1.00 89.88 328 VAL A CA 1
ATOM 2575 C C . VAL A 1 328 ? 2.115 10.240 23.059 1.00 89.88 328 VAL A C 1
ATOM 2577 O O . VAL A 1 328 ? 3.216 9.775 23.340 1.00 89.88 328 VAL A O 1
ATOM 2580 N N . VAL A 1 329 ? 1.945 11.508 22.691 1.00 88.94 329 VAL A N 1
ATOM 2581 C CA . VAL A 1 329 ? 3.046 12.465 22.553 1.00 88.94 329 VAL A CA 1
ATOM 2582 C C . VAL A 1 329 ? 2.915 13.545 23.616 1.00 88.94 329 VAL A C 1
ATOM 2584 O O . VAL A 1 329 ? 1.851 14.148 23.767 1.00 88.94 329 VAL A O 1
ATOM 2587 N N . SER A 1 330 ? 4.011 13.826 24.318 1.00 88.12 330 SER A N 1
ATOM 2588 C CA . SER A 1 330 ? 4.119 14.975 25.218 1.00 88.12 330 SER A CA 1
ATOM 2589 C C . SER A 1 330 ? 4.559 16.214 24.443 1.00 88.12 330 SER A C 1
ATOM 2591 O O . SER A 1 330 ? 5.493 16.169 23.642 1.00 88.12 330 SER A O 1
ATOM 2593 N N . ALA A 1 331 ? 3.902 17.342 24.687 1.00 85.31 331 ALA A N 1
ATOM 2594 C CA . ALA A 1 331 ? 4.260 18.631 24.120 1.00 85.31 331 ALA A CA 1
ATOM 2595 C C . ALA A 1 331 ? 4.173 19.739 25.167 1.00 85.31 331 ALA A C 1
ATOM 2597 O O . ALA A 1 331 ? 3.383 19.698 26.106 1.00 85.31 331 ALA A O 1
ATOM 2598 N N . THR A 1 332 ? 4.968 20.785 24.972 1.00 87.62 332 THR A N 1
ATOM 2599 C CA . THR A 1 332 ? 4.918 21.979 25.813 1.00 87.62 332 THR A CA 1
ATOM 2600 C C . THR A 1 332 ? 4.025 23.023 25.157 1.00 87.62 332 THR A C 1
ATOM 2602 O O . THR A 1 332 ? 4.170 23.375 23.984 1.00 87.62 332 THR A O 1
ATOM 2605 N N . SER A 1 333 ? 3.056 23.528 25.910 1.00 84.88 333 SER A N 1
ATOM 2606 C CA . SER A 1 333 ? 2.209 24.635 25.480 1.00 84.88 333 SER A CA 1
ATOM 2607 C C . SER A 1 333 ? 3.023 25.925 25.352 1.00 84.88 333 SER A C 1
ATOM 2609 O O . SER A 1 333 ? 4.074 26.095 25.967 1.00 84.88 333 SER A O 1
ATOM 2611 N N . LYS A 1 334 ? 2.483 26.914 24.629 1.00 84.62 334 LYS A N 1
ATOM 2612 C CA . LYS A 1 334 ? 3.091 28.256 24.528 1.00 84.62 334 LYS A CA 1
ATOM 2613 C C . LYS A 1 334 ? 3.298 28.949 25.884 1.00 84.62 334 LYS A C 1
ATOM 2615 O O . LYS A 1 334 ? 4.040 29.918 25.955 1.00 84.62 334 LYS A O 1
ATOM 2620 N N . LYS A 1 335 ? 2.614 28.487 26.937 1.00 87.88 335 LYS A N 1
ATOM 2621 C CA . LYS A 1 335 ? 2.706 29.014 28.305 1.00 87.88 335 LYS A CA 1
ATOM 2622 C C . LYS A 1 335 ? 3.679 28.219 29.190 1.00 87.88 335 LYS A C 1
ATOM 2624 O O . LYS A 1 335 ? 3.712 28.455 30.389 1.00 87.88 335 LYS A O 1
ATOM 2629 N N . GLY A 1 336 ? 4.426 27.267 28.627 1.00 85.19 336 GLY A N 1
ATOM 2630 C CA . GLY A 1 336 ? 5.390 26.442 29.361 1.00 85.19 336 GLY A CA 1
ATOM 2631 C C . GLY A 1 336 ? 4.793 25.237 30.096 1.00 85.19 336 GLY A C 1
ATOM 2632 O O . GLY A 1 336 ? 5.545 24.455 30.657 1.00 85.19 336 GLY A O 1
ATOM 2633 N N . GLY A 1 337 ? 3.468 25.052 30.088 1.00 85.69 337 GLY A N 1
ATOM 2634 C CA . GLY A 1 337 ? 2.834 23.865 30.675 1.00 85.69 337 GLY A CA 1
ATOM 2635 C C . GLY A 1 337 ? 2.928 22.656 29.747 1.00 85.69 337 GLY A C 1
ATOM 2636 O O . GLY A 1 337 ? 2.639 22.798 28.556 1.00 85.69 337 GLY A O 1
ATOM 2637 N N . GLU A 1 338 ? 3.308 21.500 30.280 1.00 85.62 338 GLU A N 1
ATOM 2638 C CA . GLU A 1 338 ? 3.288 20.223 29.562 1.00 85.62 338 GLU A CA 1
ATOM 2639 C C . GLU A 1 338 ? 1.856 19.709 29.394 1.00 85.62 338 GLU A C 1
ATOM 2641 O O . GLU A 1 338 ? 1.013 19.856 30.279 1.00 85.62 338 GLU A O 1
ATOM 2646 N N . TYR A 1 339 ? 1.575 19.127 28.234 1.00 85.62 339 TYR A N 1
ATOM 2647 C CA . TYR A 1 339 ? 0.339 18.412 27.952 1.00 85.62 339 TYR A CA 1
ATOM 2648 C C . TYR A 1 339 ? 0.643 17.209 27.064 1.00 85.62 339 TYR A C 1
ATOM 2650 O O . TYR A 1 339 ? 1.581 17.232 26.267 1.00 85.62 339 TYR A O 1
ATOM 2658 N N . THR A 1 340 ? -0.162 16.165 27.184 1.00 86.25 340 THR A N 1
ATOM 2659 C CA . THR A 1 340 ? -0.104 14.997 26.306 1.00 86.25 340 THR A CA 1
ATOM 2660 C C . THR A 1 340 ? -1.256 15.034 25.310 1.00 86.25 340 THR A C 1
ATOM 2662 O O . THR A 1 340 ? -2.293 15.653 25.554 1.00 86.25 340 THR A O 1
ATOM 2665 N N . PHE A 1 341 ? -1.063 14.418 24.148 1.00 86.44 341 PHE A N 1
ATOM 2666 C CA . PHE A 1 341 ? -2.135 14.191 23.184 1.00 86.44 341 PHE A CA 1
ATOM 2667 C C . PHE A 1 341 ? -1.859 12.934 22.360 1.00 86.44 341 PHE A C 1
ATOM 2669 O O . PHE A 1 341 ? -0.705 12.582 22.108 1.00 86.44 341 PHE A O 1
ATOM 2676 N N . ARG A 1 342 ? -2.922 12.281 21.885 1.00 88.12 342 ARG A N 1
ATOM 2677 C CA . ARG A 1 342 ? -2.809 11.160 20.944 1.00 88.12 342 ARG A CA 1
ATOM 2678 C C . ARG A 1 342 ? -2.515 11.641 19.521 1.00 88.12 342 ARG A C 1
ATOM 2680 O O . ARG A 1 342 ? -3.246 12.462 18.957 1.00 88.12 342 ARG A O 1
ATOM 2687 N N . LYS A 1 343 ? -1.458 11.103 18.913 1.00 89.19 343 LYS A N 1
ATOM 2688 C CA . LYS A 1 343 ? -1.070 11.351 17.520 1.00 89.19 343 LYS A CA 1
ATOM 2689 C C . LYS A 1 343 ? -1.415 10.134 16.663 1.00 89.19 343 LYS A C 1
ATOM 2691 O O . LYS A 1 343 ? -0.886 9.052 16.878 1.00 89.19 343 LYS A O 1
ATOM 2696 N N . ASP A 1 344 ? -2.273 10.336 15.661 1.00 90.88 344 ASP A N 1
ATOM 2697 C CA . ASP A 1 344 ? -2.564 9.335 14.623 1.00 90.88 344 ASP A CA 1
ATOM 2698 C C . ASP A 1 344 ? -1.289 9.053 13.806 1.00 90.88 344 ASP A C 1
ATOM 2700 O O . ASP A 1 344 ? -0.820 9.943 13.084 1.00 90.88 344 ASP A O 1
ATOM 2704 N N . ILE A 1 345 ? -0.763 7.829 13.888 1.00 91.00 345 ILE A N 1
ATOM 2705 C CA . ILE A 1 345 ? 0.412 7.382 13.131 1.00 91.00 345 ILE A CA 1
ATOM 2706 C C . ILE A 1 345 ? -0.052 6.944 11.739 1.00 91.00 345 ILE A C 1
ATOM 2708 O O . ILE A 1 345 ? 0.148 7.650 10.744 1.00 91.00 345 ILE A O 1
ATOM 2712 N N . PHE A 1 346 ? -0.775 5.825 11.676 1.00 92.12 346 PHE A N 1
ATOM 2713 C CA . PHE A 1 346 ? -1.304 5.275 10.437 1.00 92.12 346 PHE A CA 1
ATOM 2714 C C . PHE A 1 346 ? -2.613 4.510 10.647 1.00 92.12 346 PHE A C 1
ATOM 2716 O O . PHE A 1 346 ? -3.014 4.203 11.767 1.00 92.12 346 PHE A O 1
ATOM 2723 N N . CYS A 1 347 ? -3.303 4.215 9.548 1.00 92.62 347 CYS A N 1
ATOM 2724 C CA . CYS A 1 347 ? -4.537 3.430 9.549 1.00 92.62 347 CYS A CA 1
ATOM 2725 C C . CYS A 1 347 ? -4.479 2.317 8.507 1.00 92.62 347 CYS A C 1
ATOM 2727 O O . CYS A 1 347 ? -3.896 2.528 7.443 1.00 92.62 347 CYS A O 1
ATOM 2729 N N . VAL A 1 348 ? -5.122 1.186 8.804 1.00 93.81 348 VAL A N 1
ATOM 2730 C CA . VAL A 1 348 ? -5.339 0.054 7.892 1.00 93.81 348 VAL A CA 1
ATOM 2731 C C . VAL A 1 348 ? -6.753 -0.496 8.031 1.00 93.81 348 VAL A C 1
ATOM 2733 O O . VAL A 1 348 ? -7.312 -0.530 9.124 1.00 93.81 348 VAL A O 1
ATOM 2736 N N . ASP A 1 349 ? -7.328 -0.961 6.929 1.00 93.44 349 ASP A N 1
ATOM 2737 C CA . ASP A 1 349 ? -8.591 -1.692 6.933 1.00 93.44 349 ASP A CA 1
ATOM 2738 C C . ASP A 1 349 ? -8.298 -3.187 7.103 1.00 93.44 349 ASP A C 1
ATOM 2740 O O . ASP A 1 349 ? -7.663 -3.806 6.245 1.00 93.44 349 ASP A O 1
ATOM 2744 N N . LEU A 1 350 ? -8.795 -3.777 8.190 1.00 94.94 350 LEU A N 1
ATOM 2745 C CA . LEU A 1 350 ? -8.619 -5.194 8.494 1.00 94.94 350 LEU A CA 1
ATOM 2746 C C . LEU A 1 350 ? -9.892 -5.971 8.135 1.00 94.94 350 LEU A C 1
ATOM 2748 O O . LEU A 1 350 ? -10.990 -5.621 8.571 1.00 94.94 350 LEU A O 1
ATOM 2752 N N . ASN A 1 351 ? -9.747 -6.994 7.292 1.00 92.75 351 ASN A N 1
ATOM 2753 C CA . ASN A 1 351 ? -10.803 -7.914 6.860 1.00 92.75 351 ASN A CA 1
ATOM 2754 C C . ASN A 1 351 ? -10.194 -9.212 6.303 1.00 92.75 351 ASN A C 1
ATOM 2756 O O . ASN A 1 351 ? -8.982 -9.326 6.133 1.00 92.75 351 ASN A O 1
ATOM 2760 N N . ASP A 1 352 ? -11.054 -10.170 5.977 1.00 88.25 352 ASP A N 1
ATOM 2761 C CA . ASP A 1 352 ? -10.717 -11.465 5.375 1.00 88.25 352 ASP A CA 1
ATOM 2762 C C . ASP A 1 352 ? -10.021 -11.369 4.005 1.00 88.25 352 ASP A C 1
ATOM 2764 O O . ASP A 1 352 ? -9.271 -12.262 3.620 1.00 88.25 352 ASP A O 1
ATOM 2768 N N . LYS A 1 353 ? -10.202 -10.267 3.273 1.00 87.94 353 LYS A N 1
ATOM 2769 C CA . LYS A 1 353 ? -9.581 -10.045 1.959 1.00 87.94 353 LYS A CA 1
ATOM 2770 C C . LYS A 1 353 ? -8.180 -9.431 2.047 1.00 87.94 353 LYS A C 1
ATOM 2772 O O . LYS A 1 353 ? -7.675 -8.924 1.047 1.00 87.94 353 LYS A O 1
ATOM 2777 N N . ILE A 1 354 ? -7.534 -9.435 3.210 1.00 90.69 354 ILE A N 1
ATOM 2778 C CA . ILE A 1 354 ? -6.181 -8.885 3.362 1.00 90.69 354 ILE A CA 1
ATOM 2779 C C . ILE A 1 354 ? -5.117 -9.659 2.559 1.00 90.69 354 ILE A C 1
ATOM 2781 O O . ILE A 1 354 ? -4.038 -9.140 2.333 1.00 90.69 354 ILE A O 1
ATOM 2785 N N . ASN A 1 355 ? -5.422 -10.847 2.039 1.00 92.62 355 ASN A N 1
ATOM 2786 C CA . ASN A 1 355 ? -4.572 -11.541 1.071 1.00 92.62 355 ASN A CA 1
ATOM 2787 C C . ASN A 1 355 ? -5.233 -11.587 -0.313 1.00 92.62 355 ASN A C 1
ATOM 2789 O O . ASN A 1 355 ? -6.446 -11.768 -0.437 1.00 92.62 355 ASN A O 1
ATOM 2793 N N . MET A 1 356 ? -4.426 -11.465 -1.366 1.00 91.75 356 MET A N 1
ATOM 2794 C CA . MET A 1 356 ? -4.803 -11.760 -2.750 1.00 91.75 356 MET A CA 1
ATOM 2795 C C . MET A 1 356 ? -4.082 -13.034 -3.186 1.00 91.75 356 MET A C 1
ATOM 2797 O O . MET A 1 356 ? -3.091 -12.998 -3.911 1.00 91.75 356 MET A O 1
ATOM 2801 N N . THR A 1 357 ? -4.592 -14.166 -2.704 1.00 89.06 357 THR A N 1
ATOM 2802 C CA . THR A 1 357 ? -3.960 -15.488 -2.835 1.00 89.06 357 THR A CA 1
ATOM 2803 C C . THR A 1 357 ? -3.706 -15.909 -4.281 1.00 89.06 357 THR A C 1
ATOM 2805 O O . THR A 1 357 ? -2.686 -16.527 -4.548 1.00 89.06 357 THR A O 1
ATOM 2808 N N . GLU A 1 358 ? -4.583 -15.535 -5.218 1.00 89.44 358 GLU A N 1
ATOM 2809 C CA . GLU A 1 358 ? -4.454 -15.859 -6.651 1.00 89.44 358 GLU A CA 1
ATOM 2810 C C . GLU A 1 358 ? -3.158 -15.342 -7.287 1.00 89.44 358 GLU A C 1
ATOM 2812 O O . GLU A 1 358 ? -2.599 -16.000 -8.156 1.00 89.44 358 GLU A O 1
ATOM 2817 N N . ILE A 1 359 ? -2.689 -14.167 -6.858 1.00 91.50 359 ILE A N 1
ATOM 2818 C CA . ILE A 1 359 ? -1.456 -13.555 -7.370 1.00 91.50 359 ILE A CA 1
ATOM 2819 C C . ILE A 1 359 ? -0.310 -13.627 -6.360 1.00 91.50 359 ILE A C 1
ATOM 2821 O O . ILE A 1 359 ? 0.796 -13.216 -6.684 1.00 91.50 359 ILE A O 1
ATOM 2825 N N . GLY A 1 360 ? -0.562 -14.133 -5.150 1.00 94.06 360 GLY A N 1
ATOM 2826 C CA . GLY A 1 360 ? 0.447 -14.274 -4.105 1.00 94.06 360 GLY A CA 1
ATOM 2827 C C . GLY A 1 360 ? 0.858 -12.973 -3.421 1.00 94.06 360 GLY A C 1
ATOM 2828 O O . GLY A 1 360 ? 2.037 -12.807 -3.118 1.00 94.06 360 GLY A O 1
ATOM 2829 N N . ALA A 1 361 ? -0.089 -12.052 -3.216 1.00 96.31 361 ALA A N 1
ATOM 2830 C CA . ALA A 1 361 ? 0.179 -10.768 -2.570 1.00 96.31 361 ALA A CA 1
ATOM 2831 C C . ALA A 1 361 ? -0.455 -10.668 -1.176 1.00 96.31 361 ALA A C 1
ATOM 2833 O O . ALA A 1 361 ? -1.657 -10.919 -1.004 1.00 96.31 361 ALA A O 1
ATOM 2834 N N . ALA A 1 362 ? 0.326 -10.187 -0.209 1.00 96.19 362 ALA A N 1
ATOM 2835 C CA . ALA A 1 362 ? -0.179 -9.694 1.067 1.00 96.19 362 ALA A CA 1
ATOM 2836 C C . ALA A 1 362 ? -0.623 -8.235 0.897 1.00 96.19 362 ALA A C 1
ATOM 2838 O O . ALA A 1 362 ? 0.110 -7.414 0.358 1.00 96.19 362 ALA A O 1
ATOM 2839 N N . MET A 1 363 ? -1.830 -7.882 1.326 1.00 94.94 363 MET A N 1
ATOM 2840 C CA . MET A 1 363 ? -2.376 -6.540 1.123 1.00 94.94 363 MET A CA 1
ATOM 2841 C C . MET A 1 363 ? -2.285 -5.702 2.388 1.00 94.94 363 MET A C 1
ATOM 2843 O O . MET A 1 363 ? -2.549 -6.176 3.487 1.00 94.94 363 MET A O 1
ATOM 2847 N N . VAL A 1 364 ? -2.045 -4.408 2.216 1.00 93.00 364 VAL A N 1
ATOM 2848 C CA . VAL A 1 364 ? -2.287 -3.389 3.239 1.00 93.00 364 VAL A CA 1
ATOM 2849 C C . VAL A 1 364 ? -3.323 -2.428 2.673 1.00 93.00 364 VAL A C 1
ATOM 2851 O O . VAL A 1 364 ? -3.036 -1.560 1.845 1.00 93.00 364 VAL A O 1
ATOM 2854 N N . ARG A 1 365 ? -4.584 -2.659 3.047 1.00 88.94 365 ARG A N 1
ATOM 2855 C CA . ARG A 1 365 ? -5.751 -1.936 2.523 1.00 88.94 365 ARG A CA 1
ATOM 2856 C C . ARG A 1 365 ? -6.085 -0.749 3.401 1.00 88.94 365 ARG A C 1
ATOM 2858 O O . ARG A 1 365 ? -5.787 -0.750 4.590 1.00 88.94 365 ARG A O 1
ATOM 2865 N N . GLY A 1 366 ? -6.707 0.269 2.813 1.00 83.81 366 GLY A N 1
ATOM 2866 C CA . GLY A 1 366 ? -7.074 1.477 3.551 1.00 83.81 366 GLY A CA 1
ATOM 2867 C C . GLY A 1 366 ? -5.870 2.247 4.105 1.00 83.81 366 GLY A C 1
ATOM 2868 O O . GLY A 1 366 ? -6.060 3.146 4.926 1.00 83.81 366 GLY A O 1
ATOM 2869 N N . PHE A 1 367 ? -4.656 1.909 3.653 1.00 88.31 367 PHE A N 1
ATOM 2870 C CA . PHE A 1 367 ? -3.406 2.373 4.227 1.00 88.31 367 PHE A CA 1
ATOM 2871 C C . PHE A 1 367 ? -3.288 3.887 4.128 1.00 88.31 367 PHE A C 1
ATOM 2873 O O . PHE A 1 367 ? -3.433 4.481 3.052 1.00 88.31 367 PHE A O 1
ATOM 2880 N N . ASN A 1 368 ? -3.025 4.532 5.256 1.00 86.88 368 ASN A N 1
ATOM 2881 C CA . ASN A 1 368 ? -2.882 5.976 5.303 1.00 86.88 368 ASN A CA 1
ATOM 2882 C C . ASN A 1 368 ? -1.912 6.404 6.400 1.00 86.88 368 ASN A C 1
ATOM 2884 O O . ASN A 1 368 ? -2.249 6.316 7.575 1.00 86.88 368 ASN A O 1
ATOM 2888 N N . LEU A 1 369 ? -0.772 6.963 5.997 1.00 85.38 369 LEU A N 1
ATOM 2889 C CA . LEU A 1 369 ? 0.199 7.628 6.868 1.00 85.38 369 LEU A CA 1
ATOM 2890 C C . LEU A 1 369 ? -0.246 9.075 7.136 1.00 85.38 369 LEU A C 1
ATOM 2892 O O . LEU A 1 369 ? 0.181 10.027 6.470 1.00 85.38 369 LEU A O 1
ATOM 2896 N N . SER A 1 370 ? -1.191 9.258 8.058 1.00 75.75 370 SER A N 1
ATOM 2897 C CA . SER A 1 370 ? -1.740 10.586 8.356 1.00 75.75 370 SER A CA 1
ATOM 2898 C C . SER A 1 370 ? -0.727 11.531 8.999 1.00 75.75 370 SER A C 1
ATOM 2900 O O . SER A 1 370 ? -0.806 12.737 8.747 1.00 75.75 370 SER A O 1
ATOM 2902 N N . SER A 1 371 ? 0.194 11.006 9.811 1.00 77.94 371 SER A N 1
ATOM 2903 C CA . SER A 1 371 ? 1.298 11.761 10.414 1.00 77.94 371 SER A CA 1
ATOM 2904 C C . SER A 1 371 ? 2.247 12.274 9.335 1.00 77.94 371 SER A C 1
ATOM 2906 O O . SER A 1 371 ? 2.394 13.486 9.190 1.00 77.94 371 SER A O 1
ATOM 2908 N N . PHE A 1 372 ? 2.758 11.372 8.494 1.00 83.00 372 PHE A N 1
ATOM 2909 C CA . PHE A 1 372 ? 3.739 11.670 7.452 1.00 83.00 372 PHE A CA 1
ATOM 2910 C C . PHE A 1 372 ? 3.329 12.861 6.581 1.00 83.00 372 PHE A C 1
ATOM 2912 O O . PHE A 1 372 ? 4.066 13.832 6.432 1.00 83.00 372 PHE A O 1
ATOM 2919 N N . ARG A 1 373 ? 2.090 12.862 6.069 1.00 79.56 373 ARG A N 1
ATOM 2920 C CA . ARG A 1 373 ? 1.596 13.967 5.225 1.00 79.56 373 ARG A CA 1
ATOM 2921 C C . ARG A 1 373 ? 1.555 15.303 5.963 1.00 79.56 373 ARG A C 1
ATOM 2923 O O . ARG A 1 373 ? 1.826 16.343 5.366 1.00 79.56 373 ARG A O 1
ATOM 2930 N N . LYS A 1 374 ? 1.153 15.297 7.237 1.00 83.00 374 LYS A N 1
ATOM 2931 C CA . LYS A 1 374 ? 1.103 16.517 8.056 1.00 83.00 374 LYS A CA 1
ATOM 2932 C C . LYS A 1 374 ? 2.506 17.023 8.363 1.00 83.00 374 LYS A C 1
ATOM 2934 O O . LYS A 1 374 ? 2.691 18.240 8.395 1.00 83.00 374 LYS A O 1
ATOM 2939 N N . ASP A 1 375 ? 3.444 16.110 8.580 1.00 84.38 375 ASP A N 1
ATOM 2940 C CA . ASP A 1 375 ? 4.827 16.415 8.921 1.00 84.38 375 ASP A CA 1
ATOM 2941 C C . ASP A 1 375 ? 5.560 16.996 7.701 1.00 84.38 375 ASP A C 1
ATOM 2943 O O . ASP A 1 375 ? 6.068 18.111 7.803 1.00 84.38 375 ASP A O 1
ATOM 2947 N N . VAL A 1 376 ? 5.421 16.397 6.511 1.00 84.69 376 VAL A N 1
ATOM 2948 C CA . VAL A 1 376 ? 5.921 16.973 5.242 1.00 84.69 376 VAL A CA 1
ATOM 2949 C C . VAL A 1 376 ? 5.357 18.381 5.000 1.00 84.69 376 VAL A C 1
ATOM 2951 O O . VAL A 1 376 ? 6.094 19.330 4.743 1.00 84.69 376 VAL A O 1
ATOM 2954 N N . LEU A 1 377 ? 4.041 18.580 5.147 1.00 84.56 377 LEU A N 1
ATOM 2955 C CA . LEU A 1 377 ? 3.426 19.908 4.982 1.00 84.56 377 LEU A CA 1
ATOM 2956 C C . LEU A 1 377 ? 3.870 20.922 6.046 1.00 84.56 377 LEU A C 1
ATOM 2958 O O . LEU A 1 377 ? 3.808 22.136 5.831 1.00 84.56 377 LEU A O 1
ATOM 2962 N N . ARG A 1 378 ? 4.234 20.464 7.244 1.00 85.06 378 ARG A N 1
ATOM 2963 C CA . ARG A 1 378 ? 4.768 21.327 8.300 1.00 85.06 378 ARG A CA 1
ATOM 2964 C C . ARG A 1 378 ? 6.192 21.747 7.965 1.00 85.06 378 ARG A C 1
ATOM 2966 O O . ARG A 1 378 ? 6.481 22.935 8.077 1.00 85.06 378 ARG A O 1
ATOM 2973 N N . GLU A 1 379 ? 7.017 20.809 7.522 1.00 85.50 379 GLU A N 1
ATOM 2974 C CA . GLU A 1 379 ? 8.394 21.054 7.112 1.00 85.50 379 GLU A CA 1
ATOM 2975 C C . GLU A 1 379 ? 8.454 22.065 5.969 1.00 85.50 379 GLU A C 1
ATOM 2977 O O . GLU A 1 379 ? 9.055 23.120 6.146 1.00 85.50 379 GLU A O 1
ATOM 2982 N N . ILE A 1 380 ? 7.697 21.850 4.885 1.00 85.00 380 ILE A N 1
ATOM 2983 C CA . ILE A 1 380 ? 7.609 22.793 3.754 1.00 85.00 380 ILE A CA 1
ATOM 2984 C C . ILE A 1 380 ? 7.238 24.203 4.232 1.00 85.00 380 ILE A C 1
ATOM 2986 O O . ILE A 1 380 ? 7.782 25.204 3.770 1.00 85.00 380 ILE A O 1
ATOM 2990 N N . ARG A 1 381 ? 6.305 24.325 5.185 1.00 88.56 381 ARG A N 1
ATOM 2991 C CA . ARG A 1 381 ? 5.911 25.640 5.712 1.00 88.56 381 ARG A CA 1
ATOM 2992 C C . ARG A 1 381 ? 7.031 26.328 6.487 1.00 88.56 381 ARG A C 1
ATOM 2994 O O . ARG A 1 381 ? 7.076 27.562 6.445 1.00 88.56 381 ARG A O 1
ATOM 3001 N N . TYR A 1 382 ? 7.867 25.558 7.181 1.00 86.38 382 TYR A N 1
ATOM 3002 C CA . TYR A 1 382 ? 8.969 26.045 8.007 1.00 86.38 382 TYR A CA 1
ATOM 3003 C C . TYR A 1 382 ? 10.212 26.372 7.172 1.00 86.38 382 TYR A C 1
ATOM 3005 O O . TYR A 1 382 ? 10.749 27.469 7.289 1.00 86.38 382 TYR A O 1
ATOM 3013 N N . THR A 1 383 ? 10.626 25.460 6.294 1.00 89.06 383 THR A N 1
ATOM 3014 C CA . THR A 1 383 ? 11.846 25.579 5.482 1.00 89.06 383 THR A CA 1
ATOM 3015 C C . THR A 1 383 ? 11.624 26.331 4.173 1.00 89.06 383 THR A C 1
ATOM 3017 O O . THR A 1 383 ? 12.583 26.813 3.580 1.00 89.06 383 THR A O 1
ATOM 3020 N N . LYS A 1 384 ? 10.368 26.442 3.714 1.00 88.75 384 LYS A N 1
ATOM 3021 C CA . LYS A 1 384 ? 9.988 26.910 2.366 1.00 88.75 384 LYS A CA 1
ATOM 3022 C C . LYS A 1 384 ? 10.545 26.046 1.230 1.00 88.75 384 LYS A C 1
ATOM 3024 O O . LYS A 1 384 ? 10.509 26.475 0.082 1.00 88.75 384 LYS A O 1
ATOM 3029 N N . GLN A 1 385 ? 11.012 24.837 1.532 1.00 84.81 385 GLN A N 1
ATOM 3030 C CA . GLN A 1 385 ? 11.569 23.901 0.560 1.00 84.81 385 GLN A CA 1
ATOM 3031 C C . GLN A 1 385 ? 10.623 22.716 0.374 1.00 84.81 385 GLN A C 1
ATOM 3033 O O . GLN A 1 385 ? 10.096 22.182 1.348 1.00 84.81 385 GLN A O 1
ATOM 3038 N N . VAL A 1 386 ? 10.393 22.329 -0.880 1.00 83.38 386 VAL A N 1
ATOM 3039 C CA . VAL A 1 386 ? 9.624 21.132 -1.247 1.00 83.38 386 VAL A CA 1
ATOM 3040 C C . VAL A 1 386 ? 10.608 19.965 -1.386 1.00 83.38 386 VAL A C 1
ATOM 3042 O O . VAL A 1 386 ? 11.640 20.157 -2.028 1.00 83.38 386 VAL A O 1
ATOM 3045 N N . PRO A 1 387 ? 10.336 18.786 -0.791 1.00 84.81 387 PRO A N 1
ATOM 3046 C CA . PRO A 1 387 ? 11.219 17.632 -0.938 1.00 84.81 387 PRO A CA 1
ATOM 3047 C C . PRO A 1 387 ? 11.288 17.182 -2.400 1.00 84.81 387 PRO A C 1
ATOM 3049 O O . PRO A 1 387 ? 10.278 17.232 -3.111 1.00 84.81 387 PRO A O 1
ATOM 3052 N N . SER A 1 388 ? 12.459 16.707 -2.833 1.00 84.12 388 SER A N 1
ATOM 3053 C CA . SER A 1 388 ? 12.591 16.068 -4.148 1.00 84.12 388 SER A CA 1
ATOM 3054 C C . SER A 1 388 ? 11.740 14.795 -4.222 1.00 84.12 388 SER A C 1
ATOM 3056 O O . SER A 1 388 ? 11.301 14.259 -3.197 1.00 84.12 388 SER A O 1
ATOM 3058 N N . ILE A 1 389 ? 11.517 14.287 -5.438 1.00 81.50 389 ILE A N 1
ATOM 3059 C CA . ILE A 1 389 ? 10.784 13.032 -5.657 1.00 81.50 389 ILE A CA 1
ATOM 3060 C C . ILE A 1 389 ? 11.404 11.897 -4.823 1.00 81.50 389 ILE A C 1
ATOM 3062 O O . ILE A 1 389 ? 10.683 11.194 -4.118 1.00 81.50 389 ILE A O 1
ATOM 3066 N N . ASP A 1 390 ? 12.727 11.779 -4.811 1.00 82.62 390 ASP A N 1
ATOM 3067 C CA . ASP A 1 390 ? 13.429 10.655 -4.170 1.00 82.62 390 ASP A CA 1
ATOM 3068 C C . ASP A 1 390 ? 13.461 10.806 -2.662 1.00 82.62 390 ASP A C 1
ATOM 3070 O O . ASP A 1 390 ? 13.267 9.827 -1.951 1.00 82.62 390 ASP A O 1
ATOM 3074 N N . GLN A 1 391 ? 13.622 12.034 -2.159 1.00 86.06 391 GLN A N 1
ATOM 3075 C CA . GLN A 1 391 ? 13.492 12.314 -0.729 1.00 86.06 391 GLN A CA 1
ATOM 3076 C C . GLN A 1 391 ? 12.096 11.934 -0.236 1.00 86.06 391 GLN A C 1
ATOM 3078 O O . GLN A 1 391 ? 11.950 11.258 0.783 1.00 86.06 391 GLN A O 1
ATOM 3083 N N . PHE A 1 392 ? 11.058 12.338 -0.973 1.00 87.31 392 PHE A N 1
ATOM 3084 C CA . PHE A 1 392 ? 9.683 12.018 -0.618 1.00 87.31 392 PHE A CA 1
ATOM 3085 C C . PHE A 1 392 ? 9.434 10.505 -0.624 1.00 87.31 392 PHE A C 1
ATOM 3087 O O . PHE A 1 392 ? 8.892 9.982 0.351 1.00 87.31 392 PHE A O 1
ATOM 3094 N N . TRP A 1 393 ? 9.829 9.800 -1.688 1.00 87.00 393 TRP A N 1
ATOM 3095 C CA . TRP A 1 393 ? 9.579 8.363 -1.828 1.00 87.00 393 TRP A CA 1
ATOM 3096 C C . TRP A 1 393 ? 10.462 7.497 -0.934 1.00 87.00 393 TRP A C 1
ATOM 3098 O O . TRP A 1 393 ? 9.972 6.490 -0.429 1.00 87.00 393 TRP A O 1
ATOM 3108 N N . SER A 1 394 ? 11.699 7.909 -0.652 1.00 90.31 394 SER A N 1
ATOM 3109 C CA . SER A 1 394 ? 12.537 7.294 0.385 1.00 90.31 394 SER A CA 1
ATOM 3110 C C . SER A 1 394 ? 11.876 7.367 1.748 1.00 90.31 394 SER A C 1
ATOM 3112 O O . SER A 1 394 ? 11.728 6.348 2.420 1.00 90.31 394 SER A O 1
ATOM 3114 N N . ASN A 1 395 ? 11.427 8.559 2.148 1.00 89.94 395 ASN A N 1
ATOM 3115 C CA . ASN A 1 395 ? 10.770 8.724 3.438 1.00 89.94 395 ASN A CA 1
ATOM 3116 C C . ASN A 1 395 ? 9.442 7.959 3.479 1.00 89.94 395 ASN A C 1
ATOM 3118 O O . ASN A 1 395 ? 9.117 7.336 4.483 1.00 89.94 395 ASN A O 1
ATOM 3122 N N . TRP A 1 396 ? 8.689 7.946 2.376 1.00 89.69 396 TRP A N 1
ATOM 3123 C CA . TRP A 1 396 ? 7.467 7.154 2.272 1.00 89.69 396 TRP A CA 1
ATOM 3124 C C . TRP A 1 396 ? 7.731 5.651 2.426 1.00 89.69 396 TRP A C 1
ATOM 3126 O O . TRP A 1 396 ? 7.017 4.989 3.177 1.00 89.69 396 TRP A O 1
ATOM 3136 N N . LEU A 1 397 ? 8.735 5.107 1.729 1.00 91.62 397 LEU A N 1
ATOM 3137 C CA . LEU A 1 397 ? 9.124 3.699 1.828 1.00 91.62 397 LEU A CA 1
ATOM 3138 C C . LEU A 1 397 ? 9.560 3.348 3.252 1.00 91.62 397 LEU A C 1
ATOM 3140 O O . LEU A 1 397 ? 9.129 2.331 3.789 1.00 91.62 397 LEU A O 1
ATOM 3144 N N . HIS A 1 398 ? 10.343 4.222 3.885 1.00 91.94 398 HIS A N 1
ATOM 3145 C CA . HIS A 1 398 ? 10.745 4.061 5.276 1.00 91.94 398 HIS A CA 1
ATOM 3146 C C . HIS A 1 398 ? 9.535 3.971 6.218 1.00 91.94 398 HIS A C 1
ATOM 3148 O O . HIS A 1 398 ? 9.418 3.025 6.997 1.00 91.94 398 HIS A O 1
ATOM 3154 N N . GLU A 1 399 ? 8.595 4.913 6.110 1.00 91.12 399 GLU A N 1
ATOM 3155 C CA . GLU A 1 399 ? 7.369 4.917 6.916 1.00 91.12 399 GLU A CA 1
ATOM 3156 C C . GLU A 1 399 ? 6.468 3.709 6.619 1.00 91.12 399 GLU A C 1
ATOM 3158 O O . GLU A 1 399 ? 5.836 3.170 7.527 1.00 91.12 399 GLU A O 1
ATOM 3163 N N . MET A 1 400 ? 6.419 3.248 5.365 1.00 90.75 400 MET A N 1
ATOM 3164 C CA . MET A 1 400 ? 5.703 2.031 4.978 1.00 90.75 400 MET A CA 1
ATOM 3165 C C . MET A 1 400 ? 6.306 0.789 5.641 1.00 90.75 400 MET A C 1
ATOM 3167 O O . MET A 1 400 ? 5.570 0.025 6.263 1.00 90.75 400 MET A O 1
ATOM 3171 N N . SER A 1 401 ? 7.627 0.603 5.542 1.00 91.94 401 SER A N 1
ATOM 3172 C CA . SER A 1 401 ? 8.344 -0.512 6.179 1.00 91.94 401 SER A CA 1
ATOM 3173 C C . SER A 1 401 ? 8.108 -0.505 7.694 1.00 91.94 401 SER A C 1
ATOM 3175 O O . SER A 1 401 ? 7.684 -1.512 8.268 1.00 91.94 401 SER A O 1
ATOM 3177 N N . ASN A 1 402 ? 8.251 0.656 8.342 1.00 92.62 402 ASN A N 1
ATOM 3178 C CA . ASN A 1 402 ? 7.983 0.801 9.774 1.00 92.62 402 ASN A CA 1
ATOM 3179 C C . A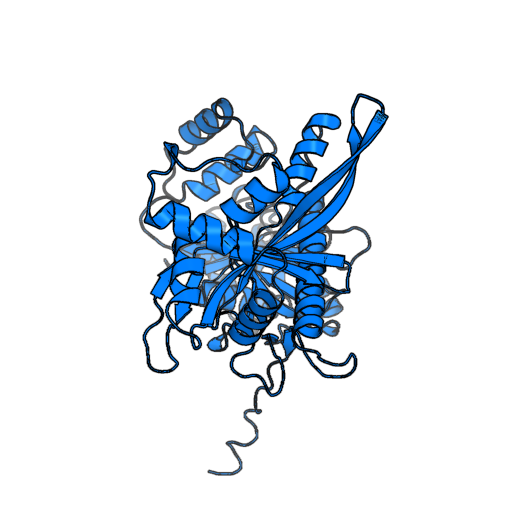SN A 1 402 ? 6.529 0.462 10.130 1.00 92.62 402 ASN A C 1
ATOM 3181 O O . ASN A 1 402 ? 6.287 -0.223 11.124 1.00 92.62 402 ASN A O 1
ATOM 3185 N N . ALA A 1 403 ? 5.560 0.895 9.319 1.00 92.69 403 ALA A N 1
ATOM 3186 C CA . ALA A 1 403 ? 4.155 0.583 9.547 1.00 92.69 403 ALA A CA 1
ATOM 3187 C C . ALA A 1 403 ? 3.863 -0.917 9.403 1.00 92.69 403 ALA A C 1
ATOM 3189 O O . ALA A 1 403 ? 3.142 -1.469 10.230 1.00 92.69 403 ALA A O 1
ATOM 3190 N N . VAL A 1 404 ? 4.440 -1.598 8.408 1.00 93.81 404 VAL A N 1
ATOM 3191 C CA . VAL A 1 404 ? 4.289 -3.054 8.240 1.00 93.81 404 VAL A CA 1
ATOM 3192 C C . VAL A 1 404 ? 4.866 -3.807 9.436 1.00 93.81 404 VAL A C 1
ATOM 3194 O O . VAL A 1 404 ? 4.171 -4.649 10.003 1.00 93.81 404 VAL A O 1
ATOM 3197 N N . ARG A 1 405 ? 6.070 -3.447 9.899 1.00 92.81 405 ARG A N 1
ATOM 3198 C CA . ARG A 1 405 ? 6.665 -4.037 11.112 1.00 92.81 405 ARG A CA 1
ATOM 3199 C C . ARG A 1 405 ? 5.812 -3.783 12.355 1.00 92.81 405 ARG A C 1
ATOM 3201 O O . ARG A 1 405 ? 5.627 -4.684 13.169 1.00 92.81 405 ARG A O 1
ATOM 3208 N N . ALA A 1 406 ? 5.267 -2.575 12.498 1.00 93.75 406 ALA A N 1
ATOM 3209 C CA . ALA A 1 406 ? 4.378 -2.238 13.606 1.00 93.75 406 ALA A CA 1
ATOM 3210 C C . ALA A 1 406 ? 3.089 -3.073 13.569 1.00 93.75 406 ALA A C 1
ATOM 3212 O O . ALA A 1 406 ? 2.670 -3.582 14.607 1.00 93.75 406 ALA A O 1
ATOM 3213 N N . ILE A 1 407 ? 2.496 -3.265 12.384 1.00 94.94 407 ILE A N 1
ATOM 3214 C CA . ILE A 1 407 ? 1.329 -4.135 12.184 1.00 94.94 407 ILE A CA 1
ATOM 3215 C C . ILE A 1 407 ? 1.666 -5.576 12.575 1.00 94.94 407 ILE A C 1
ATOM 3217 O O . ILE A 1 407 ? 0.928 -6.170 13.357 1.00 94.94 407 ILE A O 1
ATOM 3221 N N . GLU A 1 408 ? 2.775 -6.131 12.080 1.00 94.19 408 GLU A N 1
ATOM 3222 C CA . GLU A 1 408 ? 3.210 -7.490 12.419 1.00 94.19 408 GLU A CA 1
ATOM 3223 C C . GLU A 1 408 ? 3.421 -7.668 13.922 1.00 94.19 408 GLU A C 1
ATOM 3225 O O . GLU A 1 408 ? 2.841 -8.579 14.515 1.00 94.19 408 GLU A O 1
ATOM 3230 N N . GLY A 1 409 ? 4.194 -6.779 14.552 1.00 94.00 409 GLY A N 1
ATOM 3231 C CA . GLY A 1 409 ? 4.461 -6.823 15.989 1.00 94.00 409 GLY A CA 1
ATOM 3232 C C . GLY A 1 409 ? 3.179 -6.731 16.815 1.00 94.00 409 GLY A C 1
ATOM 3233 O O . GLY A 1 409 ? 2.941 -7.558 17.690 1.00 94.00 409 GLY A O 1
ATOM 3234 N N . THR A 1 410 ? 2.301 -5.792 16.464 1.00 95.19 410 THR A N 1
ATOM 3235 C CA . THR A 1 410 ? 0.996 -5.607 17.110 1.00 95.19 410 THR A CA 1
ATOM 3236 C C . THR A 1 410 ? 0.090 -6.823 16.946 1.00 95.19 410 THR A C 1
ATOM 3238 O O . THR A 1 410 ? -0.558 -7.249 17.897 1.00 95.19 410 THR A O 1
ATOM 3241 N N . PHE A 1 411 ? 0.011 -7.405 15.750 1.00 95.44 411 PHE A N 1
ATOM 3242 C CA . PHE A 1 411 ? -0.844 -8.567 15.517 1.00 95.44 411 PHE A CA 1
ATOM 3243 C C . PHE A 1 411 ? -0.332 -9.784 16.279 1.00 95.44 411 PHE A C 1
ATOM 3245 O O . PHE A 1 411 ? -1.138 -10.511 16.853 1.00 95.44 411 PHE A O 1
ATOM 3252 N N . ARG A 1 412 ? 0.988 -9.969 16.361 1.00 94.31 412 ARG A N 1
ATOM 3253 C CA . ARG A 1 412 ? 1.597 -11.012 17.195 1.00 94.31 412 ARG A CA 1
ATOM 3254 C C . ARG A 1 412 ? 1.313 -10.792 18.678 1.00 94.31 412 ARG A C 1
ATOM 3256 O O . ARG A 1 412 ? 0.918 -11.740 19.347 1.00 94.31 412 ARG A O 1
ATOM 3263 N N . GLU A 1 413 ? 1.433 -9.556 19.157 1.00 93.88 413 GLU A N 1
ATOM 3264 C CA . GLU A 1 413 ? 1.120 -9.167 20.537 1.00 93.88 413 GLU A CA 1
ATOM 3265 C C . GLU A 1 413 ? -0.355 -9.429 20.881 1.00 93.88 413 GLU A C 1
ATOM 3267 O O . GLU A 1 413 ? -0.654 -10.091 21.867 1.00 93.88 413 GLU A O 1
ATOM 3272 N N . VAL A 1 414 ? -1.298 -8.993 20.039 1.00 95.06 414 VAL A N 1
ATOM 3273 C CA . VAL A 1 414 ? -2.743 -9.196 20.266 1.00 95.06 414 VAL A CA 1
ATOM 3274 C C . VAL A 1 414 ? -3.128 -10.671 20.217 1.00 95.06 414 VAL A C 1
ATOM 3276 O O . VAL A 1 414 ? -4.025 -11.112 20.942 1.00 95.06 414 VAL A O 1
ATOM 3279 N N . LEU A 1 415 ? -2.481 -11.432 19.339 1.00 94.25 415 LEU A N 1
ATOM 3280 C CA . LEU A 1 415 ? -2.722 -12.856 19.189 1.00 94.25 415 LEU A CA 1
ATOM 3281 C C . LEU A 1 415 ? -1.979 -13.689 20.244 1.00 94.25 415 LEU A C 1
ATOM 3283 O O . LEU A 1 415 ? -2.260 -14.878 20.323 1.00 94.25 415 LEU A O 1
ATOM 3287 N N . ASP A 1 416 ? -1.121 -13.121 21.088 1.00 92.06 416 ASP A N 1
ATOM 3288 C CA . ASP A 1 416 ? -0.276 -13.873 22.029 1.00 92.06 416 ASP A CA 1
ATOM 3289 C C . ASP A 1 416 ? 0.593 -14.922 21.300 1.00 92.06 416 ASP A C 1
ATOM 3291 O O . ASP A 1 416 ? 0.569 -16.114 21.605 1.00 92.06 416 ASP A O 1
ATOM 3295 N N . ILE A 1 417 ? 1.292 -14.494 20.245 1.00 91.12 417 ILE A N 1
ATOM 3296 C CA . ILE A 1 417 ? 2.202 -15.344 19.466 1.00 91.12 417 ILE A CA 1
ATOM 3297 C C . ILE A 1 417 ? 3.633 -15.121 19.949 1.00 91.12 417 ILE A C 1
ATOM 3299 O O . ILE A 1 417 ? 4.149 -14.005 19.865 1.00 91.12 417 ILE A O 1
ATOM 3303 N N . ASP A 1 418 ? 4.286 -16.198 20.388 1.00 82.88 418 ASP A N 1
ATOM 3304 C CA . ASP A 1 418 ? 5.671 -16.160 20.865 1.00 82.88 418 ASP A CA 1
ATOM 3305 C C . ASP A 1 418 ? 6.654 -15.679 19.779 1.00 82.88 418 ASP A C 1
ATOM 3307 O O . ASP A 1 418 ? 6.413 -15.813 18.573 1.00 82.88 418 ASP A O 1
ATOM 3311 N N . GLY A 1 419 ? 7.801 -15.137 20.203 1.00 76.88 419 GLY A N 1
ATOM 3312 C CA . GLY A 1 419 ? 8.816 -14.556 19.309 1.00 76.88 419 GLY A CA 1
ATOM 3313 C C . GLY A 1 419 ? 9.334 -15.515 18.230 1.00 76.88 419 GLY A C 1
ATOM 3314 O O . GLY A 1 419 ? 9.574 -15.101 17.096 1.00 76.88 419 GLY A O 1
ATOM 3315 N N . ASP A 1 420 ? 9.396 -16.806 18.540 1.00 84.31 420 ASP A N 1
ATOM 3316 C CA . ASP A 1 420 ? 10.004 -17.809 17.660 1.00 84.31 420 ASP A CA 1
ATOM 3317 C C . ASP A 1 420 ? 8.994 -18.422 16.675 1.00 84.31 420 ASP A C 1
ATOM 3319 O O . ASP A 1 420 ? 9.371 -19.105 15.722 1.00 84.31 420 ASP A O 1
ATOM 3323 N N . GLN A 1 421 ? 7.694 -18.192 16.888 1.00 88.06 421 GLN A N 1
ATOM 3324 C CA . GLN A 1 421 ? 6.652 -18.751 16.034 1.00 88.06 421 GLN A CA 1
ATOM 3325 C C . GLN A 1 421 ? 6.563 -17.978 14.705 1.00 88.06 421 GLN A C 1
ATOM 3327 O O . GLN A 1 421 ? 6.554 -16.743 14.704 1.00 88.06 421 GLN A O 1
ATOM 3332 N N . PRO A 1 422 ? 6.457 -18.668 13.555 1.00 89.06 422 PRO A N 1
ATOM 3333 C CA . PRO A 1 422 ? 6.338 -18.003 12.265 1.00 89.06 422 PRO A CA 1
ATOM 3334 C C . PRO A 1 422 ? 4.978 -17.303 12.154 1.00 89.06 422 PRO A C 1
ATOM 3336 O O . PRO A 1 422 ? 3.939 -17.959 12.120 1.00 89.06 422 PRO A O 1
ATOM 3339 N N . ALA A 1 423 ? 4.978 -15.971 12.081 1.00 92.56 423 ALA A N 1
ATOM 3340 C CA . ALA A 1 423 ? 3.775 -15.158 11.921 1.00 92.56 423 ALA A CA 1
ATOM 3341 C C . ALA A 1 423 ? 4.097 -13.795 11.294 1.00 92.56 423 ALA A C 1
ATOM 3343 O O . ALA A 1 423 ? 5.141 -13.217 11.599 1.00 92.56 423 ALA A O 1
ATOM 3344 N N . GLY A 1 424 ? 3.183 -13.275 10.470 1.00 93.81 424 GLY A N 1
ATOM 3345 C CA . GLY A 1 424 ? 3.350 -12.018 9.728 1.00 93.81 424 GLY A CA 1
ATOM 3346 C C . GLY A 1 424 ? 3.197 -12.224 8.223 1.00 93.81 424 GLY A C 1
ATOM 3347 O O . GLY A 1 424 ? 2.422 -13.082 7.793 1.00 93.81 424 GLY A O 1
ATOM 3348 N N . ILE A 1 425 ? 3.918 -11.452 7.417 1.00 94.56 425 ILE A N 1
ATOM 3349 C CA . ILE A 1 425 ? 4.011 -11.653 5.971 1.00 94.56 425 ILE A CA 1
ATOM 3350 C C . ILE A 1 425 ? 5.041 -12.752 5.705 1.00 94.56 425 ILE A C 1
ATOM 3352 O O . ILE A 1 425 ? 6.242 -12.552 5.852 1.00 94.56 425 ILE A O 1
ATOM 3356 N N . LEU A 1 426 ? 4.565 -13.932 5.312 1.00 93.38 426 LEU A N 1
ATOM 3357 C CA . LEU A 1 426 ? 5.414 -15.100 5.079 1.00 93.38 426 LEU A CA 1
ATOM 3358 C C . LEU A 1 426 ? 5.301 -15.587 3.632 1.00 93.38 426 LEU A C 1
ATOM 3360 O O . LEU A 1 426 ? 4.229 -15.443 3.032 1.00 93.38 426 LEU A O 1
ATOM 3364 N N . PRO A 1 427 ? 6.359 -16.213 3.078 1.00 93.50 427 PRO A N 1
ATOM 3365 C CA . PRO A 1 427 ? 6.281 -16.900 1.797 1.00 93.50 427 PRO A CA 1
ATOM 3366 C C . PRO A 1 427 ? 5.132 -17.903 1.771 1.00 93.50 427 PRO A C 1
ATOM 3368 O O . PRO A 1 427 ? 4.946 -18.696 2.700 1.00 93.50 427 PRO A O 1
ATOM 3371 N N . MET A 1 428 ? 4.356 -17.879 0.691 1.00 90.94 428 MET A N 1
ATOM 3372 C CA . MET A 1 428 ? 3.325 -18.884 0.489 1.00 90.94 428 MET A CA 1
ATOM 3373 C C . MET A 1 428 ? 3.992 -20.237 0.260 1.00 90.94 428 MET A C 1
ATOM 3375 O O . MET A 1 428 ? 4.840 -20.386 -0.617 1.00 90.94 428 MET A O 1
ATOM 3379 N N . GLN A 1 429 ? 3.567 -21.241 1.023 1.00 73.31 429 GLN A N 1
ATOM 3380 C CA . GLN A 1 429 ? 3.928 -22.631 0.769 1.00 73.31 429 GLN A CA 1
ATOM 3381 C C . GLN A 1 429 ? 3.186 -23.086 -0.491 1.00 73.31 429 GLN A C 1
ATOM 3383 O O . GLN A 1 429 ? 2.073 -23.611 -0.430 1.00 73.31 429 GLN A O 1
ATOM 3388 N N . VAL A 1 430 ? 3.769 -22.818 -1.657 1.00 57.28 430 VAL A N 1
ATOM 3389 C CA . VAL A 1 430 ? 3.296 -23.397 -2.910 1.00 57.28 430 VAL A CA 1
ATOM 3390 C C . VAL A 1 430 ? 3.683 -24.866 -2.842 1.00 57.28 430 VAL A C 1
ATOM 3392 O O . VAL A 1 430 ? 4.860 -25.193 -2.967 1.00 57.28 430 VAL A O 1
ATOM 3395 N N . LYS A 1 431 ? 2.715 -25.761 -2.597 1.00 45.25 431 LYS A N 1
ATOM 3396 C CA . LYS A 1 431 ? 2.950 -27.194 -2.806 1.00 45.25 431 LYS A CA 1
ATOM 3397 C C . LYS A 1 431 ? 3.470 -27.344 -4.232 1.00 45.25 431 LYS A C 1
ATOM 3399 O O . LYS A 1 431 ? 2.773 -26.973 -5.179 1.00 45.25 431 LYS A O 1
ATOM 3404 N N . GLY A 1 432 ? 4.725 -27.762 -4.358 1.00 35.53 432 GLY A N 1
ATOM 3405 C CA . GLY A 1 432 ? 5.415 -27.819 -5.634 1.00 35.53 432 GLY A CA 1
ATOM 3406 C C . GLY A 1 432 ? 4.613 -28.627 -6.648 1.00 35.53 432 GLY A C 1
ATOM 3407 O O . GLY A 1 432 ? 3.996 -29.639 -6.320 1.00 35.53 432 GLY A O 1
ATOM 3408 N N . LYS A 1 433 ? 4.675 -28.202 -7.909 1.00 35.69 433 LYS A N 1
ATOM 3409 C CA . LYS A 1 433 ? 4.198 -28.959 -9.076 1.00 35.69 433 LYS A CA 1
ATOM 3410 C C . LYS A 1 433 ? 4.900 -30.323 -9.263 1.00 35.69 433 LYS A C 1
ATOM 3412 O O . LYS A 1 433 ? 4.607 -31.003 -10.237 1.00 35.69 433 LYS A O 1
ATOM 3417 N N . GLU A 1 434 ? 5.790 -30.738 -8.362 1.00 33.91 434 GLU A N 1
ATOM 3418 C CA . GLU A 1 434 ? 6.539 -31.998 -8.451 1.00 33.91 434 GLU A CA 1
ATOM 3419 C C . GLU A 1 434 ? 5.812 -33.219 -7.858 1.00 33.91 434 GLU A C 1
ATOM 3421 O O . GLU A 1 434 ? 6.162 -34.338 -8.214 1.00 33.91 434 GLU A O 1
ATOM 3426 N N . GLU A 1 435 ? 4.750 -33.063 -7.055 1.00 31.12 435 GLU A N 1
ATOM 3427 C CA . GLU A 1 435 ? 3.988 -34.226 -6.540 1.00 31.12 435 GLU A CA 1
ATOM 3428 C C . GLU A 1 435 ? 2.847 -34.694 -7.466 1.00 31.12 435 GLU A C 1
ATOM 3430 O O . GLU A 1 435 ? 2.326 -35.790 -7.292 1.00 31.12 435 GLU A O 1
ATOM 3435 N N . VAL A 1 436 ? 2.479 -33.927 -8.500 1.00 34.16 436 VAL A N 1
ATOM 3436 C CA . VAL A 1 436 ? 1.367 -34.284 -9.416 1.00 34.16 436 VAL A CA 1
ATOM 3437 C C . VAL A 1 436 ? 1.831 -35.137 -10.612 1.00 34.16 436 VAL A C 1
ATOM 3439 O O . VAL A 1 436 ? 1.013 -35.600 -11.397 1.00 34.16 436 VAL A O 1
ATOM 3442 N N . LEU A 1 437 ? 3.136 -35.399 -10.752 1.00 32.56 437 LEU A N 1
ATOM 3443 C CA . LEU A 1 437 ? 3.689 -36.257 -11.815 1.00 32.56 437 LEU A CA 1
ATOM 3444 C C . LEU A 1 437 ? 4.146 -37.645 -11.329 1.00 32.56 437 LEU A C 1
ATOM 3446 O O . LEU A 1 437 ? 4.710 -38.403 -12.114 1.00 32.56 437 LEU A O 1
ATOM 3450 N N . LEU A 1 438 ? 3.886 -37.997 -10.065 1.00 33.62 438 LEU A N 1
ATOM 3451 C CA . LEU A 1 438 ? 4.136 -39.346 -9.531 1.00 33.62 438 LEU A CA 1
ATOM 3452 C C . LEU A 1 438 ? 2.867 -40.072 -9.056 1.00 33.62 438 LEU A C 1
ATOM 3454 O O . LEU A 1 438 ? 2.945 -41.227 -8.648 1.00 33.62 438 LEU A O 1
ATOM 3458 N N . GLU A 1 439 ? 1.698 -39.450 -9.204 1.00 35.41 439 GLU A N 1
ATOM 3459 C CA . GLU A 1 439 ? 0.393 -40.110 -9.098 1.00 35.41 439 GLU A CA 1
ATOM 3460 C C . GLU A 1 439 ? -0.452 -39.759 -10.334 1.00 35.41 439 GLU A C 1
ATOM 3462 O O . GLU A 1 439 ? -1.362 -38.931 -10.285 1.00 35.41 439 GLU A O 1
ATOM 3467 N N . GLY A 1 440 ? -0.101 -40.364 -11.471 1.00 33.12 440 GLY A N 1
ATOM 3468 C CA . GLY A 1 440 ? -0.824 -40.263 -12.741 1.00 33.12 440 GLY A CA 1
ATOM 3469 C C . GLY A 1 440 ? -0.437 -41.375 -13.695 1.00 33.12 440 GLY A C 1
ATOM 3470 O O . GLY A 1 440 ? 0.721 -41.341 -14.162 1.00 33.12 440 GLY A O 1
#

Foldseek 3Di:
DDDLFKKWKWFWDLVLLVLLQVLLQVLLLFLLQAPLLQQLLCVVPVAKGKHKAQLQCQQLCVVFPQDPVQSVVSNVLSPDDPVVNVVDDHDPSSSVTSSHGRHPVSFDLDPPFRKGKIKIKIFHSDFDDQLQVQLQVCCCVVPVDGLVPDDPVVVVVSNVVSPDDGDGHIDIWMWMDGSVVRMIITRDPDLVSVLSVVVSCVSSSIDTFFKAFDDPPCLQLLQLLQVLQQVQFDCQVVLQVVLVCVVPDDPVPDDADPPPQSSVQSFAALGWHQFPVQKIKGWWDQWWKDLAPPDDTDGDGTNSSVSVSCPPHVRMTTAKTKIWIWHKDWDADPVRDIDIHIDTQWIFIGHSPQDPVVNRTGMGGSIDRPVLVVVQVVCCVVVVDHDHSSRSVVVVVVSVVVVQVVVFVSSCRSVVPDPPDDGGIGGDPPVDPVVVVVPD